Protein AF-A0A969MJN9-F1 (afdb_monomer)

Secondary structure (DSSP, 8-state):
--GGGS-GGGS-HHHHHHHTT-----PPP-PPPPPSEEEEE--HHHHHHHHTTT-GGGEEE-TTSBEEEEEE-SS-TT-EEEEEEB-SSTT-B-BHHHHHHHHHHHHHHHHHHHHHHHHHHHHHHHTT-SEEEEEHHHHHHHTT-TT-TTS-HHHHHHHHHHHHHHHTTEEEEEEEEEEEEETTEEEEEEEEEESEEEEEEEEEEPPTTTSS-SEEEEEEEEEEE-THHHHHT-HHHHHHTS----EEEEEGGGGGS-TTT-HHHHHHHHHHHHHHTGGGGSTTTTEEEHHHHHHHHS-HHHHHHHHH-HHHHHHHHHHHHHHHHHHHHTT-EEEE-TTTS-GGGSTT--PPPPGGGGSS-HHHHHHH-EEEEEPSTTHHHHHHHHHS-----------PPPPPHHHHHHHHHHTT--HHHHHHHHTS-HHHHHHHHTTSS---HHHHHHHHHHHT-

Structure (mmCIF, N/CA/C/O backbone):
data_AF-A0A969MJN9-F1
#
_entry.id   AF-A0A969MJN9-F1
#
loop_
_atom_site.group_PDB
_atom_site.id
_atom_site.type_symbol
_atom_site.label_atom_id
_atom_site.label_alt_id
_atom_site.label_comp_id
_atom_site.label_asym_id
_atom_site.label_entity_id
_atom_site.label_seq_id
_atom_site.pdbx_PDB_ins_code
_atom_site.Cartn_x
_atom_site.Cartn_y
_atom_site.Cartn_z
_atom_site.occupancy
_atom_site.B_iso_or_equiv
_atom_site.auth_seq_id
_atom_site.auth_comp_id
_atom_site.auth_asym_id
_atom_site.auth_atom_id
_atom_site.pdbx_PDB_model_num
ATOM 1 N N . GLU A 1 1 ? -18.222 -26.520 46.703 1.00 45.84 1 GLU A N 1
ATOM 2 C CA . GLU A 1 1 ? -19.238 -26.500 47.780 1.00 45.84 1 GLU A CA 1
ATOM 3 C C . GLU A 1 1 ? -20.598 -25.965 47.314 1.00 45.84 1 GLU A C 1
ATOM 5 O O . GLU A 1 1 ? -21.574 -26.680 47.491 1.00 45.84 1 GLU A O 1
ATOM 10 N N . LEU A 1 2 ? -20.690 -24.814 46.627 1.00 42.19 2 LEU A N 1
ATOM 11 C CA . LEU A 1 2 ? -21.963 -24.310 46.058 1.00 42.19 2 LEU A CA 1
ATOM 12 C C . LEU A 1 2 ? -22.576 -25.200 44.950 1.00 42.19 2 LEU A C 1
ATOM 14 O O . LEU A 1 2 ? -23.785 -25.391 44.922 1.00 42.19 2 LEU A O 1
ATOM 18 N N . ILE A 1 3 ? -21.755 -25.802 44.081 1.00 51.47 3 ILE A N 1
ATOM 19 C CA . ILE A 1 3 ? -22.222 -26.651 42.960 1.00 51.47 3 ILE A CA 1
ATOM 20 C C . ILE A 1 3 ? -22.822 -27.982 43.448 1.00 51.47 3 ILE A C 1
ATOM 22 O O . ILE A 1 3 ? -23.764 -28.497 42.860 1.00 51.47 3 ILE A O 1
ATOM 26 N N . THR A 1 4 ? -22.326 -28.516 44.564 1.00 53.12 4 THR A N 1
ATOM 27 C CA . THR A 1 4 ? -22.807 -29.766 45.182 1.00 53.12 4 THR A CA 1
ATOM 28 C C . THR A 1 4 ? -24.189 -29.644 45.832 1.00 53.12 4 THR A C 1
ATOM 30 O O . THR A 1 4 ? -24.798 -30.666 46.126 1.00 53.12 4 THR A O 1
ATOM 33 N N . MET A 1 5 ? -24.691 -28.422 46.048 1.00 55.25 5 MET A N 1
ATOM 34 C CA . MET A 1 5 ? -26.040 -28.164 46.576 1.00 55.25 5 MET A CA 1
ATOM 35 C C . MET A 1 5 ? -27.073 -27.841 45.486 1.00 55.25 5 MET A C 1
ATOM 37 O O . MET A 1 5 ? -28.236 -27.603 45.807 1.00 55.25 5 MET A O 1
ATOM 41 N N . MET A 1 6 ? -26.675 -27.801 44.212 1.00 58.03 6 MET A N 1
ATOM 42 C CA . MET A 1 6 ? -27.592 -27.521 43.109 1.00 58.03 6 MET A CA 1
ATOM 43 C C . MET A 1 6 ? -28.172 -28.830 42.566 1.00 58.03 6 MET A C 1
ATOM 45 O O . MET A 1 6 ? -27.436 -29.690 42.089 1.00 58.03 6 MET A O 1
ATOM 49 N N . GLU A 1 7 ? -29.498 -28.967 42.615 1.00 66.88 7 GLU A N 1
ATOM 50 C CA . GLU A 1 7 ? -30.253 -30.015 41.914 1.00 66.88 7 GLU A CA 1
ATOM 51 C C . GLU A 1 7 ? -30.176 -29.761 40.396 1.00 66.88 7 GLU A C 1
ATOM 53 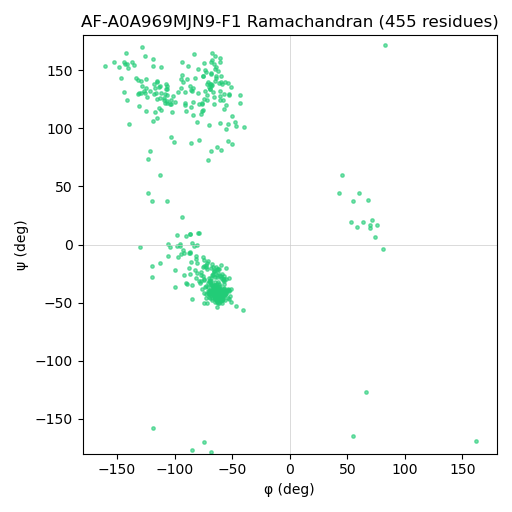O O . GLU A 1 7 ? -31.048 -29.133 39.789 1.00 66.88 7 GLU A O 1
ATOM 58 N N . LEU A 1 8 ? -29.056 -30.175 39.793 1.00 59.81 8 LEU A N 1
ATOM 59 C CA . LEU A 1 8 ? -28.731 -29.973 38.374 1.00 59.81 8 LEU A CA 1
ATOM 60 C C . LEU A 1 8 ? -29.774 -30.585 37.427 1.00 59.81 8 LEU A C 1
ATOM 62 O O . LEU A 1 8 ? -29.940 -30.116 36.306 1.00 59.81 8 LEU A O 1
ATOM 66 N N . ASP A 1 9 ? -30.494 -31.601 37.892 1.00 67.00 9 ASP A N 1
ATOM 67 C CA . ASP A 1 9 ? -31.572 -32.306 37.202 1.00 67.00 9 ASP A CA 1
ATOM 68 C C . ASP A 1 9 ? -32.868 -31.487 37.071 1.00 67.00 9 ASP A C 1
ATOM 70 O O . ASP A 1 9 ? -33.715 -31.811 36.238 1.00 67.00 9 ASP A O 1
ATOM 74 N N . LYS A 1 10 ? -33.019 -30.405 37.847 1.00 69.75 10 LYS A N 1
ATOM 75 C CA . LYS A 1 10 ? -34.194 -29.514 37.807 1.00 69.75 10 LYS A CA 1
ATOM 76 C C . LYS A 1 10 ? -33.945 -28.190 37.088 1.00 69.75 10 LYS A C 1
ATOM 78 O O . LYS A 1 10 ? -34.864 -27.380 36.955 1.00 69.75 10 LYS A O 1
ATOM 83 N N . LEU A 1 11 ? -32.722 -27.946 36.625 1.00 67.19 11 LEU A N 1
ATOM 84 C CA . LEU A 1 11 ? -32.388 -26.733 35.889 1.00 67.19 11 LEU A CA 1
ATOM 85 C C . LEU A 1 11 ? -32.729 -26.909 34.410 1.00 67.19 11 LEU A C 1
ATOM 87 O O . LEU A 1 11 ? -32.373 -27.903 33.782 1.00 67.19 11 LEU A O 1
ATOM 91 N N . SER A 1 12 ? -33.411 -25.918 33.834 1.00 75.88 12 SER A N 1
ATOM 92 C CA . SER A 1 12 ? -33.623 -25.901 32.388 1.00 75.88 12 SER A CA 1
ATOM 93 C C . SER A 1 12 ? -32.280 -25.765 31.666 1.00 75.88 12 SER A C 1
ATOM 95 O O . SER A 1 12 ? -31.343 -25.159 32.192 1.00 75.88 12 SER A O 1
ATOM 97 N N . LEU A 1 13 ? -32.205 -26.280 30.439 1.00 62.66 13 LEU A N 1
ATOM 98 C CA . LEU A 1 13 ? -31.014 -26.183 29.588 1.00 62.66 13 LEU A CA 1
ATOM 99 C C . LEU A 1 13 ? -30.532 -24.726 29.454 1.00 62.66 13 LEU A C 1
ATOM 101 O O . LEU A 1 13 ? -29.352 -24.448 29.624 1.00 62.66 13 LEU A O 1
ATOM 105 N N . VAL A 1 14 ? -31.472 -23.785 29.324 1.00 65.81 14 VAL A N 1
ATOM 106 C CA . VAL A 1 14 ? -31.214 -22.335 29.281 1.00 65.81 14 VAL A CA 1
ATOM 107 C C . VAL A 1 14 ? -30.634 -21.811 30.599 1.00 65.81 14 VAL A C 1
ATOM 109 O O . VAL A 1 14 ? -29.787 -20.921 30.618 1.00 65.81 14 VAL A O 1
ATOM 112 N N . THR A 1 15 ? -31.082 -22.340 31.738 1.00 68.69 15 THR A N 1
ATOM 113 C CA . THR A 1 15 ? -30.558 -21.943 33.051 1.00 68.69 15 THR A CA 1
ATOM 114 C C . THR A 1 15 ? -29.136 -22.454 33.242 1.00 68.69 15 THR A C 1
ATOM 116 O O . THR A 1 15 ? -28.308 -21.704 33.742 1.00 68.69 15 THR A O 1
ATOM 119 N N . LEU A 1 16 ? -28.839 -23.678 32.798 1.00 64.62 16 LEU A N 1
ATOM 120 C CA . LEU A 1 16 ? -27.487 -24.242 32.805 1.00 64.62 16 LEU A CA 1
ATOM 121 C C . LEU A 1 16 ? -26.543 -23.467 31.873 1.00 64.62 16 LEU A C 1
ATOM 123 O O . LEU A 1 16 ? -25.430 -23.147 32.278 1.00 64.62 16 LEU A O 1
ATOM 127 N N . GLU A 1 17 ? -26.999 -23.091 30.677 1.00 59.53 17 GLU A N 1
ATOM 128 C CA . GLU A 1 17 ? -26.242 -22.266 29.720 1.00 59.53 17 GLU A CA 1
ATOM 129 C C . GLU A 1 17 ? -25.876 -20.885 30.286 1.00 59.53 17 GLU A C 1
ATOM 131 O O . GLU A 1 17 ? -24.747 -20.417 30.102 1.00 59.53 17 GLU A O 1
ATOM 136 N N . ASN A 1 18 ? -26.809 -20.263 31.016 1.00 62.00 18 ASN A N 1
ATOM 137 C CA . ASN A 1 18 ? -26.597 -18.985 31.696 1.00 62.00 18 ASN A CA 1
ATOM 138 C C . ASN A 1 18 ? -25.687 -19.113 32.930 1.00 62.00 18 ASN A C 1
ATOM 140 O O . ASN A 1 18 ? -24.910 -18.203 33.207 1.00 62.00 18 ASN A O 1
ATOM 144 N N . LEU A 1 19 ? -25.776 -20.225 33.672 1.00 58.19 19 LEU A N 1
ATOM 145 C CA . LEU A 1 19 ? -24.975 -20.460 34.880 1.00 58.19 19 LEU A CA 1
ATOM 146 C C . LEU A 1 19 ? -23.515 -20.804 34.567 1.00 58.19 19 LEU A C 1
ATOM 148 O O . LEU A 1 19 ? -22.629 -20.512 35.364 1.00 58.19 19 LEU A O 1
ATOM 152 N N . LEU A 1 20 ? -23.276 -21.440 33.419 1.00 57.94 20 LEU A N 1
ATOM 153 C CA . LEU A 1 20 ? -21.956 -21.887 32.971 1.00 57.94 20 LEU A CA 1
ATOM 154 C C . LEU A 1 20 ? -21.165 -20.809 32.219 1.00 57.94 20 LEU A C 1
ATOM 156 O O . LEU A 1 20 ? -20.135 -21.134 31.635 1.00 57.94 20 LEU A O 1
ATOM 160 N N . GLU A 1 21 ? -21.641 -19.557 32.193 1.00 46.88 21 GLU A N 1
ATOM 161 C CA . GLU A 1 21 ? -21.075 -18.494 31.351 1.00 46.88 21 GLU A CA 1
ATOM 162 C C . GLU A 1 21 ? -20.760 -19.009 29.939 1.00 46.88 21 GLU A C 1
ATOM 164 O O . GLU A 1 21 ? -19.708 -18.707 29.363 1.00 46.88 21 GLU A O 1
ATOM 169 N N . SER A 1 22 ? -21.684 -19.775 29.340 1.00 45.34 22 SER A N 1
ATOM 170 C CA . SER A 1 22 ? -21.652 -19.984 27.896 1.00 45.34 22 SER A CA 1
ATOM 171 C C . SER A 1 22 ? -22.057 -18.660 27.253 1.00 45.34 22 SER A C 1
ATOM 173 O O . SER A 1 22 ? -23.156 -18.439 26.756 1.00 45.34 22 SER A O 1
ATOM 175 N N . THR A 1 23 ? -21.139 -17.702 27.319 1.00 43.72 23 THR A N 1
ATOM 176 C CA . THR A 1 23 ? -21.143 -16.534 26.472 1.00 43.72 23 THR A CA 1
ATOM 177 C C . THR A 1 23 ? -20.964 -17.077 25.065 1.00 43.72 23 THR A C 1
ATOM 179 O O . THR A 1 23 ? -19.864 -17.130 24.518 1.00 43.72 23 THR A O 1
ATOM 182 N N . SER A 1 24 ? -22.064 -17.493 24.437 1.00 46.97 24 SER A N 1
ATOM 183 C CA . SER A 1 24 ? -22.157 -17.457 22.993 1.00 46.97 24 SER A CA 1
ATOM 184 C C . SER A 1 24 ? -21.980 -15.982 22.637 1.00 46.97 24 SER A C 1
ATOM 186 O O . SER A 1 24 ? -22.954 -15.239 22.523 1.00 46.97 24 SER A O 1
ATOM 188 N N . LYS A 1 25 ? -20.725 -15.505 22.587 1.00 54.34 25 LYS A N 1
ATOM 189 C CA . LYS A 1 25 ? -20.379 -14.174 22.105 1.00 54.34 25 LYS A CA 1
ATOM 190 C C . LYS A 1 25 ? -21.014 -14.109 20.733 1.00 54.34 25 LYS A C 1
ATOM 192 O O . LYS A 1 25 ? -20.522 -14.760 19.804 1.00 54.34 25 LYS A O 1
ATOM 197 N N . SER A 1 26 ? -22.130 -13.388 20.646 1.00 64.50 26 SER A N 1
ATOM 198 C CA . SER A 1 26 ? -22.936 -13.263 19.439 1.00 64.50 26 SER A CA 1
ATOM 199 C C . SER A 1 26 ? -21.997 -13.066 18.257 1.00 64.50 26 SER A C 1
ATOM 201 O O . SER A 1 26 ? -21.073 -12.245 18.341 1.00 64.50 26 SER A O 1
ATOM 203 N N . VAL A 1 27 ? -22.165 -13.872 17.209 1.00 74.06 27 VAL A N 1
ATOM 204 C CA . VAL A 1 27 ? -21.336 -13.765 16.006 1.00 74.06 27 VAL A CA 1
ATOM 205 C C . VAL A 1 27 ? -21.455 -12.321 15.507 1.00 74.06 27 VAL A C 1
ATOM 207 O O . VAL A 1 27 ? -22.580 -11.871 15.273 1.00 74.06 27 VAL A O 1
ATOM 210 N N . PRO A 1 28 ? -20.349 -11.560 15.411 1.00 81.12 28 PRO A N 1
ATOM 211 C CA . PRO A 1 28 ? -20.410 -10.175 14.979 1.00 81.12 28 PRO A CA 1
ATOM 212 C C . PRO A 1 28 ? -21.013 -10.105 13.577 1.00 81.12 28 PRO A C 1
ATOM 214 O O . PRO A 1 28 ? -20.691 -10.925 12.714 1.00 81.12 28 PRO A O 1
ATOM 217 N N . ILE A 1 29 ? -21.870 -9.115 13.333 1.00 86.00 29 ILE A N 1
ATOM 218 C CA . ILE A 1 29 ? -22.329 -8.819 11.974 1.00 86.00 29 ILE A CA 1
ATOM 219 C C . ILE A 1 29 ? -21.107 -8.339 11.195 1.00 86.00 29 ILE A C 1
ATOM 221 O O . ILE A 1 29 ? -20.461 -7.370 11.592 1.00 86.00 29 ILE A O 1
ATOM 225 N N . THR A 1 30 ? -20.778 -9.035 10.113 1.00 91.69 30 THR A N 1
ATOM 226 C CA . THR A 1 30 ? -19.600 -8.749 9.289 1.00 91.69 30 THR A CA 1
ATOM 227 C C . THR A 1 30 ? -20.011 -8.233 7.921 1.00 91.69 30 THR A C 1
ATOM 229 O O . THR A 1 30 ? -21.112 -8.498 7.441 1.00 91.69 30 THR A O 1
ATOM 232 N N . GLU A 1 31 ? -19.133 -7.439 7.316 1.00 92.19 31 GLU A N 1
ATOM 233 C CA . GLU A 1 31 ? -19.344 -6.901 5.978 1.00 92.19 31 GLU A CA 1
ATOM 234 C C . GLU A 1 31 ? -19.280 -7.999 4.913 1.00 92.19 31 GLU A C 1
ATOM 236 O O . GLU A 1 31 ? -18.489 -8.943 4.997 1.00 92.19 31 GLU A O 1
ATOM 241 N N . GLU A 1 32 ? -20.077 -7.830 3.862 1.00 91.75 32 GLU A N 1
ATOM 242 C CA . GLU A 1 32 ? -19.985 -8.660 2.665 1.00 91.75 32 GLU A CA 1
ATOM 243 C C . GLU A 1 32 ? -18.658 -8.436 1.931 1.00 91.75 32 GLU A C 1
ATOM 245 O O . GLU A 1 32 ? -18.059 -7.362 1.993 1.00 91.75 32 GLU A O 1
ATOM 250 N N . THR A 1 33 ? -18.225 -9.437 1.161 1.00 92.44 33 THR A N 1
ATOM 251 C CA . THR A 1 33 ? -16.998 -9.340 0.359 1.00 92.44 33 THR A CA 1
ATOM 252 C C . THR A 1 33 ? -17.076 -8.175 -0.632 1.00 92.44 33 THR A C 1
ATOM 254 O O . THR A 1 33 ? -18.092 -7.963 -1.296 1.00 92.44 33 THR A O 1
ATOM 257 N N . LEU A 1 34 ? -15.975 -7.426 -0.768 1.00 94.06 34 LEU A N 1
ATOM 258 C CA . LEU A 1 34 ? -15.883 -6.327 -1.733 1.00 94.06 34 LEU A CA 1
ATOM 259 C C . LEU A 1 34 ? -16.190 -6.816 -3.151 1.00 94.06 34 LEU A C 1
ATOM 261 O O . LEU A 1 34 ? -15.722 -7.869 -3.585 1.00 94.06 34 LEU A O 1
ATOM 265 N N . LYS A 1 35 ? -16.917 -5.981 -3.891 1.00 94.50 35 LYS A N 1
ATOM 266 C CA . LYS A 1 35 ? -17.162 -6.167 -5.323 1.00 94.50 35 LYS A CA 1
ATOM 267 C C . LYS A 1 35 ? -15.842 -6.155 -6.101 1.00 94.50 35 LYS A C 1
ATOM 269 O O . LYS A 1 35 ? -14.847 -5.601 -5.637 1.00 94.50 35 LYS A O 1
ATOM 274 N N . GLU A 1 36 ? -15.857 -6.707 -7.313 1.00 93.62 36 GLU A N 1
ATOM 275 C CA . GLU A 1 36 ? -14.696 -6.738 -8.220 1.00 93.62 36 GLU A CA 1
ATOM 276 C C . GLU A 1 36 ? -14.061 -5.350 -8.410 1.00 93.62 36 GLU A C 1
ATOM 278 O O . GLU A 1 36 ? -12.840 -5.199 -8.406 1.00 93.62 36 GLU A O 1
ATOM 283 N N . ILE A 1 37 ? -14.899 -4.313 -8.492 1.00 94.44 37 ILE A N 1
ATOM 284 C CA . ILE A 1 37 ? -14.470 -2.916 -8.482 1.00 94.44 37 ILE A CA 1
ATOM 285 C C . ILE A 1 37 ? -15.179 -2.183 -7.349 1.00 94.44 37 ILE A C 1
ATOM 287 O O . ILE A 1 37 ? -16.408 -2.188 -7.254 1.00 94.44 37 ILE A O 1
ATOM 291 N N . THR A 1 38 ? -14.399 -1.514 -6.504 1.00 94.50 38 THR A N 1
ATOM 292 C CA . THR A 1 38 ? -14.893 -0.762 -5.344 1.00 94.50 38 THR A CA 1
ATOM 293 C C . THR A 1 38 ? -14.219 0.602 -5.246 1.00 94.50 38 THR A C 1
ATOM 295 O O . THR A 1 38 ? -13.120 0.806 -5.758 1.00 94.50 38 THR A O 1
ATOM 298 N N . GLY A 1 39 ? -14.885 1.567 -4.613 1.00 91.81 39 GLY A N 1
ATOM 299 C CA . GLY A 1 39 ? -14.276 2.866 -4.337 1.00 91.81 39 GLY A CA 1
ATOM 300 C C . GLY A 1 39 ? -13.250 2.770 -3.209 1.00 91.81 39 GLY A C 1
ATOM 301 O O . GLY A 1 39 ? -13.384 1.939 -2.314 1.00 91.81 39 GLY A O 1
ATOM 302 N N . LEU A 1 40 ? -12.232 3.628 -3.265 1.00 91.50 40 LEU A N 1
ATOM 303 C CA . LEU A 1 40 ? -11.118 3.668 -2.318 1.00 91.50 40 LEU A CA 1
ATOM 304 C C . LEU A 1 40 ? -10.706 5.135 -2.085 1.00 91.50 40 LEU A C 1
ATOM 306 O O . LEU A 1 40 ? -10.484 5.852 -3.065 1.00 91.50 40 LEU A O 1
ATOM 310 N N . PRO A 1 41 ? -10.551 5.610 -0.837 1.00 90.38 41 PRO A N 1
ATOM 311 C CA . PRO A 1 41 ? -9.982 6.920 -0.560 1.00 90.38 41 PRO A CA 1
ATOM 312 C C . PRO A 1 41 ? -8.523 6.960 -1.013 1.00 90.38 41 PRO A C 1
ATOM 314 O O . PRO A 1 41 ? -7.777 6.013 -0.808 1.00 90.38 41 PRO A O 1
ATOM 317 N N . THR A 1 42 ? -8.089 8.075 -1.595 1.00 88.69 42 THR A N 1
ATOM 318 C CA . THR A 1 42 ? -6.688 8.245 -2.030 1.00 88.69 42 THR A CA 1
ATOM 319 C C . THR A 1 42 ? -6.015 9.475 -1.405 1.00 88.69 42 THR A C 1
ATOM 321 O O . THR A 1 42 ? -5.397 10.256 -2.136 1.00 88.69 42 THR A O 1
ATOM 324 N N . PRO A 1 43 ? -6.167 9.739 -0.092 1.00 87.38 43 PRO A N 1
ATOM 325 C CA . PRO A 1 43 ? -5.532 10.884 0.534 1.00 87.38 43 PRO A CA 1
ATOM 326 C C . PRO A 1 43 ? -4.032 10.631 0.718 1.00 87.38 43 PRO A C 1
ATOM 328 O O . PRO A 1 43 ? -3.580 9.487 0.804 1.00 87.38 43 PRO A O 1
ATOM 331 N N . VAL A 1 44 ? -3.260 11.715 0.811 1.00 87.50 44 VAL A N 1
ATOM 332 C CA . VAL A 1 44 ? -1.798 11.644 0.979 1.00 87.50 44 VAL A CA 1
ATOM 333 C C . VAL A 1 44 ? -1.386 10.798 2.197 1.00 87.50 44 VAL A C 1
ATOM 335 O O . VAL A 1 44 ? -0.490 9.975 2.021 1.00 87.50 44 VAL A O 1
ATOM 338 N N . PRO A 1 45 ? -2.048 10.887 3.375 1.00 89.50 45 PRO A N 1
ATOM 339 C CA . PRO A 1 45 ? -1.692 10.061 4.530 1.00 89.50 45 PRO A CA 1
ATOM 340 C C . PRO A 1 45 ? -1.830 8.557 4.291 1.00 89.50 45 PRO A C 1
ATOM 342 O O . PRO A 1 45 ? -0.895 7.803 4.542 1.00 89.50 45 PRO A O 1
ATOM 345 N N . LEU A 1 46 ? -2.956 8.119 3.717 1.00 92.25 46 LEU A N 1
ATOM 346 C CA . LEU A 1 46 ? -3.153 6.708 3.388 1.00 92.25 46 LEU A CA 1
ATOM 347 C C . LEU A 1 46 ? -2.132 6.233 2.351 1.00 92.25 46 LEU A C 1
ATOM 349 O O . LEU A 1 46 ? -1.594 5.139 2.472 1.00 92.25 46 LEU A O 1
ATOM 353 N N . ARG A 1 47 ? -1.834 7.057 1.340 1.00 92.75 47 ARG A N 1
ATOM 354 C CA . ARG A 1 47 ? -0.824 6.718 0.336 1.00 92.75 47 ARG A CA 1
ATOM 355 C C . ARG A 1 47 ? 0.565 6.554 0.959 1.00 92.75 47 ARG A C 1
ATOM 357 O O . ARG A 1 47 ? 1.237 5.586 0.622 1.00 92.75 47 ARG A O 1
ATOM 364 N N . ALA A 1 48 ? 0.982 7.469 1.835 1.00 94.38 48 ALA A N 1
ATOM 365 C CA . ALA A 1 48 ? 2.275 7.394 2.515 1.00 94.38 48 ALA A CA 1
ATOM 366 C C . ALA A 1 48 ? 2.381 6.125 3.375 1.00 94.38 48 ALA A C 1
ATOM 368 O O . ALA A 1 48 ? 3.353 5.387 3.255 1.00 94.38 48 ALA A O 1
ATOM 369 N N . SER A 1 49 ? 1.338 5.819 4.152 1.00 95.19 49 SER A N 1
ATOM 370 C CA . SER A 1 49 ? 1.258 4.595 4.960 1.00 95.19 49 SER A CA 1
ATOM 371 C C . SER A 1 49 ? 1.242 3.308 4.129 1.00 95.19 49 SER A C 1
ATOM 373 O O . SER A 1 49 ? 1.791 2.292 4.537 1.00 95.19 49 SER A O 1
ATOM 375 N N . VAL A 1 50 ? 0.611 3.308 2.954 1.00 96.00 50 VAL A N 1
ATOM 376 C CA . VAL A 1 50 ? 0.644 2.151 2.046 1.00 96.00 50 VAL A CA 1
ATOM 377 C C . VAL A 1 50 ? 2.034 1.988 1.424 1.00 96.00 50 VAL A C 1
ATOM 379 O O . VAL A 1 50 ? 2.539 0.870 1.340 1.00 96.00 50 VAL A O 1
ATOM 382 N N . GLU A 1 51 ? 2.667 3.092 1.015 1.00 95.56 51 GLU A N 1
ATOM 383 C CA . GLU A 1 51 ? 4.011 3.097 0.424 1.00 95.56 51 GLU A CA 1
ATOM 384 C C . GLU A 1 51 ? 5.086 2.632 1.416 1.00 95.56 51 GLU A C 1
ATOM 386 O O . GLU A 1 51 ? 6.010 1.912 1.028 1.00 95.56 51 GLU A O 1
ATOM 391 N N . SER A 1 52 ? 4.930 2.958 2.701 1.00 95.69 52 SER A N 1
ATOM 392 C CA . SER A 1 52 ? 5.895 2.606 3.745 1.00 95.69 52 SER A CA 1
ATOM 393 C C . SER A 1 52 ? 6.090 1.096 3.930 1.00 95.69 52 SER A C 1
ATOM 395 O O . SER A 1 52 ? 7.131 0.688 4.431 1.00 95.69 52 SER A O 1
ATOM 397 N N . HIS A 1 53 ? 5.143 0.254 3.503 1.00 95.31 53 HIS A N 1
ATOM 398 C CA . HIS A 1 53 ? 5.238 -1.213 3.622 1.00 95.31 53 HIS A CA 1
ATOM 399 C C . HIS A 1 53 ? 6.064 -1.890 2.530 1.00 95.31 53 HIS A C 1
ATOM 401 O O . HIS A 1 53 ? 6.373 -3.075 2.629 1.00 95.31 53 HIS A O 1
ATOM 407 N N . TYR A 1 54 ? 6.398 -1.175 1.456 1.00 94.00 54 TYR A N 1
ATOM 408 C CA . TYR A 1 54 ? 7.183 -1.737 0.354 1.00 94.00 54 TYR A CA 1
ATOM 409 C C . TYR A 1 54 ? 8.381 -0.881 -0.069 1.00 94.00 54 TYR A C 1
ATOM 411 O O . TYR A 1 54 ? 9.143 -1.302 -0.949 1.00 94.00 54 TYR A O 1
ATOM 419 N N . ARG A 1 55 ? 8.551 0.288 0.562 1.00 94.38 55 ARG A N 1
ATOM 420 C CA . ARG A 1 55 ? 9.689 1.208 0.434 1.00 94.38 55 ARG A CA 1
ATOM 421 C C . ARG A 1 55 ? 10.488 1.279 1.735 1.00 94.38 55 ARG A C 1
ATOM 423 O O . ARG A 1 55 ? 10.623 2.338 2.345 1.00 94.38 55 ARG A O 1
ATOM 430 N N . MET A 1 56 ? 11.011 0.127 2.155 1.00 91.50 56 MET A N 1
ATOM 431 C CA . MET A 1 56 ? 11.869 0.003 3.343 1.00 91.50 56 MET A CA 1
ATOM 432 C C . MET A 1 56 ? 13.108 0.902 3.269 1.00 91.50 56 MET A C 1
ATOM 434 O O . MET A 1 56 ? 13.569 1.404 4.284 1.00 91.50 56 MET A O 1
ATOM 438 N N . ASP A 1 57 ? 13.595 1.162 2.056 1.00 92.50 57 ASP A N 1
ATOM 439 C CA . ASP A 1 57 ? 14.714 2.056 1.755 1.00 92.50 57 ASP A CA 1
ATOM 440 C C . ASP A 1 57 ? 14.463 3.525 2.132 1.00 92.50 57 ASP A C 1
ATOM 442 O O . ASP A 1 57 ? 15.412 4.281 2.312 1.00 92.50 57 ASP A O 1
ATOM 446 N N . LYS A 1 58 ? 13.198 3.937 2.272 1.00 92.81 58 LYS A N 1
ATOM 447 C CA . LYS A 1 58 ? 12.822 5.313 2.631 1.00 92.81 58 LYS A CA 1
ATOM 448 C C . LYS A 1 58 ? 12.585 5.529 4.121 1.00 92.81 58 LYS A C 1
ATOM 450 O O . LYS A 1 58 ? 12.376 6.668 4.543 1.00 92.81 58 LYS A O 1
ATOM 455 N N . TRP A 1 59 ? 12.568 4.460 4.908 1.00 94.81 59 TRP A N 1
ATOM 456 C CA . TRP A 1 59 ? 12.540 4.583 6.356 1.00 94.81 59 TRP A CA 1
ATOM 457 C C . TRP A 1 59 ? 13.884 5.131 6.833 1.00 94.81 59 TRP A C 1
ATOM 459 O O . TRP A 1 59 ? 14.941 4.734 6.343 1.00 94.81 59 TRP A O 1
ATOM 469 N N . LYS A 1 60 ? 13.849 6.057 7.789 1.00 94.75 60 LYS A N 1
ATOM 470 C CA . LYS A 1 60 ? 15.047 6.638 8.400 1.00 94.75 60 LYS A CA 1
ATOM 471 C C . LYS A 1 60 ? 14.855 6.870 9.893 1.00 94.75 60 LYS A C 1
ATOM 473 O O . LYS A 1 60 ? 13.737 6.870 10.407 1.00 94.75 60 LYS A O 1
ATOM 478 N N . LYS A 1 61 ? 15.974 7.096 10.572 1.00 95.69 61 LYS A N 1
ATOM 479 C CA . LYS A 1 61 ? 16.016 7.580 11.948 1.00 95.69 61 LYS A CA 1
ATOM 480 C C . LYS A 1 61 ? 15.780 9.092 11.968 1.00 95.69 61 LYS A C 1
ATOM 482 O O . LYS A 1 61 ? 16.435 9.821 11.219 1.00 95.69 61 LYS A O 1
ATOM 487 N N . ASP A 1 62 ? 14.866 9.554 12.813 1.00 93.00 62 ASP A N 1
ATOM 488 C CA . ASP A 1 62 ? 14.652 10.983 13.054 1.00 93.00 62 ASP A CA 1
ATOM 489 C C . ASP A 1 62 ? 15.615 11.547 14.126 1.00 93.00 62 ASP A C 1
ATOM 491 O O . ASP A 1 62 ? 16.491 10.851 14.651 1.00 93.00 62 ASP A O 1
ATOM 495 N N . ALA A 1 63 ? 15.455 12.827 14.473 1.00 91.25 63 ALA A N 1
ATOM 496 C CA . ALA A 1 63 ? 16.267 13.480 15.504 1.00 91.25 63 ALA A CA 1
ATOM 497 C C . ALA A 1 63 ? 16.101 12.863 16.909 1.00 91.25 63 ALA A C 1
ATOM 499 O O . ALA A 1 63 ? 17.015 12.957 17.726 1.00 91.25 63 ALA A O 1
ATOM 500 N N . ASN A 1 64 ? 14.969 12.207 17.176 1.00 91.44 64 ASN A N 1
ATOM 501 C CA . ASN A 1 64 ? 14.609 11.607 18.460 1.00 91.44 64 ASN A CA 1
ATOM 502 C C . ASN A 1 64 ? 14.886 10.096 18.519 1.00 91.44 64 ASN A C 1
ATOM 504 O O . ASN A 1 64 ? 14.522 9.446 19.495 1.00 91.44 64 ASN A O 1
ATOM 508 N N . ASN A 1 65 ? 15.557 9.532 17.508 1.00 93.56 65 ASN A N 1
ATOM 509 C CA . ASN A 1 65 ? 15.800 8.095 17.359 1.00 93.56 65 ASN A CA 1
ATOM 510 C C . ASN A 1 65 ? 14.557 7.245 17.033 1.00 93.56 65 ASN A C 1
ATOM 512 O O . ASN A 1 65 ? 14.626 6.016 17.097 1.00 93.56 65 ASN A O 1
ATOM 516 N N . PHE A 1 66 ? 13.451 7.862 16.633 1.00 95.12 66 PHE A N 1
ATOM 517 C CA . PHE A 1 66 ? 12.267 7.163 16.152 1.00 95.12 66 PHE A CA 1
ATOM 518 C C . PHE A 1 66 ? 12.428 6.718 14.704 1.00 95.12 66 PHE A C 1
ATOM 520 O O . PHE A 1 66 ? 13.139 7.338 13.905 1.00 95.12 66 PHE A O 1
ATOM 527 N N . GLY A 1 67 ? 11.753 5.620 14.367 1.00 95.19 67 GLY A N 1
ATOM 528 C CA . GLY A 1 67 ? 11.608 5.218 12.977 1.00 95.19 67 GLY A CA 1
ATOM 529 C C . GLY A 1 67 ? 10.537 6.040 12.287 1.00 95.19 67 GLY A C 1
ATOM 530 O O . GLY A 1 67 ? 9.382 6.022 12.709 1.00 95.19 67 GLY A O 1
ATOM 531 N N . VAL A 1 68 ? 10.927 6.736 11.219 1.00 96.50 68 VAL A N 1
ATOM 532 C CA . VAL A 1 68 ? 10.031 7.584 10.436 1.00 96.50 68 VAL A CA 1
ATOM 533 C C . VAL A 1 68 ? 10.115 7.259 8.949 1.00 96.50 68 VAL A C 1
ATOM 535 O O . VAL A 1 68 ? 11.199 7.105 8.381 1.00 96.50 68 VAL A O 1
ATOM 538 N N . PHE A 1 69 ? 8.956 7.200 8.301 1.00 96.38 69 PHE A N 1
ATOM 539 C CA . PHE A 1 69 ? 8.836 7.269 6.849 1.00 96.38 69 PHE A CA 1
ATOM 540 C C . PHE A 1 69 ? 8.221 8.611 6.461 1.00 96.38 69 PHE A C 1
ATOM 542 O O . PHE A 1 69 ? 7.138 8.967 6.919 1.00 96.38 69 PHE A O 1
ATOM 549 N N . GLU A 1 70 ? 8.906 9.367 5.606 1.00 93.38 70 GLU A N 1
ATOM 550 C CA . GLU A 1 70 ? 8.505 10.724 5.237 1.00 93.38 70 GLU A CA 1
ATOM 551 C C . GLU A 1 70 ? 8.062 10.796 3.770 1.00 93.38 70 GLU A C 1
ATOM 553 O O . GLU A 1 70 ? 8.768 10.379 2.851 1.00 93.38 70 GLU A O 1
ATOM 558 N N . SER A 1 71 ? 6.893 11.392 3.539 1.00 91.12 71 SER A N 1
ATOM 559 C CA . SER A 1 71 ? 6.366 11.714 2.216 1.00 91.12 71 SER A CA 1
ATOM 560 C C . SER A 1 71 ? 6.174 13.223 2.082 1.00 91.12 71 SER A C 1
ATOM 562 O O . SER A 1 71 ? 5.214 13.795 2.603 1.00 91.12 71 SER A O 1
ATOM 564 N N . ILE A 1 72 ? 7.052 13.862 1.312 1.00 88.69 72 ILE A N 1
ATOM 565 C CA . ILE A 1 72 ? 7.056 15.311 1.087 1.00 88.69 72 ILE A CA 1
ATOM 566 C C . ILE A 1 72 ? 6.246 15.672 -0.167 1.00 88.69 72 ILE A C 1
ATOM 568 O O . ILE A 1 72 ? 6.315 15.002 -1.202 1.00 88.69 72 ILE A O 1
ATOM 572 N N . SER A 1 73 ? 5.482 16.764 -0.101 1.00 84.56 73 SER A N 1
ATOM 573 C CA . SER A 1 73 ? 4.783 17.307 -1.264 1.00 84.56 73 SER A CA 1
ATOM 574 C C . SER A 1 73 ? 5.757 17.903 -2.283 1.00 84.56 73 SER A C 1
ATOM 576 O O . SER A 1 73 ? 6.610 18.725 -1.958 1.00 84.56 73 SER A O 1
ATOM 578 N N . LYS A 1 74 ? 5.557 17.567 -3.564 1.00 79.31 74 LYS A N 1
ATOM 579 C CA . LYS A 1 74 ? 6.350 18.120 -4.675 1.00 79.31 74 LYS A CA 1
ATOM 580 C C . LYS A 1 74 ? 6.131 19.619 -4.896 1.00 79.31 74 LYS A C 1
ATOM 582 O O . LYS A 1 74 ? 6.996 20.274 -5.461 1.00 79.31 74 LYS A O 1
ATOM 587 N N . THR A 1 75 ? 4.970 20.153 -4.513 1.00 79.25 75 THR A N 1
ATOM 588 C CA . THR A 1 75 ? 4.616 21.564 -4.754 1.00 79.25 75 THR A CA 1
ATOM 589 C C . THR A 1 75 ? 5.046 22.483 -3.618 1.00 79.25 75 THR A C 1
ATOM 591 O O . THR A 1 75 ? 5.402 23.630 -3.865 1.00 79.25 75 THR A O 1
ATOM 594 N N . ASN A 1 76 ? 5.020 21.990 -2.380 1.00 81.56 76 ASN A N 1
ATOM 595 C CA . ASN A 1 76 ? 5.465 22.726 -1.206 1.00 81.56 76 ASN A CA 1
ATOM 596 C C . ASN A 1 76 ? 6.227 21.771 -0.280 1.00 81.56 76 ASN A C 1
ATOM 598 O O . ASN A 1 76 ? 5.579 21.014 0.441 1.00 81.56 76 ASN A O 1
ATOM 602 N N . PRO A 1 77 ? 7.569 21.829 -0.245 1.00 85.31 77 PRO A N 1
ATOM 603 C CA . PRO A 1 77 ? 8.380 20.951 0.598 1.00 85.31 77 PRO A CA 1
ATOM 604 C C . PRO A 1 77 ? 8.094 21.062 2.100 1.00 85.31 77 PRO A C 1
ATOM 606 O O . PRO A 1 77 ? 8.441 20.166 2.859 1.00 85.31 77 PRO A O 1
ATOM 609 N N . LYS A 1 78 ? 7.447 22.147 2.552 1.00 85.00 78 LYS A N 1
ATOM 610 C CA . LYS A 1 78 ? 7.021 22.288 3.952 1.00 85.00 78 LYS A CA 1
ATOM 611 C C . LYS A 1 78 ? 5.802 21.427 4.290 1.00 85.00 78 LYS A C 1
ATOM 613 O O . LYS A 1 78 ? 5.552 21.180 5.466 1.00 85.00 78 LYS A O 1
ATOM 618 N N . ASN A 1 79 ? 5.058 20.985 3.277 1.00 87.94 79 ASN A N 1
ATOM 619 C CA . ASN A 1 79 ? 3.920 20.096 3.442 1.00 87.94 79 ASN A CA 1
ATOM 620 C C . ASN A 1 79 ? 4.414 18.658 3.346 1.00 87.94 79 ASN A C 1
ATOM 622 O O . ASN A 1 79 ? 4.867 18.223 2.283 1.00 87.94 79 ASN A O 1
ATOM 626 N N . ARG A 1 80 ? 4.299 17.920 4.443 1.00 92.25 80 ARG A N 1
ATOM 627 C CA . ARG A 1 80 ? 4.784 16.545 4.543 1.00 92.25 80 ARG A CA 1
ATOM 628 C C . ARG A 1 80 ? 3.846 15.694 5.384 1.00 92.25 80 ARG A C 1
ATOM 630 O O . ARG A 1 80 ? 3.096 16.205 6.218 1.00 92.25 80 ARG A O 1
ATOM 637 N N . VAL A 1 81 ? 3.897 14.398 5.124 1.00 92.69 81 VAL A N 1
ATOM 638 C CA . VAL A 1 81 ? 3.306 13.369 5.971 1.00 92.69 81 VAL A CA 1
ATOM 639 C C . VAL A 1 81 ? 4.435 12.508 6.499 1.00 92.69 81 VAL A C 1
ATOM 641 O O . VAL A 1 81 ? 5.249 12.024 5.715 1.00 92.69 81 VAL A O 1
ATOM 644 N N . GLU A 1 82 ? 4.444 12.299 7.802 1.00 94.88 82 GLU A N 1
ATOM 645 C CA . GLU A 1 82 ? 5.372 11.418 8.492 1.00 94.88 82 GLU A CA 1
ATOM 646 C C . GLU A 1 82 ? 4.597 10.235 9.070 1.00 94.88 82 GLU A C 1
ATOM 648 O O . GLU A 1 82 ? 3.493 10.382 9.600 1.00 94.88 82 GLU A O 1
ATOM 653 N N . VAL A 1 83 ? 5.159 9.046 8.893 1.00 96.12 83 VAL A N 1
ATOM 654 C CA . VAL A 1 83 ? 4.599 7.774 9.331 1.00 96.12 83 VAL A CA 1
ATOM 655 C C . VAL A 1 83 ? 5.484 7.205 10.423 1.00 96.12 83 VAL A C 1
ATOM 657 O O . VAL A 1 83 ? 6.678 7.013 10.205 1.00 96.12 83 VAL A O 1
ATOM 660 N N . TYR A 1 84 ? 4.871 6.889 11.559 1.00 96.12 84 TYR A N 1
ATOM 661 C CA . TYR A 1 84 ? 5.518 6.317 12.732 1.00 96.12 84 TYR A CA 1
ATOM 662 C C . TYR A 1 84 ? 4.813 5.029 13.166 1.00 96.12 84 TYR A C 1
ATOM 664 O O . TYR A 1 84 ? 3.651 4.786 12.821 1.00 96.12 84 TYR A O 1
ATOM 672 N N . ILE A 1 85 ? 5.506 4.223 13.969 1.00 95.44 85 ILE A N 1
ATOM 673 C CA . ILE A 1 85 ? 4.933 3.052 14.639 1.00 95.44 85 ILE A CA 1
ATOM 674 C C . ILE A 1 85 ? 4.804 3.360 16.129 1.00 95.44 85 ILE A C 1
ATOM 676 O O . ILE A 1 85 ? 5.794 3.669 16.787 1.00 95.44 85 ILE A O 1
ATOM 680 N N . GLY A 1 86 ? 3.587 3.279 16.656 1.00 93.62 86 GLY A N 1
ATOM 681 C CA . GLY A 1 86 ? 3.288 3.506 18.062 1.00 93.62 86 GLY A CA 1
ATOM 682 C C . GLY A 1 86 ? 3.767 2.368 18.964 1.00 93.62 86 GLY A C 1
ATOM 683 O O . GLY A 1 86 ? 3.795 1.201 18.556 1.00 93.62 86 GLY A O 1
ATOM 684 N N . GLY A 1 87 ? 4.133 2.707 20.197 1.00 90.06 87 GLY A N 1
ATOM 685 C CA . GLY A 1 87 ? 4.505 1.792 21.276 1.00 90.06 87 GLY A CA 1
ATOM 686 C C . GLY A 1 87 ? 3.313 1.053 21.896 1.00 90.06 87 GLY A C 1
ATOM 687 O O . GLY A 1 87 ? 2.221 1.024 21.333 1.00 90.06 87 GLY A O 1
ATOM 688 N N . GLU A 1 88 ? 3.548 0.366 23.016 1.00 82.31 88 GLU A N 1
ATOM 689 C CA . GLU A 1 88 ? 2.476 -0.325 23.760 1.00 82.31 88 GLU A CA 1
ATOM 690 C C . GLU A 1 88 ? 1.626 0.643 24.584 1.00 82.31 88 GLU A C 1
ATOM 692 O O . GLU A 1 88 ? 0.464 0.368 24.868 1.00 82.31 88 GLU A O 1
ATOM 697 N N . LYS A 1 89 ? 2.219 1.773 24.975 1.00 80.31 89 LYS A N 1
ATOM 698 C CA . LYS A 1 89 ? 1.548 2.834 25.718 1.00 80.31 89 LYS A CA 1
ATOM 699 C C . LYS A 1 89 ? 1.020 3.882 24.750 1.00 80.31 89 LYS A C 1
ATOM 701 O O . LYS A 1 89 ? 1.669 4.195 23.751 1.00 80.31 89 LYS A O 1
ATOM 706 N N . ASP A 1 90 ? -0.123 4.467 25.085 1.00 72.88 90 ASP A N 1
ATOM 707 C CA . ASP A 1 90 ? -0.683 5.571 24.312 1.00 72.88 90 ASP A CA 1
ATOM 708 C C . ASP A 1 90 ? 0.311 6.735 24.215 1.00 72.88 90 ASP A C 1
ATOM 710 O O . ASP A 1 90 ? 0.863 7.197 25.215 1.00 72.88 90 ASP A O 1
ATOM 714 N N . GLY A 1 91 ? 0.538 7.203 22.987 1.00 73.56 91 GLY A N 1
ATOM 715 C CA . GLY A 1 91 ? 1.464 8.296 22.684 1.00 73.56 91 GLY A CA 1
ATOM 716 C C . GLY A 1 91 ? 2.941 7.902 22.600 1.00 73.56 91 GLY A C 1
ATOM 717 O O . GLY A 1 91 ? 3.754 8.753 22.247 1.00 73.56 91 GLY A O 1
ATOM 718 N N . ASP A 1 92 ? 3.298 6.645 22.876 1.00 89.44 92 ASP A N 1
ATOM 719 C CA . ASP A 1 92 ? 4.662 6.148 22.683 1.00 89.44 92 ASP A CA 1
ATOM 720 C C . ASP A 1 92 ? 4.957 5.919 21.192 1.00 89.44 92 ASP A C 1
ATOM 722 O O . ASP A 1 92 ? 4.075 5.508 20.433 1.00 89.44 92 ASP A O 1
ATOM 726 N N . ILE A 1 93 ? 6.197 6.163 20.769 1.00 93.50 93 ILE A N 1
ATOM 727 C CA . ILE A 1 93 ? 6.673 5.950 19.397 1.00 93.50 93 ILE A CA 1
ATOM 728 C C . ILE A 1 93 ? 7.906 5.054 19.457 1.00 93.50 93 ILE A C 1
ATOM 730 O O . ILE A 1 93 ? 8.850 5.305 20.203 1.00 93.50 93 ILE A O 1
ATOM 734 N N . LEU A 1 94 ? 7.911 3.997 18.647 1.00 94.81 94 LEU A N 1
ATOM 735 C CA . LEU A 1 94 ? 9.006 3.042 18.629 1.00 94.81 94 LEU A CA 1
ATOM 736 C C . LEU A 1 94 ? 10.291 3.659 18.068 1.00 94.81 94 LEU A C 1
ATOM 738 O O . LEU A 1 94 ? 10.305 4.340 17.037 1.00 94.81 94 LEU A O 1
ATOM 742 N N . ALA A 1 95 ? 11.401 3.327 18.727 1.00 95.25 95 ALA A N 1
ATOM 743 C CA . ALA A 1 95 ? 12.737 3.599 18.222 1.00 95.25 95 ALA A CA 1
ATOM 744 C C . ALA A 1 95 ? 12.981 2.899 16.874 1.00 95.25 95 ALA A C 1
ATOM 746 O O . ALA A 1 95 ? 12.357 1.881 16.570 1.00 95.25 95 ALA A O 1
ATOM 747 N N . TRP A 1 96 ? 13.933 3.421 16.098 1.00 94.19 96 TRP A N 1
ATOM 748 C CA . TRP A 1 96 ? 14.297 2.958 14.753 1.00 94.19 96 TRP A CA 1
ATOM 749 C C . TRP A 1 96 ? 14.323 1.429 14.595 1.00 94.19 96 TRP A C 1
ATOM 751 O O . TRP A 1 96 ? 13.612 0.880 13.757 1.00 94.19 96 TRP A O 1
ATOM 761 N N . GLU A 1 97 ? 15.104 0.734 15.422 1.00 93.62 97 GLU A N 1
ATOM 762 C CA . GLU A 1 97 ? 15.298 -0.715 15.300 1.00 93.62 97 GLU A CA 1
ATOM 763 C C . GLU A 1 97 ? 14.020 -1.508 15.601 1.00 93.62 97 GLU A C 1
ATOM 765 O O . GLU A 1 97 ? 13.691 -2.452 14.885 1.00 93.62 97 GLU A O 1
ATOM 770 N N . ALA A 1 98 ? 13.264 -1.097 16.623 1.00 94.06 98 ALA A N 1
ATOM 771 C CA . ALA A 1 98 ? 12.001 -1.735 16.985 1.00 94.06 98 ALA A CA 1
ATOM 772 C C . ALA A 1 98 ? 10.915 -1.479 15.928 1.00 94.06 98 ALA A C 1
ATOM 774 O O . ALA A 1 98 ? 10.158 -2.385 15.581 1.00 94.06 98 ALA A O 1
ATOM 775 N N . ALA A 1 99 ? 10.866 -0.265 15.371 1.00 94.19 99 ALA A N 1
ATOM 776 C CA . ALA A 1 99 ? 9.964 0.066 14.275 1.00 94.19 99 ALA A CA 1
ATOM 777 C C . ALA A 1 99 ? 10.251 -0.813 13.048 1.00 94.19 99 ALA A C 1
ATOM 779 O O . ALA A 1 99 ? 9.320 -1.401 12.500 1.00 94.19 99 ALA A O 1
ATOM 780 N N . LEU A 1 100 ? 11.524 -0.977 12.663 1.00 92.12 100 LEU A N 1
ATOM 781 C CA . LEU A 1 100 ? 11.916 -1.838 11.542 1.00 92.12 100 LEU A CA 1
ATOM 782 C C . LEU A 1 100 ? 11.456 -3.288 11.711 1.00 92.12 100 LEU A C 1
ATOM 784 O O . LEU A 1 100 ? 10.953 -3.865 10.751 1.00 92.12 100 LEU A O 1
ATOM 788 N N . GLN A 1 101 ? 11.576 -3.860 12.913 1.00 92.81 101 GLN A N 1
ATOM 789 C CA . GLN A 1 101 ? 11.107 -5.225 13.185 1.00 92.81 101 GLN A CA 1
ATOM 790 C C . GLN A 1 101 ? 9.596 -5.363 12.968 1.00 92.81 101 GLN A C 1
ATOM 792 O O . GLN A 1 101 ? 9.136 -6.323 12.351 1.00 92.81 101 GLN A O 1
ATOM 797 N N . VAL A 1 102 ? 8.818 -4.381 13.434 1.00 93.12 102 VAL A N 1
ATOM 798 C CA . VAL A 1 102 ? 7.359 -4.368 13.249 1.00 93.12 102 VAL A CA 1
ATOM 799 C C . VAL A 1 102 ? 6.991 -4.223 11.769 1.00 93.12 102 VAL A C 1
ATOM 801 O O . VAL A 1 102 ? 6.064 -4.883 11.296 1.00 93.12 102 VAL A O 1
ATOM 804 N N . ILE A 1 103 ? 7.719 -3.395 11.019 1.00 92.19 103 ILE A N 1
ATOM 805 C CA . ILE A 1 103 ? 7.466 -3.196 9.588 1.00 92.19 103 ILE A CA 1
ATOM 806 C C . ILE A 1 103 ? 7.828 -4.449 8.779 1.00 92.19 103 ILE A C 1
ATOM 808 O O . ILE A 1 103 ? 7.054 -4.840 7.907 1.00 92.19 103 ILE A O 1
ATOM 812 N N . ASP A 1 104 ? 8.950 -5.106 9.081 1.00 91.44 104 ASP A N 1
ATOM 813 C CA . ASP A 1 104 ? 9.359 -6.350 8.414 1.00 91.44 104 ASP A CA 1
ATOM 814 C C . ASP A 1 104 ? 8.342 -7.479 8.647 1.00 91.44 104 ASP A C 1
ATOM 816 O O . ASP A 1 104 ? 7.939 -8.176 7.713 1.00 91.44 104 ASP A O 1
ATOM 820 N N . LEU A 1 105 ? 7.825 -7.584 9.877 1.00 91.50 105 LEU A N 1
ATOM 821 C CA . LEU A 1 105 ? 6.783 -8.545 10.235 1.00 91.50 105 LEU A CA 1
ATOM 822 C C . LEU A 1 105 ? 5.479 -8.327 9.448 1.00 91.50 105 LEU A C 1
ATOM 824 O O . LEU A 1 105 ? 4.821 -9.291 9.042 1.00 91.50 105 LEU A O 1
ATOM 828 N N . MET A 1 106 ? 5.103 -7.067 9.223 1.00 93.00 106 MET A N 1
ATOM 829 C CA . MET A 1 106 ? 3.926 -6.695 8.438 1.00 93.00 106 MET A CA 1
ATOM 830 C C . MET A 1 106 ? 4.119 -6.952 6.936 1.00 93.00 106 MET A C 1
ATOM 832 O O . MET A 1 106 ? 3.268 -7.572 6.287 1.00 93.00 106 MET A O 1
ATOM 836 N N . GLY A 1 107 ? 5.236 -6.468 6.389 1.00 92.06 107 GLY A N 1
ATOM 837 C CA . GLY A 1 107 ? 5.589 -6.550 4.977 1.00 92.06 107 GLY A CA 1
ATOM 838 C C . GLY A 1 107 ? 4.534 -5.976 4.021 1.00 92.06 107 GLY A C 1
ATOM 839 O O . GLY A 1 107 ? 3.582 -5.290 4.393 1.00 92.06 107 GLY A O 1
ATOM 840 N N . ILE A 1 108 ? 4.664 -6.305 2.736 1.00 94.50 108 ILE A N 1
ATOM 841 C CA . ILE A 1 108 ? 3.774 -5.796 1.678 1.00 94.50 108 ILE A CA 1
ATOM 842 C C . ILE A 1 108 ? 2.319 -6.290 1.793 1.00 94.50 108 ILE A C 1
ATOM 844 O O . ILE A 1 108 ? 1.411 -5.666 1.244 1.00 94.50 108 ILE A O 1
ATOM 848 N N . ASP A 1 109 ? 2.056 -7.378 2.523 1.00 94.94 109 ASP A N 1
ATOM 849 C CA . ASP A 1 109 ? 0.684 -7.838 2.771 1.00 94.94 109 ASP A CA 1
ATOM 850 C C . ASP A 1 109 ? -0.103 -6.807 3.617 1.00 94.94 109 ASP A C 1
ATOM 852 O O . ASP A 1 109 ? -1.308 -6.641 3.420 1.00 94.94 109 ASP A O 1
ATOM 856 N N . ALA A 1 110 ? 0.566 -6.012 4.460 1.00 96.69 110 ALA A N 1
ATOM 857 C CA . ALA A 1 110 ? -0.066 -4.908 5.183 1.00 96.69 110 ALA A CA 1
ATOM 858 C C . ALA A 1 110 ? -0.569 -3.789 4.254 1.00 96.69 110 ALA A C 1
ATOM 860 O O . ALA A 1 110 ? -1.622 -3.201 4.510 1.00 96.69 110 ALA A O 1
ATOM 861 N N . ALA A 1 111 ? 0.105 -3.547 3.122 1.00 97.00 111 ALA A N 1
ATOM 862 C CA . ALA A 1 111 ? -0.398 -2.641 2.088 1.00 97.00 111 ALA A CA 1
ATOM 863 C C . ALA A 1 111 ? -1.726 -3.144 1.494 1.00 97.00 111 ALA A C 1
ATOM 865 O O . ALA A 1 111 ? -2.647 -2.352 1.287 1.00 97.00 111 ALA A O 1
ATOM 866 N N . LYS A 1 112 ? -1.867 -4.461 1.276 1.00 97.25 112 LYS A N 1
ATOM 867 C CA . LYS A 1 112 ? -3.127 -5.059 0.805 1.00 97.25 112 LYS A CA 1
ATOM 868 C C . LYS A 1 112 ? -4.245 -4.903 1.831 1.00 97.25 112 LYS A C 1
ATOM 870 O O . LYS A 1 112 ? -5.337 -4.476 1.460 1.00 97.25 112 LYS A O 1
ATOM 875 N N . LEU A 1 113 ? -3.981 -5.200 3.109 1.00 97.50 113 LEU A N 1
ATOM 876 C CA . LEU A 1 113 ? -4.981 -5.023 4.169 1.00 97.50 113 LEU A CA 1
ATOM 877 C C . LEU A 1 113 ? -5.429 -3.560 4.279 1.00 97.50 113 LEU A C 1
ATOM 879 O O . LEU A 1 113 ? -6.624 -3.298 4.381 1.00 97.50 113 LEU A O 1
ATOM 883 N N . GLN A 1 114 ? -4.511 -2.597 4.168 1.00 97.25 114 GLN A N 1
ATOM 884 C CA . GLN A 1 114 ? -4.884 -1.180 4.161 1.00 97.25 114 GLN A CA 1
ATOM 885 C C . GLN A 1 114 ? -5.779 -0.799 2.976 1.00 97.25 114 GLN A C 1
ATOM 887 O O . GLN A 1 114 ? -6.707 -0.014 3.158 1.00 97.25 114 GLN A O 1
ATOM 892 N N . LEU A 1 115 ? -5.553 -1.352 1.777 1.00 97.50 115 LEU A N 1
ATOM 893 C CA . LEU A 1 115 ? -6.449 -1.142 0.630 1.00 97.50 115 LEU A CA 1
ATOM 894 C C . LEU A 1 115 ? -7.849 -1.717 0.874 1.00 97.50 115 LEU A C 1
ATOM 896 O O . LEU A 1 115 ? -8.848 -1.100 0.490 1.00 97.50 115 LEU A O 1
ATOM 900 N N . VAL A 1 116 ? -7.925 -2.875 1.532 1.00 97.62 116 VAL A N 1
ATOM 901 C CA . VAL A 1 116 ? -9.191 -3.485 1.950 1.00 97.62 116 VAL A CA 1
ATOM 902 C C . VAL A 1 116 ? -9.906 -2.582 2.958 1.00 97.62 116 VAL A C 1
ATOM 904 O O . VAL A 1 116 ? -11.042 -2.178 2.707 1.00 97.62 116 VAL A O 1
ATOM 907 N N . PHE A 1 117 ? -9.234 -2.182 4.043 1.00 97.19 117 PHE A N 1
ATOM 908 C CA . PHE A 1 117 ? -9.800 -1.298 5.070 1.00 97.19 117 PHE A CA 1
ATOM 909 C C . PHE A 1 117 ? -10.263 0.030 4.487 1.00 97.19 117 PHE A C 1
ATOM 911 O O . PHE A 1 117 ? -11.353 0.500 4.789 1.00 97.19 117 PHE A O 1
ATOM 918 N N . ALA A 1 118 ? -9.474 0.617 3.596 1.00 95.44 118 ALA A N 1
ATOM 919 C CA . ALA A 1 118 ? -9.814 1.856 2.923 1.00 95.44 118 ALA A CA 1
ATOM 920 C C . ALA A 1 118 ? -11.043 1.719 2.016 1.00 95.44 118 ALA A C 1
ATOM 922 O O . ALA A 1 118 ? -11.885 2.618 1.997 1.00 95.44 118 ALA A O 1
ATOM 923 N N . SER A 1 119 ? -11.202 0.590 1.326 1.00 95.56 119 SER A N 1
ATOM 924 C CA . SER A 1 119 ? -12.388 0.335 0.502 1.00 95.56 119 SER A CA 1
ATOM 925 C C . SER A 1 119 ? -13.652 0.158 1.346 1.00 95.56 119 SER A C 1
ATOM 927 O O . SER A 1 119 ? -14.696 0.729 1.024 1.00 95.56 119 SER A O 1
ATOM 929 N N . TYR A 1 120 ? -13.562 -0.566 2.465 1.00 95.38 120 TYR A N 1
ATOM 930 C CA . TYR A 1 120 ? -14.674 -0.668 3.409 1.00 95.38 120 TYR A CA 1
ATOM 931 C C . TYR A 1 120 ? -14.974 0.669 4.084 1.00 95.38 120 TYR A C 1
ATOM 933 O O . TYR A 1 120 ? -16.127 1.074 4.088 1.00 95.38 120 TYR A O 1
ATOM 941 N N . ALA A 1 121 ? -13.969 1.428 4.528 1.00 93.00 121 ALA A N 1
ATOM 942 C CA . ALA A 1 121 ? -14.161 2.763 5.098 1.00 93.00 121 ALA A CA 1
ATOM 943 C C . ALA A 1 121 ? -14.886 3.708 4.126 1.00 93.00 121 ALA A C 1
ATOM 945 O O . ALA A 1 121 ? -15.754 4.478 4.536 1.00 93.00 121 ALA A O 1
ATOM 946 N N . PHE A 1 122 ? -14.585 3.627 2.826 1.00 91.38 122 PHE A N 1
ATOM 947 C CA . PHE A 1 122 ? -15.329 4.360 1.804 1.00 91.38 122 PHE A CA 1
ATOM 948 C C . PHE A 1 122 ? -16.795 3.921 1.733 1.00 91.38 122 PHE A C 1
ATOM 950 O O . PHE A 1 122 ? -17.686 4.769 1.800 1.00 91.38 122 PHE A O 1
ATOM 957 N N . ASN A 1 123 ? -17.061 2.617 1.661 1.00 89.94 123 ASN A N 1
ATOM 958 C CA . ASN A 1 123 ? -18.424 2.083 1.601 1.00 89.94 123 ASN A CA 1
ATOM 959 C C . ASN A 1 123 ? -19.229 2.393 2.877 1.00 89.94 123 ASN A C 1
ATOM 961 O O . ASN A 1 123 ? -20.367 2.856 2.791 1.00 89.94 123 ASN A O 1
ATOM 965 N N . SER A 1 124 ? -18.624 2.237 4.053 1.00 85.25 124 SER A N 1
ATOM 966 C CA . SER A 1 124 ? -19.204 2.600 5.347 1.00 85.25 124 SER A CA 1
ATOM 967 C C . SER A 1 124 ? -19.479 4.098 5.432 1.00 85.25 124 SER A C 1
ATOM 969 O O . SER A 1 124 ? -20.555 4.485 5.878 1.00 85.25 124 SER A O 1
ATOM 971 N N . SER A 1 125 ? -18.590 4.956 4.910 1.00 82.00 125 SER A N 1
ATOM 972 C CA . SER A 1 125 ? -18.835 6.406 4.859 1.00 82.00 125 SER A CA 1
ATOM 973 C C . SER A 1 125 ? -20.035 6.774 3.980 1.00 82.00 125 SER A C 1
ATOM 975 O O . SER A 1 125 ? -20.777 7.694 4.311 1.00 82.00 125 SER A O 1
ATOM 977 N N . ILE A 1 126 ? -20.285 6.029 2.895 1.00 77.38 126 ILE A N 1
ATOM 978 C CA . ILE A 1 126 ? -21.489 6.195 2.067 1.00 77.38 126 ILE A CA 1
ATOM 979 C C . ILE A 1 126 ? -22.746 5.791 2.848 1.00 77.38 126 ILE A C 1
ATOM 981 O O . ILE A 1 126 ? -23.790 6.423 2.685 1.00 77.38 126 ILE A O 1
ATOM 985 N N . ARG A 1 127 ? -22.642 4.771 3.707 1.00 80.44 127 ARG A N 1
ATOM 986 C CA . ARG A 1 127 ? -23.719 4.299 4.592 1.00 80.44 127 ARG A CA 1
ATOM 987 C C . ARG A 1 127 ? -23.820 5.065 5.919 1.00 80.44 127 ARG A C 1
ATOM 989 O O . ARG A 1 127 ? -24.677 4.727 6.728 1.00 80.44 127 ARG A O 1
ATOM 996 N N . ASN A 1 128 ? -22.980 6.080 6.149 1.00 79.50 128 ASN A N 1
ATOM 997 C CA . ASN A 1 128 ? -22.851 6.807 7.421 1.00 79.50 128 ASN A CA 1
ATOM 998 C C . ASN A 1 128 ? -22.570 5.900 8.638 1.00 79.50 128 ASN A C 1
ATOM 1000 O O . ASN A 1 128 ? -23.063 6.146 9.737 1.00 79.50 128 ASN A O 1
ATOM 1004 N N . GLN A 1 129 ? -21.771 4.852 8.449 1.00 81.25 129 GLN A N 1
ATOM 1005 C CA . GLN A 1 129 ? -21.320 3.961 9.517 1.00 81.25 129 GLN A CA 1
ATOM 1006 C C . GLN A 1 129 ? -19.876 4.312 9.917 1.00 81.25 129 GLN A C 1
ATOM 1008 O O . GLN A 1 129 ? -19.012 4.373 9.039 1.00 81.25 129 GLN A O 1
ATOM 1013 N N . PRO A 1 130 ? -19.586 4.537 11.214 1.00 80.38 130 PRO A N 1
ATOM 1014 C CA . PRO A 1 130 ? -18.247 4.930 11.668 1.00 80.38 130 PRO A CA 1
ATOM 1015 C C . PRO A 1 130 ? -17.253 3.761 11.714 1.00 80.38 130 PRO A C 1
ATOM 1017 O O . PRO A 1 130 ? -16.045 3.978 11.640 1.00 80.38 130 PRO A O 1
ATOM 1020 N N . ARG A 1 131 ? -17.765 2.530 11.826 1.00 91.56 131 ARG A N 1
ATOM 1021 C CA . ARG A 1 131 ? -16.991 1.295 11.971 1.00 91.56 131 ARG A CA 1
ATOM 1022 C C . ARG A 1 131 ? -17.551 0.187 11.090 1.00 91.56 131 ARG A C 1
ATOM 1024 O O . ARG A 1 131 ? -18.739 0.207 10.764 1.00 91.56 131 ARG A O 1
ATOM 1031 N N . PHE A 1 132 ? -16.709 -0.782 10.764 1.00 94.12 132 PHE A N 1
ATOM 1032 C CA . PHE A 1 132 ? -17.076 -2.006 10.059 1.00 94.12 132 PHE A CA 1
ATOM 1033 C C . PHE A 1 132 ? -16.305 -3.200 10.626 1.00 94.12 132 PHE A C 1
ATOM 1035 O O . PHE A 1 132 ? -15.227 -3.033 11.196 1.00 94.12 132 PHE A O 1
ATOM 1042 N N . SER A 1 133 ? -16.862 -4.398 10.466 1.00 96.06 133 SER A N 1
ATOM 1043 C CA . SER A 1 133 ? -16.297 -5.637 11.005 1.00 96.06 133 SER A CA 1
ATOM 1044 C C . SER A 1 133 ? -16.021 -6.623 9.879 1.00 96.06 133 SER A C 1
ATOM 1046 O O . SER A 1 133 ? -16.875 -6.860 9.025 1.00 96.06 133 SER A O 1
ATOM 1048 N N . LEU A 1 134 ? -14.825 -7.202 9.878 1.00 97.12 134 LEU A N 1
ATOM 1049 C CA . LEU A 1 134 ? -14.353 -8.113 8.841 1.00 97.12 134 LEU A CA 1
ATOM 1050 C C . LEU A 1 134 ? -14.064 -9.485 9.432 1.00 97.12 134 LEU A C 1
ATOM 1052 O O . LEU A 1 134 ? -13.468 -9.588 10.502 1.00 97.12 134 LEU A O 1
ATOM 1056 N N . LYS A 1 135 ? -14.462 -10.530 8.710 1.00 97.31 135 LYS A N 1
ATOM 1057 C CA . LYS A 1 135 ? -14.201 -11.920 9.079 1.00 97.31 135 LYS A CA 1
ATOM 1058 C C . LYS A 1 135 ? -12.891 -12.402 8.456 1.00 97.31 135 LYS A C 1
ATOM 1060 O O . LYS A 1 135 ? -12.662 -12.209 7.259 1.00 97.31 135 LYS A O 1
ATOM 1065 N N . GLY A 1 136 ? -12.028 -13.019 9.254 1.00 96.75 136 GLY A N 1
ATOM 1066 C CA . GLY A 1 136 ? -10.674 -13.412 8.875 1.00 96.75 136 GLY A CA 1
ATOM 1067 C C . GLY A 1 136 ? -10.652 -14.428 7.738 1.00 96.75 136 GLY A C 1
ATOM 1068 O O . GLY A 1 136 ? -9.912 -14.248 6.770 1.00 96.75 136 GLY A O 1
ATOM 1069 N N . THR A 1 137 ? -11.504 -15.451 7.793 1.00 96.25 137 THR A N 1
ATOM 1070 C CA . THR A 1 137 ? -11.604 -16.464 6.725 1.00 96.25 137 THR A CA 1
ATOM 1071 C C . THR A 1 137 ? -12.019 -15.883 5.369 1.00 96.25 137 THR A C 1
ATOM 1073 O O . THR A 1 137 ? -11.493 -16.293 4.330 1.00 96.25 137 THR A O 1
ATOM 1076 N N . GLU A 1 138 ? -12.898 -14.882 5.351 1.00 96.06 138 GLU A N 1
ATOM 1077 C CA . GLU A 1 138 ? -13.256 -14.138 4.139 1.00 96.06 138 GLU A CA 1
ATOM 1078 C C . GLU A 1 138 ? -12.107 -13.236 3.657 1.00 96.06 138 GLU A C 1
ATOM 1080 O O . GLU A 1 138 ? -11.818 -13.193 2.456 1.00 96.06 138 GLU A O 1
ATOM 1085 N N . LEU A 1 139 ? -11.386 -12.583 4.577 1.00 96.44 139 LEU A N 1
ATOM 1086 C CA . LEU A 1 139 ? -10.210 -11.779 4.236 1.00 96.44 139 LEU A CA 1
ATOM 1087 C C . LEU A 1 139 ? -9.105 -12.604 3.578 1.00 96.44 139 LEU A C 1
ATOM 1089 O O . LEU A 1 139 ? -8.538 -12.146 2.587 1.00 96.44 139 LEU A O 1
ATOM 1093 N N . ILE A 1 140 ? -8.843 -13.824 4.062 1.00 96.31 140 ILE A N 1
ATOM 1094 C CA . ILE A 1 140 ? -7.866 -14.757 3.471 1.00 96.31 140 ILE A CA 1
ATOM 1095 C C . ILE A 1 140 ? -8.144 -14.962 1.978 1.00 96.31 140 ILE A C 1
ATOM 1097 O O . ILE A 1 140 ? -7.222 -14.876 1.164 1.00 96.31 140 ILE A O 1
ATOM 1101 N N . LYS A 1 141 ? -9.407 -15.202 1.607 1.00 95.25 141 LYS A N 1
ATOM 1102 C CA . LYS A 1 141 ? -9.817 -15.389 0.205 1.00 95.25 141 LYS A CA 1
ATOM 1103 C C . LYS A 1 141 ? -9.644 -14.097 -0.595 1.00 95.25 141 LYS A C 1
ATOM 1105 O O . LYS A 1 141 ? -9.150 -14.115 -1.720 1.00 95.25 141 LYS A O 1
ATOM 1110 N N . GLN A 1 142 ? -10.024 -12.963 -0.009 1.00 94.50 142 GLN A N 1
ATOM 1111 C CA . GLN A 1 142 ? -9.988 -11.662 -0.676 1.00 94.50 142 GLN A CA 1
ATOM 1112 C C . GLN A 1 142 ? -8.563 -11.209 -1.033 1.00 94.50 142 GLN A C 1
ATOM 1114 O O . GLN A 1 142 ? -8.354 -10.652 -2.109 1.00 94.50 142 GLN A O 1
ATOM 1119 N N . ILE A 1 143 ? -7.577 -11.485 -0.173 1.00 95.12 143 ILE A N 1
ATOM 1120 C CA . ILE A 1 143 ? -6.159 -11.160 -0.418 1.00 95.12 143 ILE A CA 1
ATOM 1121 C C . ILE A 1 143 ? -5.383 -12.284 -1.135 1.00 95.12 143 ILE A C 1
ATOM 1123 O O . ILE A 1 143 ? -4.156 -12.210 -1.263 1.00 95.12 143 ILE A O 1
ATOM 1127 N N . GLY A 1 144 ? -6.077 -13.337 -1.584 1.00 93.19 144 GLY A N 1
ATOM 1128 C CA . GLY A 1 144 ? -5.504 -14.466 -2.329 1.00 93.19 144 GLY A CA 1
ATOM 1129 C C . GLY A 1 144 ? -4.618 -15.404 -1.502 1.00 93.19 144 GLY A C 1
ATOM 1130 O O . GLY A 1 144 ? -3.766 -16.102 -2.049 1.00 93.19 144 GLY A O 1
ATOM 1131 N N . TRP A 1 145 ? -4.759 -15.406 -0.175 1.00 93.75 145 TRP A N 1
ATOM 1132 C CA . TRP A 1 145 ? -3.997 -16.287 0.715 1.00 93.75 145 TRP A CA 1
ATOM 1133 C C . TRP A 1 145 ? -4.581 -17.700 0.812 1.00 93.75 145 TRP A C 1
ATOM 1135 O O . TRP A 1 145 ? -3.926 -18.597 1.345 1.00 93.75 145 TRP A O 1
ATOM 1145 N N . ASP A 1 146 ? -5.775 -17.945 0.280 1.00 87.88 146 ASP A N 1
ATOM 1146 C CA . ASP A 1 146 ? -6.338 -19.286 0.099 1.00 87.88 146 ASP A CA 1
ATOM 1147 C C . ASP A 1 146 ? -5.372 -20.191 -0.687 1.00 87.88 146 ASP A C 1
ATOM 1149 O O . ASP A 1 146 ? -5.124 -21.324 -0.276 1.00 87.88 146 ASP A O 1
ATOM 1153 N N . LYS A 1 147 ? -4.697 -19.629 -1.699 1.00 85.62 147 LYS A N 1
ATOM 1154 C CA . LYS A 1 147 ? -3.685 -20.304 -2.532 1.00 85.62 147 LYS A CA 1
ATOM 1155 C C . LYS A 1 147 ? -2.326 -20.514 -1.848 1.00 85.62 147 LYS A C 1
ATOM 1157 O O . LYS A 1 147 ? -1.476 -21.237 -2.363 1.00 85.62 147 LYS A O 1
ATOM 1162 N N . LYS A 1 148 ? -2.079 -19.907 -0.678 1.00 83.88 148 LYS A N 1
ATOM 1163 C CA . LYS A 1 148 ? -0.834 -20.114 0.084 1.00 83.88 148 LYS A CA 1
ATOM 1164 C C . LYS A 1 148 ? -0.901 -21.448 0.836 1.00 83.88 148 LYS A C 1
ATOM 1166 O O . LYS A 1 148 ? -1.346 -21.492 1.978 1.00 83.88 148 LYS A O 1
ATOM 1171 N N . HIS A 1 149 ? -0.453 -22.537 0.214 1.00 80.56 149 HIS A N 1
ATOM 1172 C CA . HIS A 1 149 ? -0.529 -23.888 0.800 1.00 80.56 149 HIS A CA 1
ATOM 1173 C C . HIS A 1 149 ? 0.486 -24.167 1.922 1.00 80.56 149 HIS A C 1
ATOM 1175 O O . HIS A 1 149 ? 0.342 -25.151 2.636 1.00 80.56 149 HIS A O 1
ATOM 1181 N N . ARG A 1 150 ? 1.502 -23.310 2.099 1.00 86.81 150 ARG A N 1
ATOM 1182 C CA . ARG A 1 150 ? 2.530 -23.480 3.144 1.00 86.81 150 ARG A CA 1
ATOM 1183 C C . ARG A 1 150 ? 2.036 -23.201 4.565 1.00 86.81 150 ARG A C 1
ATOM 1185 O O . ARG A 1 150 ? 2.726 -23.570 5.501 1.00 86.81 150 ARG A O 1
ATOM 1192 N N . LEU A 1 151 ? 0.903 -22.514 4.710 1.00 88.94 151 LEU A N 1
ATOM 1193 C CA . LEU A 1 151 ? 0.332 -22.141 6.002 1.00 88.94 151 LEU A CA 1
ATOM 1194 C C . LEU A 1 151 ? -1.008 -22.847 6.196 1.00 88.94 151 LEU A C 1
ATOM 1196 O O . LEU A 1 151 ? -1.824 -22.917 5.270 1.00 88.94 151 LEU A O 1
ATOM 1200 N N . THR A 1 152 ? -1.256 -23.306 7.414 1.00 93.31 152 THR A N 1
ATOM 1201 C CA . THR A 1 152 ? -2.561 -23.785 7.872 1.00 93.31 152 THR A CA 1
ATOM 1202 C C . THR A 1 152 ? -3.575 -22.636 7.951 1.00 93.31 152 THR A C 1
ATOM 1204 O O . THR A 1 152 ? -3.219 -21.455 7.914 1.00 93.31 152 THR A O 1
ATOM 1207 N N . ALA A 1 153 ? -4.867 -22.960 8.058 1.00 93.69 153 ALA A N 1
ATOM 1208 C CA . ALA A 1 153 ? -5.915 -21.946 8.208 1.00 93.69 153 ALA A CA 1
ATOM 1209 C C . ALA A 1 153 ? -5.697 -21.073 9.460 1.00 93.69 153 ALA A C 1
ATOM 1211 O O . ALA A 1 153 ? -5.750 -19.848 9.368 1.00 93.69 153 ALA A O 1
ATOM 1212 N N . SER A 1 154 ? -5.360 -21.701 10.588 1.00 93.94 154 SER A N 1
ATOM 1213 C CA . SER A 1 154 ? -5.080 -21.023 11.856 1.00 93.94 154 SER A CA 1
ATOM 1214 C C . SER A 1 154 ? -3.862 -20.097 11.773 1.00 93.94 154 SER A C 1
ATOM 1216 O O . SER A 1 154 ? -3.914 -18.961 12.236 1.00 93.94 154 SER A O 1
ATOM 1218 N N . GLU A 1 155 ? -2.772 -20.523 11.128 1.00 94.50 155 GLU A N 1
ATOM 1219 C CA . GLU A 1 155 ? -1.587 -19.669 10.943 1.00 94.50 155 GLU A CA 1
ATOM 1220 C C . GLU A 1 155 ? -1.884 -18.456 10.052 1.00 94.50 155 GLU A C 1
ATOM 1222 O O . GLU A 1 155 ? -1.406 -17.352 10.319 1.00 94.50 155 GLU A O 1
ATOM 1227 N N . LYS A 1 156 ? -2.700 -18.630 9.003 1.00 95.69 156 LYS A N 1
ATOM 1228 C CA . LYS A 1 156 ? -3.151 -17.508 8.163 1.00 95.69 156 LYS A CA 1
ATOM 1229 C C . LYS A 1 156 ? -3.976 -16.510 8.975 1.00 95.69 156 LYS A C 1
ATOM 1231 O O . LYS A 1 156 ? -3.751 -15.308 8.852 1.00 95.69 156 LYS A O 1
ATOM 1236 N N . LEU A 1 157 ? -4.896 -17.000 9.805 1.00 96.69 157 LEU A N 1
ATOM 1237 C CA . LEU A 1 157 ? -5.719 -16.174 10.689 1.00 96.69 157 LEU A CA 1
ATOM 1238 C C . LEU A 1 157 ? -4.866 -15.421 11.716 1.00 96.69 157 LEU A C 1
ATOM 1240 O O . LEU A 1 157 ? -4.988 -14.202 11.823 1.00 96.69 157 LEU A O 1
ATOM 1244 N N . ALA A 1 158 ? -3.946 -16.110 12.393 1.00 94.94 158 ALA A N 1
ATOM 1245 C CA . ALA A 1 158 ? -3.021 -15.503 13.348 1.00 94.94 158 ALA A CA 1
ATOM 1246 C C . ALA A 1 158 ? -2.146 -14.423 12.691 1.00 94.94 158 ALA A C 1
ATOM 1248 O O . ALA A 1 158 ? -1.965 -13.336 13.243 1.00 94.94 158 ALA A O 1
ATOM 1249 N N . LYS A 1 159 ? -1.653 -14.671 11.470 1.00 95.00 159 LYS A N 1
ATOM 1250 C CA . LYS A 1 159 ? -0.858 -13.684 10.733 1.00 95.00 159 LYS A CA 1
ATOM 1251 C C . LYS A 1 159 ? -1.688 -12.467 10.310 1.00 95.00 159 LYS A C 1
ATOM 1253 O O . LYS A 1 159 ? -1.208 -11.345 10.434 1.00 95.00 159 LYS A O 1
ATOM 1258 N N . ILE A 1 160 ? -2.932 -12.653 9.859 1.00 96.06 160 ILE A N 1
ATOM 1259 C CA . ILE A 1 160 ? -3.849 -11.536 9.564 1.00 96.06 160 ILE A CA 1
ATOM 1260 C C . ILE A 1 160 ? -4.150 -10.721 10.825 1.00 96.06 160 ILE A C 1
ATOM 1262 O O . ILE A 1 160 ? -4.084 -9.494 10.774 1.00 96.06 160 ILE A O 1
ATOM 1266 N N . ALA A 1 161 ? -4.437 -11.387 11.947 1.00 96.12 161 ALA A N 1
ATOM 1267 C CA . ALA A 1 161 ? -4.655 -10.750 13.244 1.00 96.12 161 ALA A CA 1
ATOM 1268 C C . ALA A 1 161 ? -3.452 -9.890 13.651 1.00 96.12 161 ALA A C 1
ATOM 1270 O O . ALA A 1 161 ? -3.615 -8.723 14.001 1.00 96.12 161 ALA A O 1
ATOM 1271 N N . SER A 1 162 ? -2.243 -10.445 13.535 1.00 95.38 162 SER A N 1
ATOM 1272 C CA . SER A 1 162 ? -0.999 -9.744 13.848 1.00 95.38 162 SER A CA 1
ATOM 1273 C C . SER A 1 162 ? -0.779 -8.525 12.944 1.00 95.38 162 SER A C 1
ATOM 1275 O O . SER A 1 162 ? -0.559 -7.425 13.451 1.00 95.38 162 SER A O 1
ATOM 1277 N N . ILE A 1 163 ? -0.923 -8.668 11.619 1.00 96.88 163 ILE A N 1
ATOM 1278 C CA . ILE A 1 163 ? -0.795 -7.534 10.689 1.00 96.88 163 ILE A CA 1
ATOM 1279 C C . ILE A 1 163 ? -1.826 -6.446 11.019 1.00 96.88 163 ILE A C 1
ATOM 1281 O O . ILE A 1 163 ? -1.471 -5.273 11.101 1.00 96.88 163 ILE A O 1
ATOM 1285 N N . ALA A 1 164 ? -3.093 -6.811 11.232 1.00 97.31 164 ALA A N 1
ATOM 1286 C CA . ALA A 1 164 ? -4.150 -5.854 11.551 1.00 97.31 164 ALA A CA 1
ATOM 1287 C C . ALA A 1 164 ? -3.898 -5.128 12.880 1.00 97.31 164 ALA A C 1
ATOM 1289 O O . ALA A 1 164 ? -4.073 -3.913 12.953 1.00 97.31 164 ALA A O 1
ATOM 1290 N N . PHE A 1 165 ? -3.422 -5.842 13.901 1.00 95.25 165 PHE A N 1
ATOM 1291 C CA . PHE A 1 165 ? -3.017 -5.249 15.171 1.00 95.25 165 PHE A CA 1
ATOM 1292 C C . PHE A 1 165 ? -1.911 -4.199 14.980 1.00 95.25 165 PHE A C 1
ATOM 1294 O O . PHE A 1 165 ? -2.037 -3.070 15.456 1.00 95.25 165 PHE A O 1
ATOM 1301 N N . HIS A 1 166 ? -0.858 -4.521 14.224 1.00 95.31 166 HIS A N 1
ATOM 1302 C CA . HIS A 1 166 ? 0.235 -3.578 13.969 1.00 95.31 166 HIS A CA 1
ATOM 1303 C C . HIS A 1 166 ? -0.176 -2.404 13.067 1.00 95.31 166 HIS A C 1
ATOM 1305 O O . HIS A 1 166 ? 0.288 -1.284 13.282 1.00 95.31 166 HIS A O 1
ATOM 1311 N N . LEU A 1 167 ? -1.110 -2.603 12.132 1.00 96.75 167 LEU A N 1
ATOM 1312 C CA . LEU A 1 167 ? -1.719 -1.505 11.371 1.00 96.75 167 LEU A CA 1
ATOM 1313 C C . LEU A 1 167 ? -2.474 -0.517 12.273 1.00 96.75 167 LEU A C 1
ATOM 1315 O O . LEU A 1 167 ? -2.455 0.684 12.000 1.00 96.75 167 LEU A O 1
ATOM 1319 N N . GLY A 1 168 ? -3.091 -0.995 13.359 1.00 94.50 168 GLY A N 1
ATOM 1320 C CA . GLY A 1 168 ? -3.732 -0.151 14.374 1.00 94.50 168 GLY A CA 1
ATOM 1321 C C . GLY A 1 168 ? -2.743 0.701 15.175 1.00 94.50 168 GLY A C 1
ATOM 1322 O O . GLY A 1 168 ? -3.134 1.691 15.783 1.00 94.50 168 GLY A O 1
ATOM 1323 N N . ARG A 1 169 ? -1.449 0.358 15.134 1.00 93.75 169 ARG A N 1
ATOM 1324 C CA . ARG A 1 169 ? -0.361 1.103 15.784 1.00 93.75 169 ARG A CA 1
ATOM 1325 C C . ARG A 1 169 ? 0.328 2.094 14.847 1.00 93.7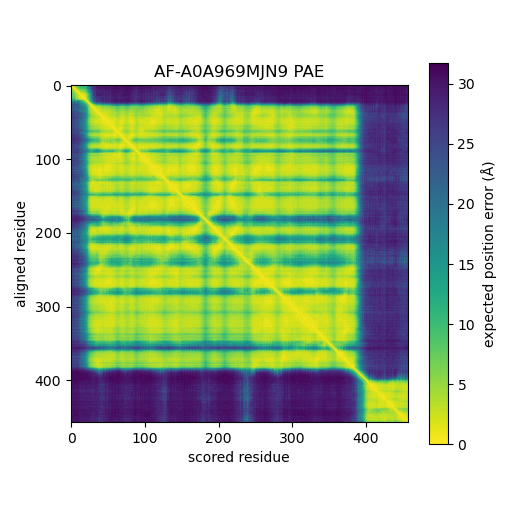5 169 ARG A C 1
ATOM 1327 O O . ARG A 1 169 ? 1.255 2.773 15.270 1.00 93.75 169 ARG A O 1
ATOM 1334 N N . MET A 1 170 ? -0.087 2.209 13.585 1.00 94.62 170 MET A N 1
ATOM 1335 C CA . MET A 1 170 ? 0.491 3.204 12.679 1.00 94.62 170 MET A CA 1
ATOM 1336 C C . MET A 1 170 ? -0.041 4.608 12.987 1.00 94.62 170 MET A C 1
ATOM 1338 O O . MET A 1 170 ? -1.246 4.872 12.900 1.00 94.62 170 MET A O 1
ATOM 1342 N N . LEU A 1 171 ? 0.878 5.525 13.285 1.00 94.25 171 LEU A N 1
ATOM 1343 C CA . LEU A 1 171 ? 0.598 6.927 13.583 1.00 94.25 171 LEU A CA 1
ATOM 1344 C C . LEU A 1 171 ? 1.029 7.805 12.411 1.00 94.25 171 LEU A C 1
ATOM 1346 O O . LEU A 1 171 ? 2.133 7.658 11.894 1.00 94.25 171 LEU A O 1
ATOM 1350 N N . MET A 1 172 ? 0.163 8.730 12.008 1.00 92.00 172 MET A N 1
ATOM 1351 C CA . MET A 1 172 ? 0.433 9.733 10.982 1.00 92.00 172 MET A CA 1
ATOM 1352 C C . MET A 1 172 ? 0.612 11.098 11.626 1.00 92.00 172 MET A C 1
ATOM 1354 O O . MET A 1 172 ? -0.303 11.566 12.305 1.00 92.00 172 MET A O 1
ATOM 1358 N N . GLU A 1 173 ? 1.704 11.782 11.309 1.00 91.94 173 GLU A N 1
ATOM 1359 C CA . GLU A 1 173 ? 1.820 13.223 11.497 1.00 91.94 173 GLU A CA 1
ATOM 1360 C C . GLU A 1 173 ? 1.655 13.931 10.151 1.00 91.94 173 GLU A C 1
ATOM 1362 O O . GLU A 1 173 ? 2.340 13.639 9.173 1.00 91.94 173 GLU A O 1
ATOM 1367 N N . CYS A 1 174 ? 0.709 14.861 10.076 1.00 89.19 174 CYS A N 1
ATOM 1368 C CA . CYS A 1 174 ? 0.493 15.684 8.892 1.00 89.19 174 CYS A CA 1
ATOM 1369 C C . CYS A 1 174 ? 0.882 17.122 9.209 1.00 89.19 174 CYS A C 1
ATOM 1371 O O . CYS A 1 174 ? 0.205 17.765 10.010 1.00 89.19 174 CYS A O 1
ATOM 1373 N N . THR A 1 175 ? 1.914 17.630 8.534 1.00 88.56 175 THR A N 1
ATOM 1374 C CA . THR A 1 175 ? 2.280 19.048 8.568 1.00 88.56 175 THR A CA 1
ATOM 1375 C C . THR A 1 175 ? 1.809 19.718 7.284 1.00 88.56 175 THR A C 1
ATOM 1377 O O . THR A 1 175 ? 2.202 19.330 6.180 1.00 88.56 175 THR A O 1
ATOM 1380 N N . TRP A 1 176 ? 0.965 20.738 7.416 1.00 84.50 176 TRP A N 1
ATOM 1381 C CA . TRP A 1 176 ? 0.400 21.479 6.297 1.00 84.50 176 TRP A CA 1
ATOM 1382 C C . TRP A 1 176 ? 0.540 22.983 6.513 1.00 84.50 176 TRP A C 1
ATOM 1384 O O . TRP A 1 176 ? 0.021 23.539 7.477 1.00 84.50 176 TRP A O 1
ATOM 1394 N N . VAL A 1 177 ? 1.258 23.635 5.605 1.00 82.94 177 VAL A N 1
ATOM 1395 C CA . VAL A 1 177 ? 1.524 25.071 5.607 1.00 82.94 177 VAL A CA 1
ATOM 1396 C C . VAL A 1 177 ? 0.647 25.738 4.553 1.00 82.94 177 VAL A C 1
ATOM 1398 O O . VAL A 1 177 ? 0.751 25.417 3.363 1.00 82.94 177 VAL A O 1
ATOM 1401 N N . GLU A 1 178 ? -0.195 26.677 4.982 1.00 74.94 178 GLU A N 1
ATOM 1402 C CA . GLU A 1 178 ? -1.094 27.440 4.110 1.00 74.94 178 GLU A CA 1
ATOM 1403 C C . GLU A 1 178 ? -0.803 28.942 4.151 1.00 74.94 178 GLU A C 1
ATOM 1405 O O . GLU A 1 178 ? -0.297 29.494 5.127 1.00 74.94 178 GLU A O 1
ATOM 1410 N N . GLY A 1 179 ? -1.156 29.618 3.057 1.00 68.25 179 GLY A N 1
ATOM 1411 C CA . GLY A 1 179 ? -1.090 31.072 2.954 1.00 68.25 179 GLY A CA 1
ATOM 1412 C C . GLY A 1 179 ? 0.285 31.639 2.592 1.00 68.25 179 GLY A C 1
ATOM 1413 O O . GLY A 1 179 ? 1.300 30.948 2.504 1.00 68.25 179 GLY A O 1
ATOM 1414 N N . LYS A 1 180 ? 0.297 32.950 2.326 1.00 65.75 180 LYS A N 1
ATOM 1415 C CA . LYS A 1 180 ? 1.535 33.721 2.167 1.00 65.75 180 LYS A CA 1
ATOM 1416 C C . LYS A 1 180 ? 2.053 34.107 3.556 1.00 65.75 180 LYS A C 1
ATOM 1418 O O . LYS A 1 180 ? 1.228 34.454 4.403 1.00 65.75 180 LYS A O 1
ATOM 1423 N N . PRO A 1 181 ? 3.378 34.117 3.780 1.00 68.06 181 PRO A N 1
ATOM 1424 C CA . PRO A 1 181 ? 3.944 34.619 5.024 1.00 68.06 181 PRO A CA 1
ATOM 1425 C C . PRO A 1 181 ? 3.422 36.026 5.321 1.00 68.06 181 PRO A C 1
ATOM 1427 O O . PRO A 1 181 ? 3.473 36.907 4.460 1.00 68.06 181 PRO A O 1
ATOM 1430 N N . LYS A 1 182 ? 2.909 36.242 6.531 1.00 69.56 182 LYS A N 1
ATOM 1431 C CA . LYS A 1 182 ? 2.570 37.574 7.042 1.00 69.56 182 LYS A CA 1
ATOM 1432 C C . LYS A 1 182 ? 3.704 38.010 7.967 1.00 69.56 182 LYS A C 1
ATOM 1434 O O . LYS A 1 182 ? 3.693 37.719 9.162 1.00 69.56 182 LYS A O 1
ATOM 1439 N N . GLY A 1 183 ? 4.719 38.653 7.387 1.00 77.25 183 GLY A N 1
ATOM 1440 C CA . GLY A 1 183 ? 5.984 38.934 8.075 1.00 77.25 183 GLY A CA 1
ATOM 1441 C C . GLY A 1 183 ? 6.734 37.635 8.393 1.00 77.25 183 GLY A C 1
ATOM 1442 O O . GLY A 1 183 ? 6.902 36.797 7.512 1.00 77.25 183 GLY A O 1
ATOM 1443 N N . ASN A 1 184 ? 7.115 37.438 9.660 1.00 71.12 184 ASN A N 1
ATOM 1444 C CA . ASN A 1 184 ? 7.813 36.230 10.136 1.00 71.12 184 ASN A CA 1
ATOM 1445 C C . ASN A 1 184 ? 6.871 35.078 10.546 1.00 71.12 184 ASN A C 1
ATOM 1447 O O . ASN A 1 184 ? 7.321 34.107 11.151 1.00 71.12 184 ASN A O 1
ATOM 1451 N N . LYS A 1 185 ? 5.564 35.176 10.268 1.00 71.56 185 LYS A N 1
ATOM 1452 C CA . LYS A 1 185 ? 4.564 34.163 10.643 1.00 71.56 185 LYS A CA 1
ATOM 1453 C C . LYS A 1 185 ? 3.952 33.513 9.403 1.00 71.56 185 LYS A C 1
ATOM 1455 O O . LYS A 1 185 ? 3.669 34.193 8.416 1.00 71.56 185 LYS A O 1
ATOM 1460 N N . VAL A 1 186 ? 3.732 32.204 9.471 1.00 76.62 186 VAL A N 1
ATOM 1461 C CA . VAL A 1 186 ? 3.028 31.409 8.455 1.00 76.62 186 VAL A CA 1
ATOM 1462 C C . VAL A 1 186 ? 2.022 30.519 9.175 1.00 76.62 186 VAL A C 1
ATOM 1464 O O . VAL A 1 186 ? 2.318 30.046 10.272 1.00 76.62 186 VAL A O 1
ATOM 1467 N N . ASP A 1 187 ? 0.854 30.299 8.577 1.00 73.44 187 ASP A N 1
ATOM 1468 C CA . ASP A 1 187 ? -0.156 29.411 9.144 1.00 73.44 187 ASP A CA 1
ATOM 1469 C C . ASP A 1 187 ? 0.260 27.953 8.900 1.00 73.44 187 ASP A C 1
ATOM 1471 O O . ASP A 1 187 ? 0.479 27.528 7.761 1.00 73.44 187 ASP A O 1
ATOM 1475 N N . VAL A 1 188 ? 0.413 27.193 9.986 1.00 77.94 188 VAL A N 1
ATOM 1476 C CA . VAL A 1 188 ? 0.830 25.787 9.961 1.00 77.94 188 VAL A CA 1
ATOM 1477 C C . VAL A 1 188 ? -0.147 24.960 10.787 1.00 77.94 188 VAL A C 1
ATOM 1479 O O . VAL A 1 188 ? -0.438 25.293 11.933 1.00 77.94 188 VAL A O 1
ATOM 1482 N N . SER A 1 189 ? -0.630 23.862 10.214 1.00 78.50 189 SER A N 1
ATOM 1483 C CA . SER A 1 189 ? -1.366 22.815 10.917 1.00 78.50 189 SER A CA 1
ATOM 1484 C C . SER A 1 189 ? -0.466 21.593 11.051 1.00 78.50 189 SER A C 1
ATOM 1486 O O . SER A 1 189 ? -0.003 21.066 10.041 1.00 78.50 189 SER A O 1
ATOM 1488 N N . VAL A 1 190 ? -0.224 21.156 12.286 1.00 80.38 190 VAL A N 1
ATOM 1489 C CA . VAL A 1 190 ? 0.439 19.885 12.596 1.00 80.38 190 VAL A CA 1
ATOM 1490 C C . VAL A 1 190 ? -0.552 19.030 13.373 1.00 80.38 190 VAL A C 1
ATOM 1492 O O . VAL A 1 190 ? -1.161 19.508 14.330 1.00 80.38 190 VAL A O 1
ATOM 1495 N N . SER A 1 191 ? -0.759 17.787 12.949 1.00 83.25 191 SER A N 1
ATOM 1496 C CA . SER A 1 191 ? -1.624 16.845 13.662 1.00 83.25 191 SER A CA 1
ATOM 1497 C C . SER A 1 191 ? -1.029 15.448 13.640 1.00 83.25 191 SER A C 1
ATOM 1499 O O . SER A 1 191 ? -0.828 14.917 12.547 1.00 83.25 191 SER A O 1
ATOM 1501 N N . ILE A 1 192 ? -0.831 14.858 14.820 1.00 88.81 192 ILE A N 1
ATOM 1502 C CA . ILE A 1 192 ? -0.510 13.441 14.993 1.00 88.81 192 ILE A CA 1
ATOM 1503 C C . ILE A 1 192 ? -1.785 12.660 15.321 1.00 88.81 192 ILE A C 1
ATOM 1505 O O . ILE A 1 192 ? -2.586 13.082 16.154 1.00 88.81 192 ILE A O 1
ATOM 1509 N N . SER A 1 193 ? -2.026 11.555 14.621 1.00 90.25 193 SER A N 1
ATOM 1510 C CA . SER A 1 193 ? -3.232 10.743 14.815 1.00 90.25 193 SER A CA 1
ATOM 1511 C C . SER A 1 193 ? -3.057 9.327 14.266 1.00 90.25 193 SER A C 1
ATOM 1513 O O . SER A 1 193 ? -2.282 9.145 13.324 1.00 90.25 193 SER A O 1
ATOM 1515 N N . PRO A 1 194 ? -3.783 8.324 14.789 1.00 92.56 194 PRO A N 1
ATOM 1516 C CA . PRO A 1 194 ? -3.782 6.993 14.198 1.00 92.56 194 PRO A CA 1
ATOM 1517 C C . PRO A 1 194 ? -4.384 7.024 12.792 1.00 92.56 194 PRO A C 1
ATOM 1519 O O . PRO A 1 194 ? -5.335 7.764 12.512 1.00 92.56 194 PRO A O 1
ATOM 1522 N N . LEU A 1 195 ? -3.857 6.185 11.901 1.00 92.50 195 LEU A N 1
ATOM 1523 C CA . LEU A 1 195 ? -4.487 5.973 10.598 1.00 92.50 195 LEU A CA 1
ATOM 1524 C C . LEU A 1 195 ? -5.751 5.113 10.735 1.00 92.50 195 LEU A C 1
ATOM 1526 O O . LEU A 1 195 ? -6.783 5.408 10.128 1.00 92.50 195 LEU A O 1
ATOM 1530 N N . TRP A 1 196 ? -5.680 4.071 11.556 1.00 95.50 196 TRP A N 1
ATOM 1531 C CA . TRP A 1 196 ? -6.770 3.139 11.809 1.00 95.50 196 TRP A CA 1
ATOM 1532 C C . TRP A 1 196 ? -6.936 2.943 13.308 1.00 95.50 196 TRP A C 1
ATOM 1534 O O . TRP A 1 196 ? -5.950 2.846 14.029 1.00 95.50 196 TRP A O 1
ATOM 1544 N N . VAL A 1 197 ? -8.182 2.843 13.759 1.00 95.00 197 VAL A N 1
ATOM 1545 C CA . VAL A 1 197 ? -8.507 2.321 15.088 1.00 95.00 197 VAL A CA 1
ATOM 1546 C C . VAL A 1 197 ? -9.003 0.900 14.875 1.00 95.00 197 VAL A C 1
ATOM 1548 O O . VAL A 1 197 ? -10.016 0.702 14.199 1.00 95.00 197 VAL A O 1
ATOM 1551 N N . ILE A 1 198 ? -8.249 -0.079 15.375 1.00 95.88 198 ILE A N 1
ATOM 1552 C CA . ILE A 1 198 ? -8.465 -1.499 15.089 1.00 95.88 198 ILE A CA 1
ATOM 1553 C C . ILE A 1 198 ? -8.581 -2.276 16.393 1.00 95.88 198 ILE A C 1
ATOM 1555 O O . ILE A 1 198 ? -7.734 -2.158 17.272 1.00 95.88 198 ILE A O 1
ATOM 1559 N N . GLU A 1 199 ? -9.604 -3.114 16.470 1.00 95.62 199 GLU A N 1
ATOM 1560 C CA . GLU A 1 199 ? -9.760 -4.144 17.490 1.00 95.62 199 GLU A CA 1
ATOM 1561 C C . GLU A 1 199 ? -9.756 -5.513 16.801 1.00 95.62 199 GLU A C 1
ATOM 1563 O O . GLU A 1 199 ? -10.408 -5.709 15.771 1.00 95.62 199 GLU A O 1
ATOM 1568 N N . VAL A 1 200 ? -9.000 -6.455 17.364 1.00 95.19 200 VAL A N 1
ATOM 1569 C CA . VAL A 1 200 ? -8.849 -7.816 16.843 1.00 95.19 200 VAL A CA 1
ATOM 1570 C C . VAL A 1 200 ? -9.404 -8.804 17.869 1.00 95.19 200 VAL A C 1
ATOM 1572 O O . VAL A 1 200 ? -8.846 -8.950 18.952 1.00 95.19 200 VAL A O 1
ATOM 1575 N N . ASP A 1 201 ? -10.487 -9.494 17.516 1.00 94.12 201 ASP A N 1
ATOM 1576 C CA . ASP A 1 201 ? -11.127 -10.553 18.309 1.00 94.12 201 ASP A CA 1
ATOM 1577 C C . ASP A 1 201 ? -10.757 -11.920 17.713 1.00 94.12 201 ASP A C 1
ATOM 1579 O O . ASP A 1 201 ? -11.388 -12.398 16.766 1.00 94.12 201 ASP A O 1
ATOM 1583 N N . ALA A 1 202 ? -9.688 -12.527 18.233 1.00 92.50 202 ALA A N 1
ATOM 1584 C CA . ALA A 1 202 ? -9.268 -13.880 17.874 1.00 92.50 202 ALA A CA 1
ATOM 1585 C C . ALA A 1 202 ? -10.039 -14.912 18.709 1.00 92.50 202 ALA A C 1
ATOM 1587 O O . ALA A 1 202 ? -9.987 -14.891 19.940 1.00 92.50 202 ALA A O 1
ATOM 1588 N N . ARG A 1 203 ? -10.742 -15.832 18.040 1.00 92.00 203 ARG A N 1
ATOM 1589 C CA . ARG A 1 203 ? -11.562 -16.874 18.669 1.00 92.00 203 ARG A CA 1
ATOM 1590 C C . ARG A 1 203 ? -10.967 -18.249 18.418 1.00 92.00 203 ARG A C 1
ATOM 1592 O O . ARG A 1 203 ? -10.562 -18.562 17.304 1.00 92.00 203 ARG A O 1
ATOM 1599 N N . GLY A 1 204 ? -10.938 -19.069 19.456 1.00 88.38 204 GLY A N 1
ATOM 1600 C CA . GLY A 1 204 ? -10.407 -20.425 19.425 1.00 88.38 204 GLY A CA 1
ATOM 1601 C C . GLY A 1 204 ? -10.115 -20.906 20.839 1.00 88.38 204 GLY A C 1
ATOM 1602 O O . GLY A 1 204 ? -10.488 -20.256 21.822 1.00 88.38 204 GLY A O 1
ATOM 1603 N N . GLN A 1 205 ? -9.426 -22.036 20.943 1.00 84.44 205 GLN A N 1
ATOM 1604 C CA . GLN A 1 205 ? -9.034 -22.586 22.235 1.00 84.44 205 GLN A CA 1
ATOM 1605 C C . GLN A 1 205 ? -7.919 -21.742 22.867 1.00 84.44 205 GLN A C 1
ATOM 1607 O O . GLN A 1 205 ? -6.897 -21.453 22.241 1.00 84.44 205 GLN A O 1
ATOM 1612 N N . LYS A 1 206 ? -8.122 -21.340 24.126 1.00 84.62 206 LYS A N 1
ATOM 1613 C CA . LYS A 1 206 ? -7.108 -20.646 24.925 1.00 84.62 206 LYS A CA 1
ATOM 1614 C C . LYS A 1 206 ? -6.049 -21.658 25.354 1.00 84.62 206 LYS A C 1
ATOM 1616 O O . LYS A 1 206 ? -6.369 -22.660 25.991 1.00 84.62 206 LYS A O 1
ATOM 1621 N N . ASN A 1 207 ? -4.789 -21.379 25.050 1.00 82.00 207 ASN A N 1
ATOM 1622 C CA . ASN A 1 207 ? -3.679 -22.137 25.598 1.00 82.00 207 ASN A CA 1
ATOM 1623 C C . ASN A 1 207 ? -3.520 -21.783 27.085 1.00 82.00 207 ASN A C 1
ATOM 1625 O O . ASN A 1 207 ? -3.394 -20.617 27.461 1.00 82.00 207 ASN A O 1
ATOM 1629 N N . ILE A 1 208 ? -3.552 -22.809 27.934 1.00 81.44 208 ILE A N 1
ATOM 1630 C CA . ILE A 1 208 ? -3.543 -22.677 29.395 1.00 81.44 208 ILE A CA 1
ATOM 1631 C C . ILE A 1 208 ? -2.193 -22.136 29.899 1.00 81.44 208 ILE A C 1
ATOM 1633 O O . ILE A 1 208 ? -2.148 -21.487 30.936 1.00 81.44 208 ILE A O 1
ATOM 1637 N N . PHE A 1 209 ? -1.101 -22.347 29.155 1.00 79.31 209 PHE A N 1
ATOM 1638 C CA . PHE A 1 209 ? 0.243 -21.913 29.551 1.00 79.31 209 PHE A CA 1
ATOM 1639 C C . PHE A 1 209 ? 0.596 -20.496 29.088 1.00 79.31 209 PHE A C 1
ATOM 1641 O O . PHE A 1 209 ? 1.327 -19.794 29.779 1.00 79.31 209 PHE A O 1
ATOM 1648 N N . THR A 1 210 ? 0.112 -20.073 27.918 1.00 77.12 210 THR A N 1
ATOM 1649 C CA . THR A 1 210 ? 0.402 -18.736 27.357 1.00 77.12 210 THR A CA 1
ATOM 1650 C C . THR A 1 210 ? -0.697 -17.720 27.651 1.00 77.12 210 THR A C 1
ATOM 1652 O O . THR A 1 210 ? -0.525 -16.533 27.382 1.00 77.12 210 THR A O 1
ATOM 1655 N N . GLU A 1 211 ? -1.837 -18.191 28.161 1.00 77.88 211 GLU A N 1
ATOM 1656 C CA . GLU A 1 211 ? -3.087 -17.451 28.318 1.00 77.88 211 GLU A CA 1
ATOM 1657 C C . GLU A 1 211 ? -3.604 -16.779 27.032 1.00 77.88 211 GLU A C 1
ATOM 1659 O O . GLU A 1 211 ? -4.456 -15.888 27.083 1.00 77.88 211 GLU A O 1
ATOM 1664 N N . LYS A 1 212 ? -3.133 -17.224 25.864 1.00 79.69 212 LYS A N 1
ATOM 1665 C CA . LYS A 1 212 ? -3.470 -16.658 24.555 1.00 79.69 212 LYS A CA 1
ATOM 1666 C C . LYS A 1 212 ? -4.161 -17.685 23.666 1.00 79.69 212 LYS A C 1
ATOM 1668 O O . LYS A 1 212 ? -4.078 -18.891 23.883 1.00 79.69 212 LYS A O 1
ATOM 1673 N N . VAL A 1 213 ? -4.867 -17.191 22.654 1.00 84.50 213 VAL A N 1
ATOM 1674 C CA . VAL A 1 213 ? -5.401 -18.023 21.569 1.00 84.50 213 VAL A CA 1
ATOM 1675 C C . VAL A 1 213 ? -4.302 -18.161 20.518 1.00 84.50 213 VAL A C 1
ATOM 1677 O O . VAL A 1 213 ? -4.202 -17.343 19.606 1.00 84.50 213 VAL A O 1
ATOM 1680 N N . ASP A 1 214 ? -3.440 -19.164 20.681 1.00 78.88 214 ASP A N 1
ATOM 1681 C CA . ASP A 1 214 ? -2.290 -19.369 19.788 1.00 78.88 214 ASP A CA 1
ATOM 1682 C C . ASP A 1 214 ? -2.713 -19.935 18.420 1.00 78.88 214 ASP A C 1
ATOM 1684 O O . ASP A 1 214 ? -2.085 -19.649 17.400 1.00 78.88 214 ASP A O 1
ATOM 1688 N N . ALA A 1 215 ? -3.809 -20.701 18.391 1.00 88.19 215 ALA A N 1
ATOM 1689 C CA . ALA A 1 215 ? -4.370 -21.301 17.187 1.00 88.19 215 ALA A CA 1
ATOM 1690 C C . ALA A 1 215 ? -5.827 -20.844 16.965 1.00 88.19 215 ALA A C 1
ATOM 1692 O O . ALA A 1 215 ? -6.759 -21.551 17.358 1.00 88.19 215 ALA A O 1
ATOM 1693 N N . PRO A 1 216 ? -6.053 -19.639 16.408 1.00 92.44 216 PRO A N 1
ATOM 1694 C CA . PRO A 1 216 ? -7.402 -19.132 16.198 1.00 92.44 216 PRO A CA 1
ATOM 1695 C C . PRO A 1 216 ? -8.162 -19.957 15.151 1.00 92.44 216 PRO A C 1
ATOM 1697 O O . PRO A 1 216 ? -7.686 -20.186 14.040 1.00 92.44 216 PRO A O 1
ATOM 1700 N N . GLU A 1 217 ? -9.388 -20.338 15.498 1.00 94.06 217 GLU A N 1
ATOM 1701 C CA . GLU A 1 217 ? -10.368 -20.935 14.587 1.00 94.06 217 GLU A CA 1
ATOM 1702 C C . GLU A 1 217 ? -11.015 -19.863 13.697 1.00 94.06 217 GLU A C 1
ATOM 1704 O O . GLU A 1 217 ? -11.357 -20.128 12.546 1.00 94.06 217 GLU A O 1
ATOM 1709 N N . GLU A 1 218 ? -11.148 -18.636 14.212 1.00 95.56 218 GLU A N 1
ATOM 1710 C CA . GLU A 1 218 ? -11.607 -17.466 13.462 1.00 95.56 218 GLU A CA 1
ATOM 1711 C C . GLU A 1 218 ? -11.039 -16.168 14.057 1.00 95.56 218 GLU A C 1
ATOM 1713 O O . GLU A 1 218 ? -10.679 -16.105 15.233 1.00 95.56 218 GLU A O 1
ATOM 1718 N N . VAL A 1 219 ? -10.977 -15.108 13.250 1.00 96.25 219 VAL A N 1
ATOM 1719 C CA . VAL A 1 219 ? -10.585 -13.760 13.679 1.00 96.25 219 VAL A CA 1
ATOM 1720 C C . VAL A 1 219 ? -11.610 -12.751 13.172 1.00 96.25 219 VAL A C 1
ATOM 1722 O O . VAL A 1 219 ? -11.918 -12.720 11.984 1.00 96.25 219 VAL A O 1
ATOM 1725 N N . TYR A 1 220 ? -12.097 -11.877 14.049 1.00 97.19 220 TYR A N 1
ATOM 1726 C CA . TYR A 1 220 ? -12.919 -10.727 13.673 1.00 97.19 220 TYR A CA 1
ATOM 1727 C C . TYR A 1 220 ? -12.114 -9.443 13.846 1.00 97.19 220 TYR A C 1
ATOM 1729 O O . TYR A 1 220 ? -11.506 -9.215 14.889 1.00 97.19 220 TYR A O 1
ATOM 1737 N N . ILE A 1 221 ? -12.100 -8.601 12.816 1.00 97.56 221 ILE A N 1
ATOM 1738 C CA . ILE A 1 221 ? -11.345 -7.347 12.804 1.00 97.56 221 ILE A CA 1
ATOM 1739 C C . ILE A 1 221 ? -12.341 -6.199 12.727 1.00 97.56 221 ILE A C 1
ATOM 1741 O O . ILE A 1 221 ? -12.968 -5.986 11.687 1.00 97.56 221 ILE A O 1
ATOM 1745 N N . ASN A 1 222 ? -12.488 -5.463 13.822 1.00 96.69 222 ASN A N 1
ATOM 1746 C CA . ASN A 1 222 ? -13.310 -4.263 13.874 1.00 96.69 222 ASN A CA 1
ATOM 1747 C C . ASN A 1 222 ? -12.425 -3.067 13.540 1.00 96.69 222 ASN A C 1
ATOM 1749 O O . ASN A 1 222 ? -11.428 -2.818 14.214 1.00 96.69 222 ASN A O 1
ATOM 1753 N N . VAL A 1 223 ? -12.784 -2.325 12.500 1.00 96.56 223 VAL A N 1
ATOM 1754 C CA . VAL A 1 223 ? -11.972 -1.223 11.987 1.00 96.56 223 VAL A CA 1
ATOM 1755 C C . VAL A 1 223 ? -12.803 0.048 11.945 1.00 96.56 223 VAL A C 1
ATOM 1757 O O . VAL A 1 223 ? -13.939 0.061 11.468 1.00 96.56 223 VAL A O 1
ATOM 1760 N N . SER A 1 224 ? -12.202 1.137 12.411 1.00 94.44 224 SER A N 1
ATOM 1761 C CA . SER A 1 224 ? -12.682 2.500 12.202 1.00 94.44 224 SER A CA 1
ATOM 1762 C C . SER A 1 224 ? -11.568 3.325 11.568 1.00 94.44 224 SER A C 1
ATOM 1764 O O . SER A 1 224 ? -10.387 3.163 11.891 1.00 94.44 224 SER A O 1
ATOM 1766 N N . ALA A 1 225 ? -11.927 4.214 10.646 1.00 92.75 225 ALA A N 1
ATOM 1767 C CA . ALA A 1 225 ? -10.955 5.144 10.093 1.00 92.75 225 ALA A CA 1
ATOM 1768 C C . ALA A 1 225 ? -10.574 6.190 11.151 1.00 92.75 225 ALA A C 1
ATOM 1770 O O . ALA A 1 225 ? -11.434 6.671 11.887 1.00 92.75 225 ALA A O 1
ATOM 1771 N N . GLY A 1 226 ? -9.291 6.544 11.219 1.00 90.38 226 GLY A N 1
ATOM 1772 C CA . GLY A 1 226 ? -8.824 7.605 12.104 1.00 90.38 226 GLY A CA 1
ATOM 1773 C C . GLY A 1 226 ? -9.309 9.005 11.686 1.00 90.38 226 GLY A C 1
ATOM 1774 O O . GLY A 1 226 ? -9.987 9.164 10.663 1.00 90.38 226 GLY A O 1
ATOM 1775 N N . PRO A 1 227 ? -8.899 10.056 12.422 1.00 87.38 227 PRO A N 1
ATOM 1776 C CA . PRO A 1 227 ? -9.339 11.440 12.199 1.00 87.38 227 PRO A CA 1
ATOM 1777 C C . PRO A 1 227 ? -9.117 11.980 10.775 1.00 87.38 227 PRO A C 1
ATOM 1779 O O . PRO A 1 227 ? -9.784 12.919 10.339 1.00 87.38 227 PRO A O 1
ATOM 1782 N N . TRP A 1 228 ? -8.211 11.378 9.997 1.00 86.44 228 TRP A N 1
ATOM 1783 C CA . TRP A 1 228 ? -8.015 11.731 8.589 1.00 86.44 228 TRP A CA 1
ATOM 1784 C C . TRP A 1 228 ? -9.303 11.586 7.756 1.00 86.44 228 TRP A C 1
ATOM 1786 O O . TRP A 1 228 ? -9.513 12.352 6.812 1.00 86.44 228 TRP A O 1
ATOM 1796 N N . ALA A 1 229 ? -10.192 10.647 8.091 1.00 86.06 229 ALA A N 1
ATOM 1797 C CA . ALA A 1 229 ? -11.414 10.411 7.326 1.00 86.06 229 ALA A CA 1
ATOM 1798 C C . ALA A 1 229 ? -12.345 11.633 7.312 1.00 86.06 229 ALA A C 1
ATOM 1800 O O . ALA A 1 229 ? -12.983 11.910 6.295 1.00 86.06 229 ALA A O 1
ATOM 1801 N N . GLU A 1 230 ? -12.366 12.437 8.374 1.00 80.94 230 GLU A N 1
ATOM 1802 C CA . GLU A 1 230 ? -13.181 13.655 8.425 1.00 80.94 230 GLU A CA 1
ATOM 1803 C C . GLU A 1 230 ? -12.770 14.669 7.353 1.00 80.94 230 GLU A C 1
ATOM 1805 O O . GLU A 1 230 ? -13.619 15.300 6.724 1.00 80.94 230 GLU A O 1
ATOM 1810 N N . LYS A 1 231 ? -11.466 14.782 7.084 1.00 76.38 231 LYS A N 1
ATOM 1811 C CA . LYS A 1 231 ? -10.923 15.716 6.088 1.00 76.38 231 LYS A CA 1
ATOM 1812 C C . LYS A 1 231 ? -11.026 15.174 4.660 1.00 76.38 231 LYS A C 1
ATOM 1814 O O . LYS A 1 231 ? -11.136 15.953 3.710 1.00 76.38 231 LYS A O 1
ATOM 1819 N N . TRP A 1 232 ? -11.001 13.852 4.480 1.00 75.88 232 TRP A N 1
ATOM 1820 C CA . TRP A 1 232 ? -10.799 13.238 3.159 1.00 75.88 232 TRP A CA 1
ATOM 1821 C C . TRP A 1 232 ? -11.933 12.340 2.658 1.00 75.88 232 TRP A C 1
ATOM 1823 O O . TRP A 1 232 ? -12.013 12.132 1.449 1.00 75.88 232 TRP A O 1
ATOM 1833 N N . LEU A 1 233 ? -12.825 11.858 3.525 1.00 79.38 233 LEU A N 1
ATOM 1834 C CA . LEU A 1 233 ? -13.989 11.025 3.185 1.00 79.38 233 LEU A CA 1
ATOM 1835 C C . LEU A 1 233 ? -15.331 11.736 3.423 1.00 79.38 233 LEU A C 1
ATOM 1837 O O . LEU A 1 233 ? -16.342 11.335 2.848 1.00 79.38 233 LEU A O 1
ATOM 1841 N N . ASN A 1 234 ? -15.368 12.836 4.178 1.00 79.06 234 ASN A N 1
ATOM 1842 C CA . ASN A 1 234 ? -16.617 13.518 4.522 1.00 79.06 234 ASN A CA 1
ATOM 1843 C C . ASN A 1 234 ? -17.283 14.225 3.320 1.00 79.06 234 ASN A C 1
ATOM 1845 O O . ASN A 1 234 ? -16.900 15.324 2.905 1.00 79.06 234 ASN A O 1
ATOM 1849 N N . ARG A 1 235 ? -18.343 13.611 2.777 1.00 74.50 235 ARG A N 1
ATOM 1850 C CA . ARG A 1 235 ? -19.119 14.162 1.653 1.00 74.50 235 ARG A CA 1
ATOM 1851 C C . ARG A 1 235 ? -19.883 15.435 2.027 1.00 74.50 235 ARG A C 1
ATOM 1853 O O . ARG A 1 235 ? -20.002 16.341 1.202 1.00 74.50 235 ARG A O 1
ATOM 1860 N N . MET A 1 236 ? -20.408 15.511 3.251 1.00 70.75 236 MET A N 1
ATOM 1861 C CA . MET A 1 236 ? -21.103 16.706 3.745 1.00 70.75 236 MET A CA 1
ATOM 1862 C C . MET A 1 236 ? -20.116 17.855 3.956 1.00 70.75 236 MET A C 1
ATOM 1864 O O . MET A 1 236 ? -20.385 18.979 3.536 1.00 70.75 236 MET A O 1
ATOM 1868 N N . GLY A 1 237 ? -18.935 17.542 4.494 1.00 70.56 237 GLY A N 1
ATOM 1869 C CA . GLY A 1 237 ? -17.808 18.461 4.620 1.00 70.56 237 GLY A CA 1
ATOM 1870 C C . GLY A 1 237 ? -17.397 19.056 3.275 1.00 70.56 237 GLY A C 1
ATOM 1871 O O . GLY A 1 237 ? -17.209 20.263 3.192 1.00 70.56 237 GL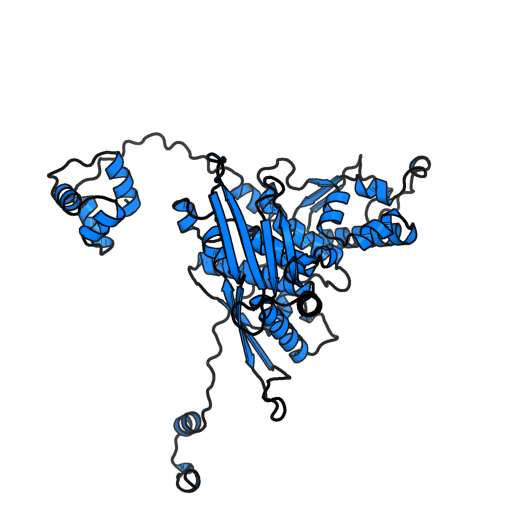Y A O 1
ATOM 1872 N N . MET A 1 238 ? -17.368 18.269 2.192 1.00 75.56 238 MET A N 1
ATOM 1873 C CA . MET A 1 238 ? -17.083 18.796 0.848 1.00 75.56 238 MET A CA 1
ATOM 1874 C C . MET A 1 238 ? -18.127 19.820 0.384 1.00 75.56 238 MET A C 1
ATOM 1876 O O . MET A 1 238 ? -17.765 20.896 -0.085 1.00 75.56 238 MET A O 1
ATOM 1880 N N . LYS A 1 239 ? -19.425 19.548 0.582 1.00 73.12 239 LYS A N 1
ATOM 1881 C CA . LYS A 1 239 ? -20.497 20.517 0.267 1.00 73.12 239 LYS A CA 1
ATOM 1882 C C . LYS A 1 239 ? -20.407 21.801 1.105 1.00 73.12 239 LYS A C 1
ATOM 1884 O O . LYS A 1 239 ? -20.906 22.845 0.682 1.00 73.12 239 LYS A O 1
ATOM 1889 N N . ALA A 1 240 ? -19.808 21.717 2.289 1.00 70.06 240 ALA A N 1
ATOM 1890 C CA . ALA A 1 240 ? -19.574 22.837 3.191 1.00 70.06 240 ALA A CA 1
ATOM 1891 C C . ALA A 1 240 ? -18.200 23.514 3.001 1.00 70.06 240 ALA A C 1
ATOM 1893 O O . ALA A 1 240 ? -17.944 24.523 3.648 1.00 70.06 240 ALA A O 1
ATOM 1894 N N . GLY A 1 241 ? -17.329 22.992 2.127 1.00 69.50 241 GLY A N 1
ATOM 1895 C CA . GLY A 1 241 ? -15.968 23.504 1.924 1.00 69.50 241 GLY A CA 1
ATOM 1896 C C . GLY A 1 241 ? -14.966 23.143 3.031 1.00 69.50 241 GLY A C 1
ATOM 1897 O O . GLY A 1 241 ? -13.920 23.771 3.119 1.00 69.50 241 GLY A O 1
ATOM 1898 N N . MET A 1 242 ? -15.275 22.151 3.872 1.00 66.38 242 MET A N 1
ATOM 1899 C CA . MET A 1 242 ? -14.472 21.729 5.032 1.00 66.38 242 MET A CA 1
ATOM 1900 C C . MET A 1 242 ? -13.709 20.409 4.813 1.00 66.38 242 MET A C 1
ATOM 1902 O O . MET A 1 242 ? -12.879 20.035 5.635 1.00 66.38 242 MET A O 1
ATOM 1906 N N . ALA A 1 243 ? -13.995 19.681 3.728 1.00 75.81 243 ALA A N 1
ATOM 1907 C CA . ALA A 1 243 ? -13.361 18.402 3.406 1.00 75.81 243 ALA A CA 1
ATOM 1908 C C . ALA A 1 243 ? -13.164 18.244 1.893 1.00 75.81 243 ALA A C 1
ATOM 1910 O O . ALA A 1 243 ? -13.872 18.854 1.092 1.00 75.81 243 ALA A O 1
ATOM 1911 N N . LEU A 1 244 ? -12.220 17.396 1.486 1.00 72.25 244 LEU A N 1
ATOM 1912 C CA . LEU A 1 244 ? -11.861 17.224 0.075 1.00 72.25 244 LEU A CA 1
ATOM 1913 C C . LEU A 1 244 ? 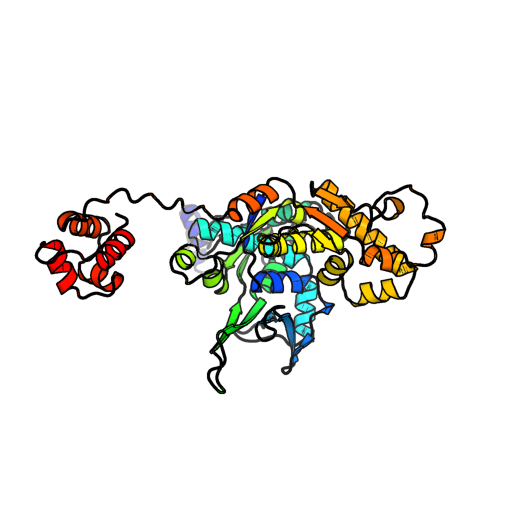-12.644 16.098 -0.619 1.00 72.25 244 LEU A C 1
ATOM 1915 O O . LEU A 1 244 ? -12.819 16.146 -1.835 1.00 72.25 244 LEU A O 1
ATOM 1919 N N . HIS A 1 245 ? -13.106 15.092 0.138 1.00 76.19 245 HIS A N 1
ATOM 1920 C CA . HIS A 1 245 ? -13.813 13.900 -0.364 1.00 76.19 245 HIS A CA 1
ATOM 1921 C C . HIS A 1 245 ? -13.119 13.279 -1.602 1.00 76.19 245 HIS A C 1
ATOM 1923 O O . HIS A 1 245 ? -13.665 13.210 -2.712 1.00 76.19 245 HIS A O 1
ATOM 1929 N N . GLN A 1 246 ? -11.860 12.865 -1.415 1.00 77.81 246 GLN A N 1
ATOM 1930 C CA . GLN A 1 246 ? -11.004 12.339 -2.480 1.00 77.81 246 GLN A CA 1
ATOM 1931 C C . GLN A 1 246 ? -10.968 10.816 -2.474 1.00 77.81 246 GLN A C 1
ATOM 1933 O O . GLN A 1 246 ? -10.557 10.185 -1.505 1.00 77.81 246 GLN A O 1
ATOM 1938 N N . PHE A 1 247 ? -11.350 10.239 -3.609 1.00 85.31 247 PHE A N 1
ATOM 1939 C CA . PHE A 1 247 ? -11.371 8.800 -3.820 1.00 85.31 247 PHE A CA 1
ATOM 1940 C C . PHE A 1 247 ? -11.091 8.457 -5.286 1.00 85.31 247 PHE A C 1
ATOM 1942 O O . PHE A 1 247 ? -11.403 9.257 -6.187 1.00 85.31 247 PHE A O 1
ATOM 1949 N N . GLY A 1 248 ? -10.535 7.266 -5.483 1.00 88.69 248 GLY A N 1
ATOM 1950 C CA . GLY A 1 248 ? -10.376 6.548 -6.740 1.00 88.69 248 GLY A CA 1
ATOM 1951 C C . GLY A 1 248 ? -11.121 5.212 -6.698 1.00 88.69 248 GLY A C 1
ATOM 1952 O O . GLY A 1 248 ? -12.056 5.039 -5.915 1.00 88.69 248 GLY A O 1
ATOM 1953 N N . TRP A 1 249 ? -10.706 4.280 -7.551 1.00 92.56 249 TRP A N 1
ATOM 1954 C CA . TRP A 1 249 ? -11.314 2.957 -7.665 1.00 92.56 249 TRP A CA 1
ATOM 1955 C C . TRP A 1 249 ? -10.245 1.876 -7.602 1.00 92.56 249 TRP A C 1
ATOM 1957 O O . TRP A 1 249 ? -9.168 2.036 -8.172 1.00 92.56 249 TRP A O 1
ATOM 1967 N N . LEU A 1 250 ? -10.574 0.791 -6.915 1.00 95.06 250 LEU A N 1
ATOM 1968 C CA . LEU A 1 250 ? -9.749 -0.386 -6.714 1.00 95.06 250 LEU A CA 1
ATOM 1969 C C . LEU A 1 250 ? -10.341 -1.550 -7.514 1.00 95.06 250 LEU A C 1
ATOM 1971 O O . LEU A 1 250 ? -11.512 -1.874 -7.325 1.00 95.06 250 LEU A O 1
ATOM 1975 N N . ALA A 1 251 ? -9.527 -2.190 -8.355 1.00 96.06 251 ALA A N 1
ATOM 1976 C CA . ALA A 1 251 ? -9.817 -3.523 -8.882 1.00 96.06 251 ALA A CA 1
ATOM 1977 C C . ALA A 1 251 ? -9.351 -4.558 -7.850 1.00 96.06 251 ALA A C 1
ATOM 1979 O O . ALA A 1 251 ? -8.151 -4.676 -7.597 1.00 96.06 251 ALA A O 1
ATOM 1980 N N . THR A 1 252 ? -10.277 -5.276 -7.217 1.00 95.25 252 THR A N 1
ATOM 1981 C CA . THR A 1 252 ? -9.960 -6.152 -6.077 1.00 95.25 252 THR A CA 1
ATOM 1982 C C . THR A 1 252 ? -9.127 -7.369 -6.466 1.00 95.25 252 THR A C 1
ATOM 1984 O O . THR A 1 252 ? -8.399 -7.881 -5.620 1.00 95.25 252 THR A O 1
ATOM 1987 N N . GLU A 1 253 ? -9.108 -7.757 -7.745 1.00 94.81 253 GLU A N 1
ATOM 1988 C CA . GLU A 1 253 ? -8.199 -8.788 -8.268 1.00 94.81 253 GLU A CA 1
ATOM 1989 C C . GLU A 1 253 ? -6.719 -8.488 -7.980 1.00 94.81 253 GLU A C 1
ATOM 1991 O O . GLU A 1 253 ? -5.945 -9.416 -7.747 1.00 94.81 253 GLU A O 1
ATOM 1996 N N . LEU A 1 254 ? -6.317 -7.211 -7.880 1.00 95.56 254 LEU A N 1
ATOM 1997 C CA . LEU A 1 254 ? -4.929 -6.868 -7.543 1.00 95.56 254 LEU A CA 1
ATOM 1998 C C . LEU A 1 254 ? -4.524 -7.359 -6.146 1.00 95.56 25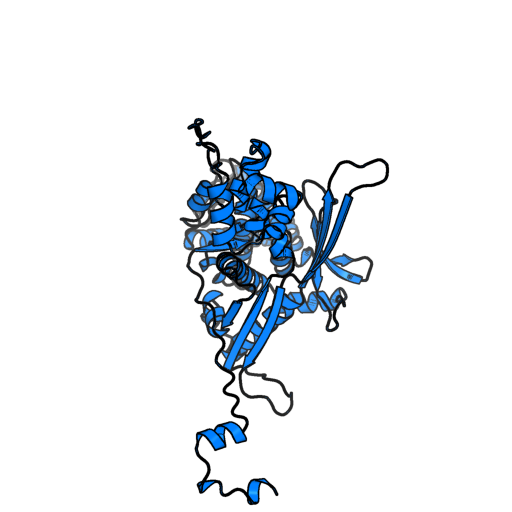4 LEU A C 1
ATOM 2000 O O . LEU A 1 254 ? -3.351 -7.638 -5.902 1.00 95.56 254 LEU A O 1
ATOM 2004 N N . LEU A 1 255 ? -5.483 -7.488 -5.222 1.00 96.62 255 LEU A N 1
ATOM 2005 C CA . LEU A 1 255 ? -5.224 -7.967 -3.862 1.00 96.62 255 LEU A CA 1
ATOM 2006 C C . LEU A 1 255 ? -4.767 -9.429 -3.862 1.00 96.62 255 LEU A C 1
ATOM 2008 O O . LEU A 1 255 ? -4.077 -9.845 -2.933 1.00 96.62 255 LEU A O 1
ATOM 2012 N N . LYS A 1 256 ? -5.089 -10.186 -4.916 1.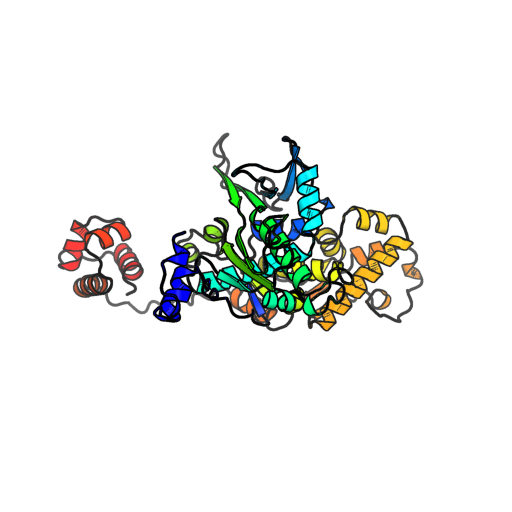00 95.62 256 LYS A N 1
ATOM 2013 C CA . LYS A 1 256 ? -4.750 -11.604 -5.065 1.00 95.62 256 LYS A CA 1
ATOM 2014 C C . LYS A 1 256 ? -3.365 -11.852 -5.675 1.00 95.62 256 LYS A C 1
ATOM 2016 O O . LYS A 1 256 ? -2.947 -13.006 -5.713 1.00 95.62 256 LYS A O 1
ATOM 2021 N N . ILE A 1 257 ? -2.647 -10.817 -6.132 1.00 95.94 257 ILE A N 1
ATOM 2022 C CA . ILE A 1 257 ? -1.271 -10.953 -6.651 1.00 95.94 257 ILE A CA 1
ATOM 2023 C C . ILE A 1 257 ? -0.368 -11.507 -5.545 1.00 95.94 257 ILE A C 1
ATOM 2025 O O . ILE A 1 257 ? -0.342 -10.940 -4.454 1.00 95.94 257 ILE A O 1
ATOM 2029 N N . ASP A 1 258 ? 0.390 -12.575 -5.796 1.00 93.12 258 ASP A N 1
ATOM 2030 C CA . ASP A 1 258 ? 1.306 -13.123 -4.793 1.00 93.12 258 ASP A CA 1
ATOM 2031 C C . ASP A 1 258 ? 2.573 -12.256 -4.682 1.00 93.12 258 ASP A C 1
ATOM 2033 O O . ASP A 1 258 ? 3.384 -12.240 -5.610 1.00 93.12 258 ASP A O 1
ATOM 2037 N N . PRO A 1 259 ? 2.799 -11.546 -3.560 1.00 92.44 259 PRO A N 1
ATOM 2038 C CA . PRO A 1 259 ? 3.983 -10.708 -3.410 1.00 92.44 259 PRO A CA 1
ATOM 2039 C C . PRO A 1 259 ? 5.306 -11.477 -3.447 1.00 92.44 259 PRO A C 1
ATOM 2041 O O . PRO A 1 259 ? 6.336 -10.856 -3.690 1.00 92.44 259 PRO A O 1
ATOM 2044 N N . TYR A 1 260 ? 5.310 -12.789 -3.179 1.00 89.62 260 TYR A N 1
ATOM 2045 C CA . TYR A 1 260 ? 6.547 -13.572 -3.155 1.00 89.62 260 TYR A CA 1
ATOM 2046 C C . TYR A 1 260 ? 7.134 -13.773 -4.559 1.00 89.62 260 TYR A C 1
ATOM 2048 O O . TYR A 1 260 ? 8.351 -13.727 -4.736 1.00 89.62 260 TYR A O 1
ATOM 2056 N N . HIS A 1 261 ? 6.273 -13.953 -5.560 1.00 90.12 261 HIS A N 1
ATOM 2057 C CA . HIS A 1 261 ? 6.679 -14.146 -6.951 1.00 90.12 261 HIS A CA 1
ATOM 2058 C C . HIS A 1 261 ? 6.554 -12.862 -7.780 1.00 90.12 261 HIS A C 1
ATOM 2060 O O . HIS A 1 261 ? 7.427 -12.567 -8.594 1.00 90.12 261 HIS A O 1
ATOM 2066 N N . ASP A 1 262 ? 5.528 -12.054 -7.509 1.00 95.25 262 ASP A N 1
ATOM 2067 C CA . ASP A 1 262 ? 5.114 -10.927 -8.347 1.00 95.25 262 ASP A CA 1
ATOM 2068 C C . ASP A 1 262 ? 5.177 -9.586 -7.597 1.00 95.25 262 ASP A C 1
ATOM 2070 O O . ASP A 1 262 ? 4.350 -8.688 -7.783 1.00 95.25 262 ASP A O 1
ATOM 2074 N N . GLU A 1 263 ? 6.196 -9.437 -6.743 1.00 95.94 263 GLU A N 1
ATOM 2075 C CA . GLU A 1 263 ? 6.433 -8.271 -5.881 1.00 95.94 263 GLU A CA 1
ATOM 2076 C C . GLU A 1 263 ? 6.290 -6.942 -6.648 1.00 95.94 263 GLU A C 1
ATOM 2078 O O . GLU A 1 263 ? 5.519 -6.062 -6.260 1.00 95.94 263 GLU A O 1
ATOM 2083 N N . LEU A 1 264 ? 7.007 -6.799 -7.770 1.00 97.44 264 LEU A N 1
ATOM 2084 C CA . LEU A 1 264 ? 7.018 -5.569 -8.566 1.00 97.44 264 LEU A CA 1
ATOM 2085 C C . LEU A 1 264 ? 5.657 -5.287 -9.217 1.00 97.44 264 LEU A C 1
ATOM 2087 O O . LEU A 1 264 ? 5.248 -4.128 -9.291 1.00 97.44 264 LEU A O 1
ATOM 2091 N N . ALA A 1 265 ? 4.940 -6.327 -9.650 1.00 98.00 265 ALA A N 1
ATOM 2092 C CA . ALA A 1 265 ? 3.612 -6.192 -10.242 1.00 98.00 265 ALA A CA 1
ATOM 2093 C C . ALA A 1 265 ? 2.612 -5.645 -9.221 1.00 98.00 265 ALA A C 1
ATOM 2095 O O . ALA A 1 265 ? 1.881 -4.699 -9.518 1.00 98.00 265 ALA A O 1
ATOM 2096 N N . LEU A 1 266 ? 2.639 -6.186 -7.998 1.00 97.81 266 LEU A N 1
ATOM 2097 C CA . LEU A 1 266 ? 1.802 -5.715 -6.900 1.00 97.81 266 LEU A CA 1
ATOM 2098 C C . LEU A 1 266 ? 2.119 -4.259 -6.547 1.00 97.81 266 LEU A C 1
ATOM 2100 O O . LEU A 1 266 ? 1.206 -3.433 -6.515 1.00 97.81 266 LEU A O 1
ATOM 2104 N N . LYS A 1 267 ? 3.396 -3.905 -6.337 1.00 97.62 267 LYS A N 1
ATOM 2105 C CA . LYS A 1 267 ? 3.768 -2.515 -6.014 1.00 97.62 267 LYS A CA 1
ATOM 2106 C C . LYS A 1 267 ? 3.354 -1.544 -7.122 1.00 97.62 267 LYS A C 1
ATOM 2108 O O . LYS A 1 267 ? 2.850 -0.458 -6.833 1.00 97.62 267 LYS A O 1
ATOM 2113 N N . LEU A 1 268 ? 3.522 -1.940 -8.386 1.00 97.75 268 LEU A N 1
ATOM 2114 C CA . LEU A 1 268 ? 3.114 -1.141 -9.537 1.00 97.75 268 LEU A CA 1
ATOM 2115 C C . LEU A 1 268 ? 1.590 -0.958 -9.586 1.00 97.75 268 LEU A C 1
ATOM 2117 O O . LEU A 1 268 ? 1.126 0.174 -9.727 1.00 97.75 268 LEU A O 1
ATOM 2121 N N . ALA A 1 269 ? 0.813 -2.028 -9.394 1.00 97.25 269 ALA A N 1
ATOM 2122 C CA . ALA A 1 269 ? -0.648 -1.968 -9.340 1.00 97.25 269 ALA A CA 1
ATOM 2123 C C . ALA A 1 269 ? -1.143 -1.036 -8.222 1.00 97.25 269 ALA A C 1
ATOM 2125 O O . ALA A 1 269 ? -2.011 -0.190 -8.458 1.00 97.25 269 ALA A O 1
ATOM 2126 N N . ILE A 1 270 ? -0.560 -1.142 -7.022 1.00 96.62 270 ILE A N 1
ATOM 2127 C CA . ILE A 1 270 ? -0.876 -0.281 -5.872 1.00 96.62 270 ILE A CA 1
ATOM 2128 C C . ILE A 1 270 ? -0.553 1.181 -6.198 1.00 96.62 270 ILE A C 1
ATOM 2130 O O . ILE A 1 270 ? -1.406 2.059 -6.034 1.00 96.62 270 ILE A O 1
ATOM 2134 N N . HIS A 1 271 ? 0.655 1.450 -6.705 1.00 95.38 271 HIS A N 1
ATOM 2135 C CA . HIS A 1 271 ? 1.092 2.800 -7.048 1.00 95.38 271 HIS A CA 1
ATOM 2136 C C . HIS A 1 271 ? 0.181 3.445 -8.095 1.00 95.38 271 HIS A C 1
ATOM 2138 O O . HIS A 1 271 ? -0.269 4.577 -7.909 1.00 95.38 271 HIS A O 1
ATOM 2144 N N . LEU A 1 272 ? -0.123 2.728 -9.179 1.00 94.25 272 LEU A N 1
ATOM 2145 C CA . LEU A 1 272 ? -0.993 3.216 -10.248 1.00 94.25 272 LEU A CA 1
ATOM 2146 C C . LEU A 1 272 ? -2.421 3.453 -9.745 1.00 94.25 272 LEU A C 1
ATOM 2148 O O . LEU A 1 272 ? -3.011 4.487 -10.062 1.00 94.25 272 LEU A O 1
ATOM 2152 N N . THR A 1 273 ? -2.946 2.562 -8.899 1.00 93.06 273 THR A N 1
ATOM 2153 C CA . THR A 1 273 ? -4.265 2.720 -8.265 1.00 93.06 273 THR A CA 1
ATOM 2154 C C . THR A 1 273 ? -4.324 4.013 -7.447 1.00 93.06 273 THR A C 1
ATOM 2156 O O . THR A 1 273 ? -5.209 4.843 -7.670 1.00 93.06 273 THR A O 1
ATOM 2159 N N . MET A 1 274 ? -3.334 4.250 -6.580 1.00 90.38 274 MET A N 1
ATOM 2160 C CA . MET A 1 274 ? -3.251 5.457 -5.747 1.00 90.38 274 MET A CA 1
ATOM 2161 C C . MET A 1 274 ? -2.981 6.737 -6.556 1.00 90.38 274 MET A C 1
ATOM 2163 O O . MET A 1 274 ? -3.479 7.811 -6.213 1.00 90.38 274 MET A O 1
ATOM 2167 N N . ALA A 1 275 ? -2.204 6.650 -7.640 1.00 85.94 275 ALA A N 1
ATOM 2168 C CA . ALA A 1 275 ? -1.846 7.796 -8.478 1.00 85.94 275 ALA A CA 1
ATOM 2169 C C . ALA A 1 275 ? -2.944 8.191 -9.480 1.00 85.94 275 ALA A C 1
ATOM 2171 O O . ALA A 1 275 ? -3.004 9.357 -9.883 1.00 85.94 275 ALA A O 1
ATOM 2172 N N . SER A 1 276 ? -3.820 7.252 -9.857 1.00 78.81 276 SER A N 1
ATOM 2173 C CA . SER A 1 276 ? -4.851 7.432 -10.889 1.00 78.81 276 SER A CA 1
ATOM 2174 C C . SER A 1 276 ? -5.734 8.662 -10.653 1.00 78.81 276 SER A C 1
ATOM 2176 O O . SER A 1 276 ? -6.034 9.406 -11.585 1.00 78.81 276 SER A O 1
ATOM 2178 N N . ARG A 1 277 ? -6.092 8.947 -9.392 1.00 75.12 277 ARG A N 1
ATOM 2179 C CA . ARG A 1 277 ? -6.903 10.120 -9.041 1.00 75.12 277 ARG A CA 1
ATOM 2180 C C . ARG A 1 277 ? -6.148 11.433 -9.214 1.00 75.12 277 ARG A C 1
ATOM 2182 O O . ARG A 1 277 ? -6.735 12.404 -9.693 1.00 75.12 277 ARG A O 1
ATOM 2189 N N . ILE A 1 278 ? -4.883 11.487 -8.805 1.00 71.75 278 ILE A N 1
ATOM 2190 C CA . ILE A 1 278 ? -4.074 12.718 -8.819 1.00 71.75 278 ILE A CA 1
ATOM 2191 C C . ILE A 1 278 ? -3.892 13.202 -10.256 1.00 71.75 278 ILE A C 1
ATOM 2193 O O . ILE A 1 278 ? -3.977 14.395 -10.531 1.00 71.75 278 ILE A O 1
ATOM 2197 N N . LYS A 1 279 ? -3.714 12.257 -11.179 1.00 72.00 279 LYS A N 1
ATOM 2198 C CA . LYS A 1 279 ? -3.504 12.542 -12.591 1.00 72.00 279 LYS A CA 1
ATOM 2199 C C . LYS A 1 279 ? -4.785 12.789 -13.394 1.00 72.00 279 LYS A C 1
ATOM 2201 O O . LYS A 1 279 ? -4.671 13.118 -14.561 1.00 72.00 279 LYS A O 1
ATOM 2206 N N . MET A 1 280 ? -5.988 12.709 -12.812 1.00 69.56 280 MET A N 1
ATOM 2207 C CA . MET A 1 280 ? -7.244 12.866 -13.578 1.00 69.56 280 MET A CA 1
ATOM 2208 C C . MET A 1 280 ? -7.376 14.188 -14.348 1.00 69.56 280 MET A C 1
ATOM 2210 O O . MET A 1 280 ? -8.126 14.255 -15.313 1.00 69.56 280 MET A O 1
ATOM 2214 N N . GLN A 1 281 ? -6.725 15.258 -13.887 1.00 65.00 281 GLN A N 1
ATOM 2215 C CA . GLN A 1 281 ? -6.761 16.561 -14.565 1.00 65.00 281 GLN A CA 1
ATOM 2216 C C . GLN A 1 281 ? -5.692 16.691 -15.660 1.00 65.00 281 GLN A C 1
ATOM 2218 O O . GLN A 1 281 ? -5.687 17.672 -16.400 1.00 65.00 281 GLN A O 1
ATOM 2223 N N . ASP A 1 282 ? -4.792 15.715 -15.759 1.00 75.75 282 ASP A N 1
ATOM 2224 C CA . ASP A 1 282 ? -3.753 15.652 -16.773 1.00 75.75 282 ASP A CA 1
ATOM 2225 C C . ASP A 1 282 ? -4.306 14.984 -18.039 1.00 75.75 282 ASP A C 1
ATOM 2227 O O . ASP A 1 282 ? -4.921 13.916 -17.986 1.00 75.75 282 ASP A O 1
ATOM 2231 N N . LYS A 1 283 ? -4.054 15.591 -19.203 1.00 71.19 283 LYS A N 1
ATOM 2232 C CA . LYS A 1 283 ? -4.398 14.993 -20.502 1.00 71.19 283 LYS A CA 1
ATOM 2233 C C . LYS A 1 283 ? -3.669 13.663 -20.714 1.00 71.19 283 LYS A C 1
ATOM 2235 O O . LYS A 1 283 ? -4.200 12.782 -21.384 1.00 71.19 283 LYS A O 1
ATOM 2240 N N . ASN A 1 284 ? -2.509 13.495 -20.081 1.00 79.25 284 ASN A N 1
ATOM 2241 C CA . ASN A 1 284 ? -1.659 12.317 -20.203 1.00 79.25 284 ASN A CA 1
ATOM 2242 C C . ASN A 1 284 ? -1.717 11.455 -18.931 1.00 79.25 284 ASN A C 1
ATOM 2244 O O . ASN A 1 284 ? -0.715 10.881 -18.506 1.00 79.25 284 ASN A O 1
ATOM 2248 N N . GLN A 1 285 ? -2.899 11.345 -18.309 1.00 81.38 285 GLN A N 1
ATOM 2249 C CA . GLN A 1 285 ? -3.075 10.719 -16.991 1.00 81.38 285 GLN A CA 1
ATOM 2250 C C . GLN A 1 285 ? -2.501 9.297 -16.857 1.00 81.38 285 GLN A C 1
ATOM 2252 O O . GLN A 1 285 ? -2.091 8.898 -15.768 1.00 81.38 285 GLN A O 1
ATOM 2257 N N . TYR A 1 286 ? -2.452 8.549 -17.960 1.00 89.12 286 TYR A N 1
ATOM 2258 C CA . TYR A 1 286 ? -1.950 7.177 -18.014 1.00 89.12 286 TYR A CA 1
ATOM 2259 C C . TYR A 1 286 ? -0.571 7.063 -18.667 1.00 89.12 286 TYR A C 1
ATOM 2261 O O . TYR A 1 286 ? -0.081 5.950 -18.793 1.00 89.12 286 TYR A O 1
ATOM 2269 N N . GLU A 1 287 ? 0.049 8.160 -19.114 1.00 92.38 287 GLU A N 1
ATOM 2270 C CA . GLU A 1 287 ? 1.403 8.149 -19.679 1.00 92.38 287 GLU A CA 1
ATOM 2271 C C . GLU A 1 287 ? 2.442 8.215 -18.552 1.00 92.38 287 GLU A C 1
ATOM 2273 O O . GLU A 1 287 ? 2.344 9.000 -17.596 1.00 92.38 287 GLU A O 1
ATOM 2278 N N . HIS A 1 288 ? 3.460 7.368 -18.663 1.00 94.38 288 HIS A N 1
ATOM 2279 C CA . HIS A 1 288 ? 4.552 7.271 -17.710 1.00 94.38 288 HIS A CA 1
ATOM 2280 C C . HIS A 1 288 ? 5.882 7.055 -18.430 1.00 94.38 288 HIS A C 1
ATOM 2282 O O . HIS A 1 288 ? 5.946 6.432 -19.488 1.00 94.38 288 HIS A O 1
ATOM 2288 N N . LYS A 1 289 ? 6.965 7.520 -17.805 1.00 95.88 289 LYS A N 1
ATOM 2289 C CA . LYS A 1 289 ? 8.309 7.006 -18.082 1.00 95.88 289 LYS A CA 1
ATOM 2290 C C . LYS A 1 289 ? 8.546 5.784 -17.205 1.00 95.88 289 LYS A C 1
ATOM 2292 O O . LYS A 1 289 ? 8.234 5.835 -16.013 1.00 95.88 289 LYS A O 1
ATOM 2297 N N . VAL A 1 290 ? 9.124 4.725 -17.766 1.00 97.00 290 VAL A N 1
ATOM 2298 C CA . VAL A 1 290 ? 9.429 3.494 -17.017 1.00 97.00 290 VAL A CA 1
ATOM 2299 C C . VAL A 1 290 ? 10.337 3.789 -15.823 1.00 97.00 290 VAL A C 1
ATOM 2301 O O . VAL A 1 290 ? 10.040 3.347 -14.718 1.00 97.00 290 VAL A O 1
ATOM 2304 N N . GLY A 1 291 ? 11.375 4.613 -16.005 1.00 96.56 291 GLY A N 1
ATOM 2305 C CA . GLY A 1 291 ? 12.267 5.013 -14.915 1.00 96.56 291 GLY A CA 1
ATOM 2306 C C . GLY A 1 291 ? 11.534 5.660 -13.739 1.00 96.56 291 GLY A C 1
ATOM 2307 O O . GLY A 1 291 ? 11.754 5.283 -12.597 1.00 96.56 291 GLY A O 1
ATOM 2308 N N . SER A 1 292 ? 10.572 6.547 -14.010 1.00 95.31 292 SER A N 1
ATOM 2309 C CA . SER A 1 292 ? 9.778 7.194 -12.956 1.00 95.31 292 SER A CA 1
ATOM 2310 C C . SER A 1 292 ? 8.844 6.231 -12.219 1.00 95.31 292 SER A C 1
ATOM 2312 O O . SER A 1 292 ? 8.516 6.473 -11.060 1.00 95.31 292 SER A O 1
ATOM 2314 N N . LEU A 1 293 ? 8.385 5.161 -12.878 1.00 96.88 293 LEU A N 1
ATOM 2315 C CA . LEU A 1 293 ? 7.618 4.105 -12.215 1.00 96.88 293 LEU A CA 1
ATOM 2316 C C . LEU A 1 293 ? 8.528 3.255 -11.333 1.00 96.88 293 LEU A C 1
ATOM 2318 O O . LEU A 1 293 ? 8.191 3.039 -10.174 1.00 96.88 293 LEU A O 1
ATOM 2322 N N . LEU A 1 294 ? 9.690 2.840 -11.847 1.00 97.25 294 LEU A N 1
ATOM 2323 C CA . LEU A 1 294 ? 10.683 2.082 -11.084 1.00 97.25 294 LEU A CA 1
ATOM 2324 C C . LEU A 1 294 ? 11.158 2.856 -9.847 1.00 97.25 294 LEU A C 1
ATOM 2326 O O . LEU A 1 294 ? 11.113 2.307 -8.755 1.00 97.25 294 LEU A O 1
ATOM 2330 N N . GLU A 1 295 ? 11.494 4.143 -9.979 1.00 95.75 295 GLU A N 1
ATOM 2331 C CA . GLU A 1 295 ? 11.847 5.027 -8.850 1.00 95.75 295 GLU A CA 1
ATOM 2332 C C . GLU A 1 295 ? 10.738 5.124 -7.794 1.00 95.75 295 GLU A C 1
ATOM 2334 O O . GLU A 1 295 ? 11.009 5.342 -6.612 1.00 95.75 295 GLU A O 1
ATOM 2339 N N . ALA A 1 296 ? 9.472 4.989 -8.199 1.00 93.81 296 ALA A N 1
ATOM 2340 C CA . ALA A 1 296 ? 8.348 5.070 -7.280 1.00 93.81 296 ALA A CA 1
ATOM 2341 C C . ALA A 1 296 ? 8.140 3.779 -6.475 1.00 93.81 296 ALA A C 1
ATOM 2343 O O . ALA A 1 296 ? 7.687 3.855 -5.331 1.00 93.81 296 ALA A O 1
ATOM 2344 N N . VAL A 1 297 ? 8.466 2.610 -7.034 1.00 95.81 297 VAL A N 1
ATOM 2345 C CA . VAL A 1 297 ? 8.066 1.314 -6.455 1.00 95.81 297 VAL A CA 1
ATOM 2346 C C . VAL A 1 297 ? 9.217 0.389 -6.071 1.00 95.81 297 VAL A C 1
ATOM 2348 O O . VAL A 1 297 ? 9.050 -0.426 -5.168 1.00 95.81 297 VAL A O 1
ATOM 2351 N N . GLU A 1 298 ? 10.366 0.480 -6.732 1.00 95.88 298 GLU A N 1
ATOM 2352 C CA . GLU A 1 298 ? 11.512 -0.395 -6.484 1.00 95.88 298 GLU A CA 1
ATOM 2353 C C . GLU A 1 298 ? 12.479 0.245 -5.477 1.00 95.88 298 GLU A C 1
ATOM 2355 O O . GLU A 1 298 ? 12.473 1.460 -5.272 1.00 95.88 298 GLU A O 1
ATOM 2360 N N . LEU A 1 299 ? 13.278 -0.596 -4.818 1.00 95.19 299 LEU A N 1
ATOM 2361 C CA . LEU A 1 299 ? 14.266 -0.158 -3.831 1.00 95.19 299 LEU A CA 1
ATOM 2362 C C . LEU A 1 299 ? 15.449 0.535 -4.518 1.00 95.19 299 LEU A C 1
ATOM 2364 O O . LEU A 1 299 ? 15.963 0.017 -5.515 1.00 95.19 299 LEU A O 1
ATOM 2368 N N . GLU A 1 300 ? 15.938 1.637 -3.944 1.00 94.31 300 GLU A N 1
ATOM 2369 C CA . GLU A 1 300 ? 17.088 2.388 -4.480 1.00 94.31 300 GLU A CA 1
ATOM 2370 C C . GLU A 1 300 ? 18.320 1.497 -4.692 1.00 94.31 300 GLU A C 1
ATOM 2372 O O . GLU A 1 300 ? 18.869 1.458 -5.791 1.00 94.31 300 GLU A O 1
ATOM 2377 N N . ALA A 1 301 ? 18.659 0.650 -3.714 1.00 95.25 301 ALA A N 1
ATOM 2378 C CA . ALA A 1 301 ? 19.786 -0.280 -3.820 1.00 95.25 301 ALA A CA 1
ATOM 2379 C C . ALA A 1 301 ? 19.690 -1.232 -5.033 1.00 95.25 301 ALA A C 1
ATOM 2381 O O . ALA A 1 301 ? 20.697 -1.525 -5.676 1.00 95.25 301 ALA A O 1
ATOM 2382 N N . ARG A 1 302 ? 18.482 -1.700 -5.387 1.00 95.19 302 ARG A N 1
ATOM 2383 C CA . ARG A 1 302 ? 18.272 -2.571 -6.561 1.00 95.19 302 ARG A CA 1
ATOM 2384 C C . ARG A 1 302 ? 18.393 -1.790 -7.868 1.00 95.19 302 ARG A C 1
ATOM 2386 O O . ARG A 1 302 ? 18.904 -2.322 -8.852 1.00 95.19 302 ARG A O 1
ATOM 2393 N N . ILE A 1 303 ? 17.927 -0.542 -7.885 1.00 94.94 303 ILE A N 1
ATOM 2394 C CA . ILE A 1 303 ? 18.072 0.358 -9.035 1.00 94.94 303 ILE A CA 1
ATOM 2395 C C . ILE A 1 303 ? 19.556 0.654 -9.281 1.00 94.94 303 ILE A C 1
ATOM 2397 O O . ILE A 1 303 ? 20.019 0.550 -10.419 1.00 94.94 303 ILE A O 1
ATOM 2401 N N . ASP A 1 304 ? 20.305 0.979 -8.230 1.00 94.88 304 ASP A N 1
ATOM 2402 C CA . ASP A 1 304 ? 21.726 1.306 -8.329 1.00 94.88 304 ASP A CA 1
ATOM 2403 C C . ASP A 1 304 ? 22.554 0.098 -8.770 1.00 94.88 304 ASP A C 1
ATOM 2405 O O . ASP A 1 304 ? 23.345 0.210 -9.712 1.00 94.88 304 ASP A O 1
ATOM 2409 N N . ALA A 1 305 ? 22.293 -1.079 -8.193 1.00 95.44 305 ALA A N 1
ATOM 2410 C CA . ALA A 1 305 ? 22.907 -2.330 -8.632 1.00 95.44 305 ALA A CA 1
ATOM 2411 C C . ALA A 1 305 ? 22.624 -2.606 -10.119 1.00 95.44 305 ALA A C 1
ATOM 2413 O O . ALA A 1 305 ? 23.538 -2.908 -10.885 1.00 95.44 305 ALA A O 1
ATOM 2414 N N . ALA A 1 306 ? 21.383 -2.406 -10.578 1.00 94.50 306 ALA A N 1
ATOM 2415 C CA . ALA A 1 306 ? 21.011 -2.594 -11.980 1.00 94.50 306 ALA A CA 1
ATOM 2416 C C . ALA A 1 306 ? 21.670 -1.589 -12.947 1.00 94.50 306 ALA A C 1
ATOM 2418 O O . ALA A 1 306 ? 21.836 -1.890 -14.130 1.00 94.50 306 ALA A O 1
ATOM 2419 N N . ARG A 1 307 ? 22.058 -0.395 -12.487 1.00 92.25 307 ARG A N 1
ATOM 2420 C CA . ARG A 1 307 ? 22.798 0.585 -13.308 1.00 92.25 307 ARG A CA 1
ATOM 2421 C C . ARG A 1 307 ? 24.280 0.225 -13.443 1.00 92.25 307 ARG A C 1
ATOM 2423 O O . ARG A 1 307 ? 24.897 0.482 -14.489 1.00 92.25 307 ARG A O 1
ATOM 2430 N N . GLN A 1 308 ? 24.843 -0.379 -12.401 1.00 92.25 308 GLN A N 1
ATOM 2431 C CA . GLN A 1 308 ? 26.256 -0.738 -12.320 1.00 92.25 308 GLN A CA 1
ATOM 2432 C C . GLN A 1 308 ? 26.535 -2.098 -12.975 1.00 92.25 308 GLN A C 1
ATOM 2434 O O . GLN A 1 308 ? 27.426 -2.205 -13.820 1.00 92.25 308 GLN A O 1
ATOM 2439 N N . GLU A 1 309 ? 25.726 -3.113 -12.670 1.00 93.62 309 GLU A N 1
ATOM 2440 C CA . GLU A 1 309 ? 25.978 -4.505 -13.032 1.00 93.62 309 GLU A CA 1
ATOM 2441 C C . GLU A 1 309 ? 25.060 -5.022 -14.143 1.00 93.62 309 GLU A C 1
ATOM 2443 O O . GLU A 1 309 ? 23.836 -4.901 -14.107 1.00 93.62 309 GLU A O 1
ATOM 2448 N N . LYS A 1 310 ? 25.649 -5.700 -15.137 1.00 90.06 310 LYS A N 1
ATOM 2449 C CA . LYS A 1 310 ? 24.899 -6.252 -16.279 1.00 90.06 310 LYS A CA 1
ATOM 2450 C C . LYS A 1 310 ? 23.906 -7.345 -15.864 1.00 90.06 310 LYS A C 1
ATOM 2452 O O . LYS A 1 310 ? 22.845 -7.456 -16.479 1.00 90.06 310 LYS A O 1
ATOM 2457 N N . ARG A 1 311 ? 24.257 -8.164 -14.867 1.00 93.25 311 ARG A N 1
ATOM 2458 C CA . ARG A 1 311 ? 23.389 -9.235 -14.358 1.00 93.25 311 ARG A CA 1
ATOM 2459 C C . ARG A 1 311 ? 22.162 -8.647 -13.668 1.00 93.25 311 ARG A C 1
ATOM 2461 O O . ARG A 1 311 ? 21.047 -9.017 -14.018 1.00 93.25 311 ARG A O 1
ATOM 2468 N N . GLU A 1 312 ? 22.361 -7.672 -12.788 1.00 95.12 312 GLU A N 1
ATOM 2469 C CA . GLU A 1 312 ? 21.258 -7.004 -12.097 1.00 95.12 312 GLU A CA 1
ATOM 2470 C C . GLU A 1 312 ? 20.389 -6.170 -13.043 1.00 95.12 312 GLU A C 1
ATOM 2472 O O . GLU A 1 312 ? 19.164 -6.191 -12.933 1.00 95.12 312 GLU A O 1
ATOM 2477 N N . ALA A 1 313 ? 20.982 -5.546 -14.068 1.00 94.00 313 ALA A N 1
ATOM 2478 C CA . ALA A 1 313 ? 20.229 -4.906 -15.148 1.00 94.00 313 ALA A CA 1
ATOM 2479 C C . ALA A 1 313 ? 19.266 -5.884 -15.840 1.00 94.00 313 ALA A C 1
ATOM 2481 O O . ALA A 1 313 ? 18.116 -5.544 -16.132 1.00 94.00 313 ALA A O 1
ATOM 2482 N N . TYR A 1 314 ? 19.739 -7.103 -16.116 1.00 92.69 314 TYR A N 1
ATOM 2483 C CA . TYR A 1 314 ? 18.922 -8.155 -16.711 1.00 92.69 314 TYR A CA 1
ATOM 2484 C C . TYR A 1 314 ? 17.826 -8.621 -15.747 1.00 92.69 314 TYR A C 1
ATOM 2486 O O . TYR A 1 314 ? 16.669 -8.690 -16.157 1.00 92.69 314 TYR A O 1
ATOM 2494 N N . ASN A 1 315 ? 18.154 -8.865 -14.475 1.00 94.69 315 ASN A N 1
ATOM 2495 C CA . ASN A 1 315 ? 17.185 -9.275 -13.454 1.00 94.69 315 ASN A CA 1
ATOM 2496 C C . ASN A 1 315 ? 16.055 -8.246 -13.296 1.00 94.69 315 ASN A C 1
ATOM 2498 O O . ASN A 1 315 ? 14.879 -8.611 -13.312 1.00 94.69 315 ASN A O 1
ATOM 2502 N N . LEU A 1 316 ? 16.393 -6.955 -13.201 1.00 95.69 316 LEU A N 1
ATOM 2503 C CA . LEU A 1 316 ? 15.405 -5.882 -13.084 1.00 95.69 316 LEU A CA 1
ATOM 2504 C C . LEU A 1 316 ? 14.523 -5.788 -14.335 1.00 95.69 316 LEU A C 1
ATOM 2506 O O . LEU A 1 316 ? 13.307 -5.638 -14.218 1.00 95.69 316 LEU A O 1
ATOM 2510 N N . LYS A 1 317 ? 15.105 -5.946 -15.531 1.00 95.19 317 LYS A N 1
ATOM 2511 C CA . LYS A 1 317 ? 14.337 -5.998 -16.783 1.00 95.19 317 LYS A CA 1
ATOM 2512 C C . LYS A 1 317 ? 13.370 -7.189 -16.808 1.00 95.19 317 LYS A C 1
ATOM 2514 O O . LYS A 1 317 ? 12.217 -7.011 -17.178 1.00 95.19 317 LYS A O 1
ATOM 2519 N N . GLN A 1 318 ? 13.806 -8.380 -16.393 1.00 95.06 318 GLN A N 1
ATOM 2520 C CA . GLN A 1 318 ? 12.943 -9.568 -16.335 1.00 95.06 318 GLN A CA 1
ATOM 2521 C C . GLN A 1 318 ? 11.795 -9.395 -15.335 1.00 95.06 318 GLN A C 1
ATOM 2523 O O . GLN A 1 318 ? 10.651 -9.725 -15.648 1.00 95.06 318 GLN A O 1
ATOM 2528 N N . ARG A 1 319 ? 12.071 -8.814 -14.159 1.00 96.00 319 ARG A N 1
ATOM 2529 C CA . ARG A 1 319 ? 11.036 -8.453 -13.176 1.00 96.00 319 ARG A CA 1
ATOM 2530 C C . ARG A 1 319 ? 10.031 -7.466 -13.769 1.00 96.00 319 ARG A C 1
ATOM 2532 O O . ARG A 1 319 ? 8.830 -7.660 -13.611 1.00 96.00 319 ARG A O 1
ATOM 2539 N N . TRP A 1 320 ? 10.510 -6.436 -14.468 1.00 97.44 320 TRP A N 1
ATOM 2540 C CA . TRP A 1 320 ? 9.659 -5.456 -15.146 1.00 97.44 320 TRP A CA 1
ATOM 2541 C C . TRP A 1 320 ? 8.764 -6.106 -16.211 1.00 97.44 320 TRP A C 1
ATOM 2543 O O . TRP A 1 320 ? 7.555 -5.879 -16.222 1.00 97.44 320 TRP A O 1
ATOM 2553 N N . ASP A 1 321 ? 9.331 -6.953 -17.074 1.00 96.94 321 ASP A N 1
ATOM 2554 C CA . ASP A 1 321 ? 8.580 -7.646 -18.125 1.00 96.94 321 ASP A CA 1
ATOM 2555 C C . ASP A 1 321 ? 7.523 -8.598 -17.546 1.00 96.94 321 ASP A C 1
ATOM 2557 O O . ASP A 1 321 ? 6.385 -8.637 -18.026 1.00 96.94 321 ASP A O 1
ATOM 2561 N N . SER A 1 322 ? 7.887 -9.337 -16.494 1.00 96.81 322 SER A N 1
ATOM 2562 C CA . SER A 1 322 ? 6.982 -10.248 -15.783 1.00 96.81 322 SER A CA 1
ATOM 2563 C C . SER A 1 322 ? 5.836 -9.472 -15.136 1.00 96.81 322 SER A C 1
ATOM 2565 O O . SER A 1 322 ? 4.675 -9.842 -15.296 1.00 96.81 322 SER A O 1
ATOM 2567 N N . ALA A 1 323 ? 6.143 -8.332 -14.508 1.00 98.00 323 ALA A N 1
ATOM 2568 C CA . ALA A 1 323 ? 5.141 -7.461 -13.910 1.00 98.00 323 ALA A CA 1
ATOM 2569 C C . ALA A 1 323 ? 4.134 -6.934 -14.939 1.00 98.00 323 ALA A C 1
ATOM 2571 O O . ALA A 1 323 ? 2.929 -7.011 -14.710 1.00 98.00 323 ALA A O 1
ATOM 2572 N N . LEU A 1 324 ? 4.599 -6.450 -16.096 1.00 97.81 324 LEU A N 1
ATOM 2573 C CA . LEU A 1 324 ? 3.698 -6.011 -17.165 1.00 97.81 324 LEU A CA 1
ATOM 2574 C C . LEU A 1 324 ? 2.851 -7.163 -17.713 1.00 97.81 324 LEU A C 1
ATOM 2576 O O . LEU A 1 324 ? 1.663 -6.974 -17.963 1.00 97.81 324 LEU A O 1
ATOM 2580 N N . THR A 1 325 ? 3.442 -8.348 -17.878 1.00 97.31 325 THR A N 1
ATOM 2581 C CA . THR A 1 325 ? 2.727 -9.540 -18.357 1.00 97.31 325 THR A CA 1
ATOM 2582 C C . THR A 1 325 ? 1.600 -9.929 -17.404 1.00 97.31 325 THR A C 1
ATOM 2584 O O . THR A 1 325 ? 0.476 -10.164 -17.852 1.00 97.31 325 THR A O 1
ATOM 2587 N N . LEU A 1 326 ? 1.859 -9.911 -16.093 1.00 97.25 326 LEU A N 1
ATOM 2588 C CA . LEU A 1 326 ? 0.835 -10.186 -15.091 1.00 97.25 326 LEU A CA 1
ATOM 2589 C C . LEU A 1 326 ? -0.275 -9.131 -15.110 1.00 97.25 326 LEU A C 1
ATOM 2591 O O . LEU A 1 326 ? -1.450 -9.492 -15.147 1.00 97.25 326 LEU A O 1
ATOM 2595 N N . LEU A 1 327 ? 0.068 -7.839 -15.150 1.00 97.06 327 LEU A N 1
ATOM 2596 C CA . LEU A 1 327 ? -0.936 -6.772 -15.230 1.00 97.06 327 LEU A CA 1
ATOM 2597 C C . LEU A 1 327 ? -1.827 -6.926 -16.472 1.00 97.06 327 LEU A C 1
ATOM 2599 O O . LEU A 1 327 ? -3.048 -6.826 -16.360 1.00 97.06 327 LEU A O 1
ATOM 2603 N N . MET A 1 328 ? -1.244 -7.238 -17.635 1.00 96.19 328 MET A N 1
ATOM 2604 C CA . MET A 1 328 ? -2.007 -7.511 -18.860 1.00 96.19 328 MET A CA 1
ATOM 2605 C C . MET A 1 328 ? -2.948 -8.713 -18.700 1.00 96.19 328 MET A C 1
ATOM 2607 O O . MET A 1 328 ? -4.095 -8.637 -19.133 1.00 96.19 328 MET A O 1
ATOM 2611 N N . SER A 1 329 ? -2.512 -9.787 -18.028 1.00 95.75 329 SER A N 1
ATOM 2612 C CA . SER A 1 329 ? -3.378 -10.942 -17.724 1.00 95.75 329 SER A CA 1
ATOM 2613 C C . SER A 1 329 ? -4.541 -10.602 -16.780 1.00 95.75 329 SER A C 1
ATOM 2615 O O . SER A 1 329 ? -5.569 -11.269 -16.800 1.00 95.75 329 SER A O 1
ATOM 2617 N N . MET A 1 330 ? -4.404 -9.526 -15.998 1.00 94.56 330 MET A N 1
ATOM 2618 C CA . MET A 1 330 ? -5.439 -8.963 -15.124 1.00 94.56 330 MET A CA 1
ATOM 2619 C C . MET A 1 330 ? -6.250 -7.848 -15.808 1.00 94.56 330 MET A C 1
ATOM 2621 O O . MET A 1 330 ? -6.806 -6.979 -15.136 1.00 94.56 330 MET A O 1
ATOM 2625 N N . ASN A 1 331 ? -6.297 -7.841 -17.144 1.00 95.25 331 ASN A N 1
ATOM 2626 C CA . ASN A 1 331 ? -7.035 -6.882 -17.973 1.00 95.25 331 ASN A CA 1
ATOM 2627 C C . ASN A 1 331 ? -6.568 -5.418 -17.866 1.00 95.25 331 ASN A C 1
ATOM 2629 O O . ASN A 1 331 ? -7.297 -4.503 -18.261 1.00 95.25 331 ASN A O 1
ATOM 2633 N N . TRP A 1 332 ? -5.352 -5.158 -17.378 1.00 95.38 332 TRP A N 1
ATOM 2634 C CA . TRP A 1 332 ? -4.756 -3.828 -17.507 1.00 95.38 332 TRP A CA 1
ATOM 2635 C C . TRP A 1 332 ? -4.321 -3.604 -18.953 1.00 95.38 332 TRP A C 1
ATOM 2637 O O . TRP A 1 332 ? -3.627 -4.433 -19.545 1.00 95.38 332 TRP A O 1
ATOM 2647 N N . ARG A 1 333 ? -4.678 -2.455 -19.531 1.00 95.56 333 ARG A N 1
ATOM 2648 C CA . ARG A 1 333 ? -4.239 -2.114 -20.891 1.00 95.56 333 ARG A CA 1
ATOM 2649 C C . ARG A 1 333 ? -2.868 -1.460 -20.839 1.00 95.56 333 ARG A C 1
ATOM 2651 O O . ARG A 1 333 ? -2.721 -0.380 -20.268 1.00 95.56 333 ARG A O 1
ATOM 2658 N N . VAL A 1 334 ? -1.887 -2.100 -21.468 1.00 96.19 334 VAL A N 1
ATOM 2659 C CA . VAL A 1 334 ? -0.513 -1.606 -21.581 1.00 96.19 334 VAL A CA 1
ATOM 2660 C C . VAL A 1 334 ? -0.225 -1.282 -23.044 1.00 96.19 334 VAL A C 1
ATOM 2662 O O . VAL A 1 334 ? -0.262 -2.165 -23.896 1.00 96.19 334 VAL A O 1
ATOM 2665 N N . ILE A 1 335 ? 0.051 -0.013 -23.339 1.00 95.81 335 ILE A N 1
ATOM 2666 C CA . ILE A 1 335 ? 0.380 0.470 -24.684 1.00 95.81 335 ILE A CA 1
ATOM 2667 C C . ILE A 1 335 ? 1.823 0.970 -24.667 1.00 95.81 335 ILE A C 1
ATOM 2669 O O . ILE A 1 335 ? 2.198 1.811 -23.846 1.00 95.81 335 ILE A O 1
ATOM 2673 N N . PHE A 1 336 ? 2.637 0.428 -25.567 1.00 95.56 336 PHE A N 1
ATOM 2674 C CA . PHE A 1 336 ? 4.053 0.759 -25.693 1.00 95.56 336 PHE A CA 1
ATOM 2675 C C . PHE A 1 336 ? 4.242 1.851 -26.743 1.00 95.56 336 PHE A C 1
ATOM 2677 O O . PHE A 1 336 ? 3.688 1.761 -27.834 1.00 95.56 336 PHE A O 1
ATOM 2684 N N . ASP A 1 337 ? 5.051 2.859 -26.433 1.00 94.94 337 ASP A N 1
ATOM 2685 C CA . ASP A 1 337 ? 5.438 3.876 -27.410 1.00 94.94 337 ASP A CA 1
ATOM 2686 C C . ASP A 1 337 ? 6.479 3.294 -28.382 1.00 94.94 337 ASP A C 1
ATOM 2688 O O . ASP A 1 337 ? 7.579 2.945 -27.962 1.00 94.94 337 ASP A O 1
ATOM 2692 N N . ASP A 1 338 ? 6.166 3.174 -29.676 1.00 91.56 338 ASP A N 1
ATOM 2693 C CA . ASP A 1 338 ? 7.068 2.548 -30.665 1.00 91.56 338 ASP A CA 1
ATOM 2694 C C . ASP A 1 338 ? 8.427 3.261 -30.791 1.00 91.56 338 ASP A C 1
ATOM 2696 O O . ASP A 1 338 ? 9.445 2.622 -31.067 1.00 91.56 338 ASP A O 1
ATOM 2700 N N . THR A 1 339 ? 8.459 4.572 -30.535 1.00 90.44 339 THR A N 1
ATOM 2701 C CA . THR A 1 339 ? 9.661 5.405 -30.682 1.00 90.44 339 THR A CA 1
ATOM 2702 C C . THR A 1 339 ? 10.659 5.159 -29.550 1.00 90.44 339 THR A C 1
ATOM 2704 O O . THR A 1 339 ? 11.850 4.932 -29.779 1.00 90.44 339 THR A O 1
ATOM 2707 N N . THR A 1 340 ? 10.185 5.202 -28.306 1.00 92.62 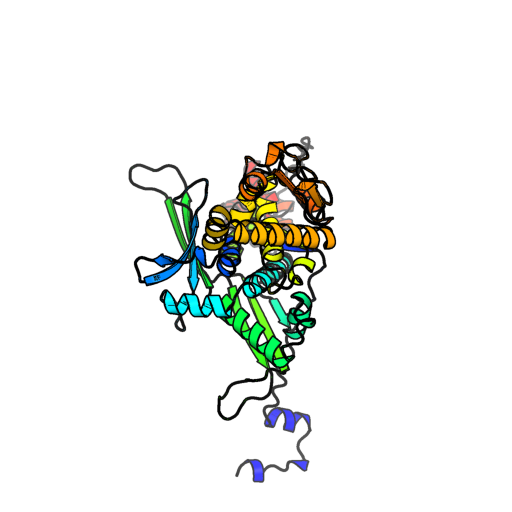340 THR A N 1
ATOM 2708 C CA . THR A 1 340 ? 11.022 5.123 -27.100 1.00 92.62 340 THR A CA 1
ATOM 2709 C C . THR A 1 340 ? 11.047 3.725 -26.480 1.00 92.62 340 THR A C 1
ATOM 2711 O O . THR A 1 340 ? 12.020 3.379 -25.809 1.00 92.62 340 THR A O 1
ATOM 2714 N N . TYR A 1 341 ? 10.038 2.895 -26.755 1.00 94.56 341 TYR A N 1
ATOM 2715 C CA . TYR A 1 341 ? 9.889 1.509 -26.306 1.00 94.56 341 TYR A CA 1
ATOM 2716 C C . TYR A 1 341 ? 9.735 0.547 -27.513 1.00 94.56 341 TYR A C 1
ATOM 2718 O O . TYR A 1 341 ? 8.654 -0.003 -27.767 1.00 94.56 341 TYR A O 1
ATOM 2726 N N . PRO A 1 342 ? 10.829 0.284 -28.254 1.00 91.44 342 PRO A N 1
ATOM 2727 C CA . PRO A 1 342 ? 10.799 -0.520 -29.477 1.00 91.44 342 PRO A CA 1
ATOM 2728 C C . PRO A 1 342 ? 10.471 -1.994 -29.212 1.00 91.44 342 PRO A C 1
ATOM 2730 O O . PRO A 1 342 ? 10.721 -2.511 -28.123 1.00 91.44 342 PRO A O 1
ATOM 2733 N N . GLU A 1 343 ? 9.993 -2.694 -30.244 1.00 91.19 343 GLU A N 1
ATOM 2734 C CA . GLU A 1 343 ? 9.500 -4.075 -30.155 1.00 91.19 343 GLU A CA 1
ATOM 2735 C C . GLU A 1 343 ? 10.476 -5.050 -29.483 1.00 91.19 343 GLU A C 1
ATOM 2737 O O . GLU A 1 343 ? 10.063 -5.808 -28.615 1.00 91.19 343 GLU A O 1
ATOM 2742 N N . TRP A 1 344 ? 11.773 -5.010 -29.804 1.00 89.94 344 TRP A N 1
ATOM 2743 C CA . TRP A 1 344 ? 12.784 -5.909 -29.216 1.00 89.94 344 TRP A CA 1
ATOM 2744 C C . TRP A 1 344 ? 12.992 -5.725 -27.705 1.00 89.94 344 TRP A C 1
ATOM 2746 O O . TRP A 1 344 ? 13.557 -6.599 -27.051 1.00 89.94 344 TRP A O 1
ATOM 2756 N N . LEU A 1 345 ? 12.582 -4.582 -27.145 1.00 90.69 345 LEU A N 1
ATOM 2757 C CA . LEU A 1 345 ? 12.697 -4.304 -25.715 1.00 90.69 345 LEU A CA 1
ATOM 2758 C C . LEU A 1 345 ? 11.474 -4.811 -24.934 1.00 90.69 345 LEU A C 1
ATOM 2760 O O . LEU A 1 345 ? 11.574 -4.976 -23.717 1.00 90.69 345 LEU A O 1
ATOM 2764 N N . ARG A 1 346 ? 10.339 -5.031 -25.612 1.00 93.19 346 ARG A N 1
ATOM 2765 C CA . ARG A 1 346 ? 9.036 -5.354 -25.005 1.00 93.19 346 ARG A CA 1
ATOM 2766 C C . ARG A 1 346 ? 9.024 -6.741 -24.355 1.00 93.19 346 ARG A C 1
ATOM 2768 O O . ARG A 1 346 ? 9.807 -7.606 -24.762 1.00 93.19 346 ARG A O 1
ATOM 2775 N N . PRO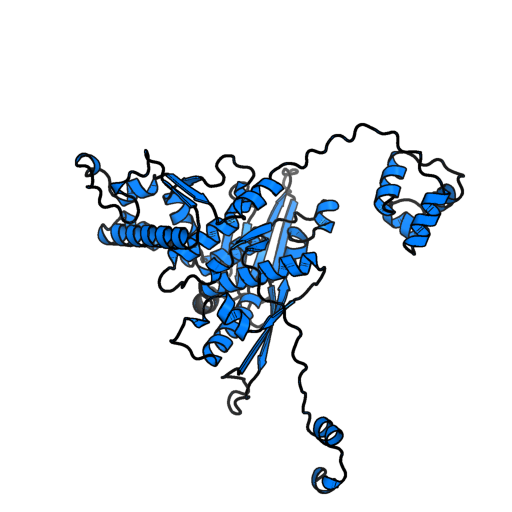 A 1 347 ? 8.113 -6.978 -23.391 1.00 91.69 347 PRO A N 1
ATOM 2776 C CA . PRO A 1 347 ? 7.914 -8.304 -22.813 1.00 91.69 347 PRO A CA 1
ATOM 2777 C C . PRO A 1 347 ? 7.658 -9.358 -23.900 1.00 91.69 347 PRO A C 1
ATOM 2779 O O . PRO A 1 347 ? 6.930 -9.096 -24.856 1.00 91.69 347 PRO A O 1
ATOM 2782 N N . ASN A 1 348 ? 8.250 -10.547 -23.751 1.00 85.25 348 ASN A N 1
ATOM 2783 C CA . ASN A 1 348 ? 8.080 -11.709 -24.643 1.00 85.25 348 ASN A CA 1
ATOM 2784 C C . ASN A 1 348 ? 8.447 -11.490 -26.126 1.00 85.25 348 ASN A C 1
ATOM 2786 O O . ASN A 1 348 ? 8.099 -12.309 -26.981 1.00 85.25 348 ASN A O 1
ATOM 2790 N N . SER A 1 349 ? 9.166 -10.414 -26.452 1.00 85.62 349 SER A N 1
ATOM 2791 C CA . SER A 1 349 ? 9.575 -10.136 -27.826 1.00 85.62 349 SER A CA 1
ATOM 2792 C C . SER A 1 349 ? 10.615 -11.134 -28.335 1.00 85.62 349 SER A C 1
ATOM 2794 O O . SER A 1 349 ? 11.614 -11.414 -27.672 1.00 85.62 349 SER A O 1
ATOM 2796 N N . LYS A 1 350 ? 10.405 -11.632 -29.558 1.00 83.44 350 LYS A N 1
ATOM 2797 C CA . LYS A 1 350 ? 11.383 -12.448 -30.301 1.00 83.44 350 LYS A CA 1
ATOM 2798 C C . LYS A 1 350 ? 12.234 -11.611 -31.263 1.00 83.44 350 LYS A C 1
ATOM 2800 O O . LYS A 1 350 ? 13.092 -12.158 -31.958 1.00 83.44 350 LYS A O 1
ATOM 2805 N N . ALA A 1 351 ? 11.993 -10.300 -31.340 1.00 83.62 351 ALA A N 1
ATOM 2806 C CA . ALA A 1 351 ? 12.683 -9.425 -32.276 1.00 83.62 351 ALA A CA 1
ATOM 2807 C C . ALA A 1 351 ? 14.171 -9.291 -31.915 1.00 83.62 351 ALA A C 1
ATOM 2809 O O . ALA A 1 351 ? 14.551 -9.135 -30.751 1.00 83.62 351 ALA A O 1
ATOM 2810 N N . LYS A 1 352 ? 15.042 -9.343 -32.929 1.00 78.06 352 LYS A N 1
ATOM 2811 C CA . LYS A 1 352 ? 16.491 -9.235 -32.723 1.00 78.06 352 LYS A CA 1
ATOM 2812 C C . LYS A 1 352 ? 16.869 -7.813 -32.311 1.00 78.06 352 LYS A C 1
ATOM 2814 O O . LYS A 1 352 ? 16.447 -6.841 -32.935 1.00 78.06 352 LYS A O 1
ATOM 2819 N N . LYS A 1 353 ? 17.734 -7.698 -31.298 1.00 79.12 353 LYS A N 1
ATOM 2820 C CA . LYS A 1 353 ? 18.305 -6.413 -30.875 1.00 79.12 353 LYS A CA 1
ATOM 2821 C C . LYS A 1 353 ? 19.106 -5.776 -32.036 1.00 79.12 353 LYS A C 1
ATOM 2823 O O . LYS A 1 353 ? 20.041 -6.419 -32.523 1.00 79.12 353 LYS A O 1
ATOM 2828 N N . PRO A 1 354 ? 18.806 -4.528 -32.454 1.00 80.50 354 PRO A N 1
ATOM 2829 C CA . PRO A 1 354 ? 19.512 -3.850 -33.546 1.00 80.50 354 PRO A CA 1
ATOM 2830 C C . PRO A 1 354 ? 21.016 -3.682 -33.280 1.00 80.50 354 PRO A C 1
ATOM 2832 O O . PRO A 1 354 ? 21.423 -3.409 -32.148 1.00 80.50 354 PRO A O 1
ATOM 2835 N N . SER A 1 355 ? 21.854 -3.770 -34.316 1.00 69.62 355 SER A N 1
ATOM 2836 C CA . SER A 1 355 ? 23.320 -3.634 -34.210 1.00 69.62 355 SER A CA 1
ATOM 2837 C C . SER A 1 355 ? 23.771 -2.279 -33.645 1.00 69.62 355 SER A C 1
ATOM 2839 O O . SER A 1 355 ? 24.667 -2.247 -32.803 1.00 69.62 355 SER A O 1
ATOM 2841 N N . ASP A 1 356 ? 23.108 -1.182 -34.023 1.00 69.12 356 ASP A N 1
ATOM 2842 C CA . ASP A 1 356 ? 23.446 0.181 -33.572 1.00 69.12 356 ASP A CA 1
ATOM 2843 C C . ASP A 1 356 ? 23.079 0.430 -32.091 1.00 69.12 356 ASP A C 1
ATOM 2845 O O . ASP A 1 356 ? 23.687 1.232 -31.387 1.00 69.12 356 ASP A O 1
ATOM 2849 N N . SER A 1 357 ? 22.156 -0.370 -31.544 1.00 61.50 357 SER A N 1
ATOM 2850 C CA . SER A 1 357 ? 21.728 -0.291 -30.139 1.00 61.50 357 SER A CA 1
ATOM 2851 C C . SER A 1 357 ? 22.688 -0.962 -29.139 1.00 61.50 357 SER A C 1
ATOM 2853 O O . SER A 1 357 ? 22.350 -1.139 -27.966 1.00 61.50 357 SER A O 1
ATOM 2855 N N . ARG A 1 358 ? 23.892 -1.365 -29.575 1.00 61.19 358 ARG A N 1
ATOM 2856 C CA . ARG A 1 358 ? 24.952 -1.893 -28.691 1.00 61.19 358 ARG A CA 1
ATOM 2857 C C . ARG A 1 358 ? 25.661 -0.806 -27.875 1.00 61.19 358 ARG A C 1
ATOM 2859 O O . ARG A 1 358 ? 26.265 -1.148 -26.867 1.00 61.19 358 ARG A O 1
ATOM 2866 N N . LYS A 1 359 ? 25.574 0.465 -28.290 1.00 68.69 359 LYS A N 1
ATOM 2867 C CA . LYS A 1 359 ? 26.238 1.603 -27.625 1.00 68.69 359 LYS A CA 1
ATOM 2868 C C . LYS A 1 359 ? 25.553 2.034 -26.321 1.00 68.69 359 LYS A C 1
ATOM 2870 O O . LYS A 1 359 ? 26.218 2.554 -25.436 1.00 68.69 359 LYS A O 1
ATOM 2875 N N . GLU A 1 360 ? 24.246 1.799 -26.186 1.00 76.19 360 GLU A N 1
ATOM 2876 C CA . GLU A 1 360 ? 23.464 2.148 -24.991 1.00 76.19 360 GLU A CA 1
ATOM 2877 C C . GLU A 1 360 ? 23.116 0.885 -24.185 1.00 76.19 360 GLU A C 1
ATOM 2879 O O . GLU A 1 360 ? 22.716 -0.148 -24.749 1.00 76.19 360 GLU A O 1
ATOM 2884 N N . LYS A 1 361 ? 23.262 0.948 -22.853 1.00 84.12 361 LYS A N 1
ATOM 2885 C CA . LYS A 1 361 ? 22.856 -0.156 -21.976 1.00 84.12 361 LYS A CA 1
ATOM 2886 C C . LYS A 1 361 ? 21.339 -0.338 -22.071 1.00 84.12 361 LYS A C 1
ATOM 2888 O O . LYS A 1 361 ? 20.577 0.621 -22.164 1.00 84.12 361 LYS A O 1
ATOM 2893 N N . ILE A 1 362 ? 20.888 -1.593 -22.012 1.00 86.25 362 ILE A N 1
ATOM 2894 C CA . ILE A 1 362 ? 19.455 -1.934 -22.098 1.00 86.25 362 ILE A CA 1
ATOM 2895 C C . ILE A 1 362 ? 18.657 -1.204 -21.014 1.00 86.25 362 ILE A C 1
ATOM 2897 O O . ILE A 1 362 ? 17.570 -0.707 -21.296 1.00 86.25 362 ILE A O 1
ATOM 2901 N N . ILE A 1 363 ? 19.216 -1.112 -19.804 1.00 90.12 363 ILE A N 1
ATOM 2902 C CA . ILE A 1 363 ? 18.556 -0.469 -18.671 1.00 90.12 363 ILE A CA 1
ATOM 2903 C C . ILE A 1 363 ? 18.367 1.036 -18.881 1.00 90.12 363 ILE A C 1
ATOM 2905 O O . ILE A 1 363 ? 17.290 1.540 -18.595 1.00 90.12 363 ILE A O 1
ATOM 2909 N N . ASP A 1 364 ? 19.342 1.733 -19.470 1.00 90.81 364 ASP A N 1
ATOM 2910 C CA . ASP A 1 364 ? 19.260 3.178 -19.722 1.00 90.81 364 ASP A CA 1
ATOM 2911 C C . ASP A 1 364 ? 18.188 3.499 -20.767 1.00 90.81 364 ASP A C 1
ATOM 2913 O O . ASP A 1 364 ? 17.423 4.458 -20.627 1.00 90.81 364 ASP A O 1
ATOM 2917 N N . ARG A 1 365 ? 18.086 2.650 -21.798 1.00 90.81 365 ARG A N 1
ATOM 2918 C CA . ARG A 1 365 ? 17.038 2.774 -22.812 1.00 90.81 365 ARG A CA 1
ATOM 2919 C C . ARG A 1 365 ? 15.662 2.452 -22.241 1.00 90.81 365 ARG A C 1
ATOM 2921 O O . ARG A 1 365 ? 14.721 3.202 -22.487 1.00 90.81 365 ARG A O 1
ATOM 2928 N N . LEU A 1 366 ? 15.555 1.385 -21.444 1.00 93.88 366 LEU A N 1
ATOM 2929 C CA . LEU A 1 366 ? 14.326 1.050 -20.724 1.00 93.88 366 LEU A CA 1
ATOM 2930 C C . LEU A 1 366 ? 13.901 2.206 -19.817 1.00 93.88 366 LEU A C 1
ATOM 2932 O O . LEU A 1 366 ? 12.738 2.576 -19.830 1.00 93.88 366 LEU A O 1
ATOM 2936 N N . TRP A 1 367 ? 14.834 2.836 -19.104 1.00 94.88 367 TRP A N 1
ATOM 2937 C CA . TRP A 1 367 ? 14.555 3.942 -18.187 1.00 94.88 367 TRP A CA 1
ATOM 2938 C C . TRP A 1 367 ? 13.857 5.130 -18.857 1.00 94.88 367 TRP A C 1
ATOM 2940 O O . TRP A 1 367 ? 12.941 5.731 -18.289 1.00 94.88 367 TRP A O 1
ATOM 2950 N N . LYS A 1 368 ? 14.290 5.465 -20.077 1.00 95.06 368 LYS A N 1
ATOM 2951 C CA . LYS A 1 368 ? 13.756 6.577 -20.878 1.00 95.06 368 LYS A CA 1
ATOM 2952 C C . LYS A 1 368 ? 12.458 6.224 -21.606 1.00 95.06 368 LYS A C 1
ATOM 2954 O O . LYS A 1 368 ? 11.778 7.139 -22.072 1.00 95.06 368 LYS A O 1
ATOM 2959 N N . ALA A 1 369 ? 12.130 4.937 -21.715 1.00 96.19 369 ALA A N 1
ATOM 2960 C CA . ALA A 1 369 ? 10.982 4.458 -22.464 1.00 96.19 369 ALA A CA 1
ATOM 2961 C C . ALA A 1 369 ? 9.669 5.009 -21.896 1.00 96.19 369 ALA A C 1
ATOM 2963 O O . ALA A 1 369 ? 9.471 5.079 -20.676 1.00 96.19 369 ALA A O 1
ATOM 2964 N N . LYS A 1 370 ? 8.766 5.395 -22.797 1.00 96.81 370 LYS A N 1
ATOM 2965 C CA . LYS A 1 370 ? 7.406 5.808 -22.468 1.00 96.81 370 LYS A CA 1
ATOM 2966 C C . LYS A 1 370 ? 6.452 4.630 -22.588 1.00 96.81 370 LYS A C 1
ATOM 2968 O O . LYS A 1 370 ? 6.580 3.783 -23.471 1.00 96.81 370 LYS A O 1
ATOM 2973 N N . ILE A 1 371 ? 5.491 4.588 -21.680 1.00 96.38 371 ILE A N 1
ATOM 2974 C CA . ILE A 1 371 ? 4.472 3.549 -21.628 1.00 96.38 371 ILE A CA 1
ATOM 2975 C C . ILE A 1 371 ? 3.165 4.143 -21.121 1.00 96.38 371 ILE A C 1
ATOM 2977 O O . ILE A 1 371 ? 3.162 5.006 -20.237 1.00 96.38 371 ILE A O 1
ATOM 2981 N N . THR A 1 372 ? 2.056 3.668 -21.670 1.00 95.56 372 THR A N 1
ATOM 2982 C CA . THR A 1 372 ? 0.723 3.987 -21.178 1.00 95.56 372 THR A CA 1
ATOM 2983 C C . THR A 1 372 ? 0.150 2.773 -20.470 1.00 95.56 372 THR A C 1
ATOM 2985 O O . THR A 1 372 ? 0.069 1.701 -21.064 1.00 95.56 372 THR A O 1
ATOM 2988 N N . ILE A 1 373 ? -0.242 2.930 -19.205 1.00 95.19 373 ILE A N 1
ATOM 2989 C CA . ILE A 1 373 ? -0.818 1.845 -18.402 1.00 95.19 373 ILE A CA 1
ATOM 2990 C C . ILE A 1 373 ? -2.177 2.297 -17.875 1.00 95.19 373 ILE A C 1
ATOM 2992 O O . ILE A 1 373 ? -2.264 3.229 -17.076 1.00 95.19 373 ILE A O 1
ATOM 2996 N N . MET A 1 374 ? -3.240 1.632 -18.323 1.00 93.38 374 MET A N 1
ATOM 2997 C CA . MET A 1 374 ? -4.606 1.908 -17.889 1.00 93.38 374 MET A CA 1
ATOM 2998 C C . MET A 1 374 ? -5.112 0.785 -16.977 1.00 93.38 374 MET A C 1
ATOM 3000 O O . MET A 1 374 ? -4.900 -0.389 -17.296 1.00 93.38 374 MET A O 1
ATOM 3004 N N . PRO A 1 375 ? -5.822 1.125 -15.886 1.00 93.94 375 PRO A N 1
ATOM 3005 C CA . PRO A 1 375 ? -6.494 0.127 -15.064 1.00 93.94 375 PRO A CA 1
ATOM 3006 C C . PRO A 1 375 ? -7.611 -0.581 -15.856 1.00 93.94 375 PRO A C 1
ATOM 3008 O O . PRO A 1 375 ? -8.063 -0.045 -16.878 1.00 93.94 375 PRO A O 1
ATOM 3011 N N . PRO A 1 376 ? -8.069 -1.755 -15.390 1.00 94.44 376 PRO A N 1
ATOM 3012 C CA . PRO A 1 376 ? -9.117 -2.523 -16.056 1.00 94.44 376 PRO A CA 1
ATOM 3013 C C . PRO A 1 376 ? -10.441 -1.753 -16.124 1.00 94.44 376 PRO A C 1
ATOM 3015 O O . PRO A 1 376 ? -10.762 -0.935 -15.255 1.00 94.44 376 PRO A O 1
ATOM 3018 N N . ASP A 1 377 ? -11.226 -2.007 -17.170 1.00 90.69 377 ASP A N 1
ATOM 3019 C CA . ASP A 1 377 ? -12.569 -1.442 -17.301 1.00 90.69 377 ASP A CA 1
ATOM 3020 C C . ASP A 1 377 ? -13.502 -1.978 -16.198 1.00 90.69 377 ASP A C 1
ATOM 3022 O O . ASP A 1 377 ? -13.324 -3.106 -15.742 1.00 90.69 377 ASP A O 1
ATOM 3026 N N . PRO A 1 378 ? -14.524 -1.210 -15.772 1.00 92.12 378 PRO A N 1
ATOM 3027 C CA . PRO A 1 378 ? -14.857 0.172 -16.136 1.00 92.12 378 PRO A CA 1
ATOM 3028 C C . PRO A 1 378 ? -14.035 1.289 -15.461 1.00 92.12 378 PRO A C 1
ATOM 3030 O O . PRO A 1 378 ? -14.419 2.451 -15.611 1.00 92.12 378 PRO A O 1
ATOM 3033 N N . ILE A 1 379 ? -12.937 1.027 -14.735 1.00 90.69 379 ILE A N 1
ATOM 3034 C CA . ILE A 1 379 ? -12.252 2.071 -13.937 1.00 90.69 379 ILE A CA 1
ATOM 3035 C C . ILE A 1 379 ? -11.944 3.342 -14.748 1.00 90.69 379 ILE A C 1
ATOM 3037 O O . ILE A 1 379 ? -12.343 4.414 -14.285 1.00 90.69 379 ILE A O 1
ATOM 3041 N N . PRO A 1 380 ? -11.336 3.286 -15.953 1.00 89.31 380 PRO A N 1
ATOM 3042 C CA . PRO A 1 380 ? -11.068 4.489 -16.741 1.00 89.31 380 PRO A CA 1
ATOM 3043 C C . PRO A 1 380 ? -12.318 5.335 -17.009 1.00 89.31 380 PRO A C 1
ATOM 3045 O O . PRO A 1 380 ? -12.281 6.554 -16.855 1.00 89.31 380 PRO A O 1
ATOM 3048 N N . THR A 1 381 ? -13.448 4.692 -17.321 1.00 87.25 381 THR A N 1
ATOM 3049 C CA . THR A 1 381 ? -14.732 5.377 -17.557 1.00 87.25 381 THR A CA 1
ATOM 3050 C C . THR A 1 381 ? -15.314 5.996 -16.280 1.00 87.25 381 THR A C 1
ATOM 3052 O O . THR A 1 381 ? -15.896 7.081 -16.308 1.00 87.25 381 THR A O 1
ATOM 3055 N N . LEU A 1 382 ? -15.114 5.352 -15.125 1.00 86.44 382 LEU A N 1
ATOM 3056 C CA . LEU A 1 382 ? -15.523 5.891 -13.827 1.00 86.44 382 LEU A CA 1
ATOM 3057 C C . LEU A 1 382 ? -14.677 7.105 -13.422 1.00 86.44 382 LEU A C 1
ATOM 3059 O O . LEU A 1 382 ? -15.187 8.017 -12.764 1.00 86.44 382 LEU A O 1
ATOM 3063 N N . LEU A 1 383 ? -13.398 7.136 -13.819 1.00 83.12 383 LEU A N 1
ATOM 3064 C CA . LEU A 1 383 ? -12.514 8.278 -13.578 1.00 83.12 383 LEU A CA 1
ATOM 3065 C C . LEU A 1 383 ? -12.925 9.473 -14.447 1.00 83.12 383 LEU A C 1
ATOM 3067 O O . LEU A 1 383 ? -13.036 10.586 -13.934 1.00 83.12 383 LEU A O 1
ATOM 3071 N N . THR A 1 384 ? -13.210 9.250 -15.736 1.00 77.75 384 THR A N 1
ATOM 3072 C CA . THR A 1 384 ? -13.597 10.324 -16.667 1.00 77.75 384 THR A CA 1
ATOM 3073 C C . THR A 1 384 ? -14.962 10.919 -16.339 1.00 77.75 384 THR A C 1
ATOM 3075 O O . THR A 1 384 ? -15.091 12.140 -16.340 1.00 77.75 384 THR A O 1
ATOM 3078 N N . ARG A 1 385 ? -15.952 10.109 -15.930 1.00 67.38 385 ARG A N 1
ATOM 3079 C CA . ARG A 1 385 ? -17.267 10.608 -15.472 1.00 67.38 385 ARG A CA 1
ATOM 3080 C C . ARG A 1 385 ? -17.162 11.583 -14.291 1.00 67.38 385 ARG A C 1
ATOM 3082 O O . ARG A 1 385 ? -18.013 12.451 -14.130 1.00 67.38 385 ARG A O 1
ATOM 3089 N N . LYS A 1 386 ? -16.137 11.432 -13.447 1.00 59.16 386 LYS A N 1
ATOM 3090 C CA . LYS A 1 386 ? -15.851 12.338 -12.321 1.00 59.16 386 LYS A CA 1
ATOM 3091 C C . LYS A 1 386 ? -14.985 13.538 -12.735 1.00 59.16 386 LYS A C 1
ATOM 3093 O O . LYS A 1 386 ? -15.026 14.562 -12.057 1.00 59.16 386 LYS A O 1
ATOM 3098 N N . ALA A 1 387 ? -14.187 13.392 -13.796 1.00 50.53 387 ALA A N 1
ATOM 3099 C CA . ALA A 1 387 ? -13.316 14.429 -14.349 1.00 50.53 387 ALA A CA 1
ATOM 3100 C C . ALA A 1 387 ? -14.052 15.399 -15.282 1.00 50.53 387 ALA A C 1
ATOM 3102 O O . ALA A 1 387 ? -13.597 16.532 -15.443 1.00 50.53 387 ALA A O 1
ATOM 3103 N N . GLU A 1 388 ? -15.193 15.000 -15.856 1.00 31.50 388 GLU A N 1
ATOM 3104 C CA . GLU A 1 388 ? -16.118 15.970 -16.422 1.00 31.50 388 GLU A CA 1
ATOM 3105 C C . GLU A 1 388 ? -16.484 16.948 -15.302 1.00 31.50 388 GLU A C 1
ATOM 3107 O O . GLU A 1 388 ? -17.076 16.527 -14.298 1.00 31.50 388 GLU A O 1
ATOM 3112 N N . PRO A 1 389 ? -16.146 18.251 -15.418 1.00 32.62 389 PRO A N 1
ATOM 3113 C CA . PRO A 1 389 ? -16.807 19.215 -14.567 1.00 32.62 389 PRO A CA 1
ATOM 3114 C C . PRO A 1 389 ? -18.284 18.941 -14.788 1.00 32.62 389 PRO A C 1
ATOM 3116 O O . PRO A 1 389 ? -18.716 18.856 -15.944 1.00 32.62 389 PRO A O 1
ATOM 3119 N N . SER A 1 390 ? -19.067 18.785 -13.713 1.00 30.55 390 SER A N 1
ATOM 3120 C CA . SER A 1 390 ? -20.493 18.994 -13.878 1.00 30.55 390 SER A CA 1
ATOM 3121 C C . SER A 1 390 ? -20.544 20.333 -14.585 1.00 30.55 390 SER A C 1
ATOM 3123 O O . SER A 1 390 ? -20.126 21.348 -14.013 1.00 30.55 390 SER A O 1
ATOM 3125 N N . LYS A 1 391 ? -20.941 20.335 -15.859 1.00 29.39 391 LYS A N 1
ATOM 3126 C CA . LYS A 1 391 ? -21.458 21.535 -16.461 1.00 29.39 391 LYS A CA 1
ATOM 3127 C C . LYS A 1 391 ? -22.571 21.847 -15.485 1.00 29.39 391 LYS A C 1
ATOM 3129 O O . LYS A 1 391 ? -23.626 21.213 -15.511 1.00 29.39 391 LYS A O 1
ATOM 3134 N N . LEU A 1 392 ? -22.293 22.766 -14.563 1.00 32.69 392 LEU A N 1
ATOM 3135 C CA . LEU A 1 392 ? -23.264 23.723 -14.121 1.00 32.69 392 LEU A CA 1
ATOM 3136 C C . LEU A 1 392 ? -23.760 24.255 -15.456 1.00 32.69 392 LEU A C 1
ATOM 3138 O O . LEU A 1 392 ? -23.198 25.185 -16.026 1.00 32.69 392 LEU A O 1
ATOM 3142 N N . LYS A 1 393 ? -24.751 23.553 -16.026 1.00 26.73 393 LYS A N 1
ATOM 3143 C CA . LYS A 1 393 ? -25.749 24.175 -16.854 1.00 26.73 393 LYS A CA 1
ATOM 3144 C C . LYS A 1 393 ? -26.110 25.335 -15.964 1.00 26.73 393 LYS A C 1
ATOM 3146 O O . LYS A 1 393 ? -26.647 25.121 -14.876 1.00 26.73 393 LYS A O 1
ATOM 3151 N N . SER A 1 394 ? -25.636 26.516 -16.347 1.00 30.77 394 SER A N 1
ATOM 3152 C CA . SER A 1 394 ? -26.198 27.754 -15.875 1.00 30.77 394 SER A CA 1
ATOM 3153 C C . SER A 1 394 ? -27.684 27.514 -16.041 1.00 30.77 394 SER A C 1
ATOM 3155 O O . SER A 1 394 ? -28.186 27.389 -17.161 1.00 30.77 394 SER A O 1
ATOM 3157 N N . ALA A 1 395 ? -28.347 27.215 -14.924 1.00 31.50 395 ALA A N 1
ATOM 3158 C CA . ALA A 1 395 ? -29.773 27.061 -14.928 1.00 31.50 395 ALA A CA 1
ATOM 3159 C C . ALA A 1 395 ? -30.219 28.436 -15.386 1.00 31.50 395 ALA A C 1
ATOM 3161 O O . ALA A 1 395 ? -30.048 29.423 -14.666 1.00 31.50 395 ALA A O 1
ATOM 3162 N N . LYS A 1 396 ? -30.638 28.514 -16.655 1.00 27.31 396 LYS A N 1
ATOM 3163 C CA . LYS A 1 396 ? -31.355 29.663 -17.175 1.00 27.31 396 LYS A CA 1
ATOM 3164 C C . LYS A 1 396 ? -32.348 30.005 -16.087 1.00 27.31 396 LYS A C 1
ATOM 3166 O O . LYS A 1 396 ? -33.088 29.131 -15.648 1.00 27.31 396 LYS A O 1
ATOM 3171 N N . CYS A 1 397 ? -32.238 31.236 -15.611 1.00 27.89 397 CYS A N 1
ATOM 3172 C CA . CYS A 1 397 ? -33.016 31.796 -14.531 1.00 27.89 397 CYS A CA 1
ATOM 3173 C C . CYS A 1 397 ? -34.506 31.597 -14.852 1.00 27.89 397 CYS A C 1
ATOM 3175 O O . CYS A 1 397 ? -35.129 32.419 -15.518 1.00 27.89 397 CYS A O 1
ATOM 3177 N N . THR A 1 398 ? -35.077 30.470 -14.436 1.00 31.42 398 THR A N 1
ATOM 3178 C CA . THR A 1 398 ? -36.516 30.315 -14.311 1.00 31.42 398 THR A CA 1
ATOM 3179 C C . THR A 1 398 ? -36.840 30.974 -12.994 1.00 31.42 398 THR A C 1
ATOM 3181 O O . THR A 1 398 ? -36.457 30.470 -11.940 1.00 31.42 398 THR A O 1
ATOM 3184 N N . LYS A 1 399 ? -37.435 32.165 -13.088 1.00 35.69 399 LYS A N 1
ATOM 3185 C CA . LYS A 1 399 ? -37.920 32.981 -11.975 1.00 35.69 399 LYS A CA 1
ATOM 3186 C C . LYS A 1 399 ? -38.562 32.072 -10.921 1.00 35.69 399 LYS A C 1
ATOM 3188 O O . LYS A 1 399 ? -39.677 31.599 -11.112 1.00 35.69 399 LYS A O 1
ATOM 3193 N N . SER A 1 400 ? -37.827 31.796 -9.845 1.00 45.47 400 SER A N 1
ATOM 3194 C CA . SER A 1 400 ? -38.365 31.130 -8.665 1.00 45.47 400 SER A CA 1
ATOM 3195 C C . SER A 1 400 ? -39.385 32.074 -8.052 1.00 45.47 400 SER A C 1
ATOM 3197 O O . SER A 1 400 ? -39.068 33.235 -7.791 1.00 45.47 400 SER A O 1
ATOM 3199 N N . THR A 1 401 ? -40.601 31.589 -7.828 1.00 57.19 401 THR A N 1
ATOM 3200 C CA . THR A 1 401 ? -41.586 32.269 -6.987 1.00 57.19 401 THR A CA 1
ATOM 3201 C C . THR A 1 401 ? -40.951 32.632 -5.638 1.00 57.19 401 THR A C 1
ATOM 3203 O O . THR A 1 401 ? -40.227 31.798 -5.078 1.00 57.19 401 THR A O 1
ATOM 3206 N N . PRO A 1 402 ? -41.177 33.857 -5.128 1.00 64.31 402 PRO A N 1
ATOM 3207 C CA . PRO A 1 402 ? -40.607 34.296 -3.860 1.00 64.31 402 PRO A CA 1
ATOM 3208 C C . PRO A 1 402 ? -41.098 33.394 -2.726 1.00 64.31 402 PRO A C 1
ATOM 3210 O O . PRO A 1 402 ? -42.290 33.098 -2.634 1.00 64.31 402 PRO A O 1
ATOM 3213 N N . LEU A 1 403 ? -40.166 32.934 -1.889 1.00 72.31 403 LEU A N 1
ATOM 3214 C CA . LEU A 1 403 ? -40.452 32.081 -0.736 1.00 72.31 403 LEU A CA 1
ATOM 3215 C C . LEU A 1 403 ? -41.440 32.777 0.219 1.00 72.31 403 LEU A C 1
ATOM 3217 O O . LEU A 1 403 ? -41.184 33.896 0.667 1.00 72.31 403 LEU A O 1
ATOM 3221 N N . THR A 1 404 ? -42.566 32.138 0.540 1.00 78.81 404 THR A N 1
ATOM 3222 C CA . THR A 1 404 ? -43.573 32.718 1.446 1.00 78.81 404 THR A CA 1
ATOM 3223 C C . THR A 1 404 ? -43.298 32.383 2.913 1.00 78.81 404 THR A C 1
ATOM 3225 O O . THR A 1 404 ? -42.699 31.362 3.250 1.00 78.81 404 THR A O 1
ATOM 3228 N N . ALA A 1 405 ? -43.772 33.250 3.815 1.00 80.94 405 ALA A N 1
ATOM 3229 C CA . ALA A 1 405 ? -43.639 33.097 5.268 1.00 80.94 405 ALA A CA 1
ATOM 3230 C C . ALA A 1 405 ? -44.164 31.744 5.784 1.00 80.94 405 ALA A C 1
ATOM 3232 O O . ALA A 1 405 ? -43.552 31.110 6.646 1.00 80.94 405 ALA A O 1
ATOM 3233 N N . THR A 1 406 ? -45.269 31.270 5.206 1.00 80.44 406 THR A N 1
ATOM 3234 C CA . THR A 1 406 ? -45.886 29.983 5.539 1.00 80.44 406 THR A CA 1
ATOM 3235 C C . THR A 1 406 ? -45.015 28.801 5.121 1.00 80.44 406 THR A C 1
ATOM 3237 O O . THR A 1 406 ? -44.850 27.876 5.908 1.00 80.44 406 THR A O 1
ATOM 3240 N N . GLN A 1 407 ? -44.369 28.856 3.951 1.00 83.00 407 GLN A N 1
ATOM 3241 C CA . GLN A 1 407 ? -43.451 27.806 3.489 1.00 83.00 407 GLN A CA 1
ATOM 3242 C C . GLN A 1 407 ? -42.243 27.646 4.418 1.00 83.00 407 GLN A C 1
ATOM 3244 O O . GLN A 1 407 ? -41.855 26.523 4.730 1.00 83.00 407 GLN A O 1
ATOM 3249 N N . VAL A 1 408 ? -41.681 28.758 4.903 1.00 83.50 408 VAL A N 1
ATOM 3250 C CA . VAL A 1 408 ? -40.568 28.740 5.868 1.00 83.50 408 VAL A CA 1
ATOM 3251 C C . VAL A 1 408 ? -40.988 28.060 7.170 1.00 83.50 408 VAL A C 1
ATOM 3253 O O . VAL A 1 408 ? -40.265 27.201 7.677 1.00 83.50 408 VAL A O 1
ATOM 3256 N N . ARG A 1 409 ? -42.172 28.407 7.687 1.00 85.31 409 ARG A N 1
ATOM 3257 C CA . ARG A 1 409 ? -42.701 27.831 8.925 1.00 85.31 409 ARG A CA 1
ATOM 3258 C C . ARG A 1 409 ? -42.974 26.335 8.785 1.00 85.31 409 ARG A C 1
ATOM 3260 O O . ARG A 1 409 ? -42.492 25.562 9.606 1.00 85.31 409 ARG A O 1
ATOM 3267 N N . THR A 1 410 ? -43.682 25.927 7.733 1.00 85.25 410 THR A N 1
ATOM 3268 C CA . THR A 1 410 ? -44.013 24.516 7.499 1.00 85.25 410 THR A CA 1
ATOM 3269 C C . THR A 1 410 ? -42.754 23.678 7.301 1.00 85.25 410 THR A C 1
ATOM 3271 O O . THR A 1 410 ? -42.628 22.624 7.912 1.00 85.25 410 THR A O 1
ATOM 3274 N N . ALA A 1 411 ? -41.777 24.151 6.521 1.00 84.38 411 ALA A N 1
ATOM 3275 C CA . ALA A 1 411 ? -40.533 23.413 6.317 1.00 84.38 411 ALA A CA 1
ATOM 3276 C C . ALA A 1 411 ? -39.701 23.295 7.606 1.00 84.38 411 ALA A C 1
ATOM 3278 O O . ALA A 1 411 ? -39.082 22.259 7.850 1.00 84.38 411 ALA A O 1
ATOM 3279 N N . ARG A 1 412 ? -39.716 24.326 8.466 1.00 90.56 412 ARG A N 1
ATOM 3280 C CA . ARG A 1 412 ? -39.078 24.264 9.788 1.00 90.56 412 ARG A CA 1
ATOM 3281 C C . ARG A 1 412 ? -39.761 23.229 10.687 1.00 90.56 412 ARG A C 1
ATOM 3283 O O . ARG A 1 412 ? -39.072 22.445 11.335 1.00 90.56 412 ARG A O 1
ATOM 3290 N N . GLU A 1 413 ?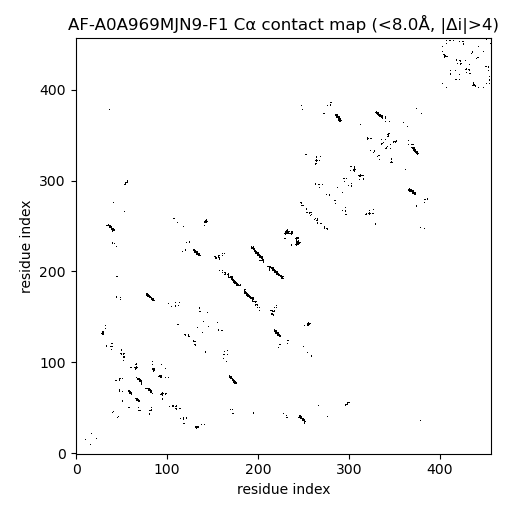 -41.092 23.231 10.722 1.00 86.31 413 GLU A N 1
ATOM 3291 C CA . GLU A 1 413 ? -41.892 22.303 11.530 1.00 86.31 413 GLU A CA 1
ATOM 3292 C C . GLU A 1 413 ? -41.733 20.849 11.055 1.00 86.31 413 GLU A C 1
ATOM 3294 O O . GLU A 1 413 ? -41.547 19.966 11.888 1.00 86.31 413 GLU A O 1
ATOM 3299 N N . VAL A 1 414 ? -41.674 20.598 9.740 1.00 86.56 414 VAL A N 1
ATOM 3300 C CA . VAL A 1 414 ? -41.393 19.262 9.169 1.00 86.56 414 VAL A CA 1
ATOM 3301 C C . VAL A 1 414 ? -40.020 18.735 9.592 1.00 86.56 414 VAL A C 1
ATOM 3303 O O . VAL A 1 414 ? -39.864 17.541 9.834 1.00 86.56 414 VAL A O 1
ATOM 3306 N N . LYS A 1 415 ? -39.022 19.614 9.725 1.00 81.69 415 LYS A N 1
ATOM 3307 C CA . LYS A 1 415 ? -37.690 19.242 10.223 1.00 81.69 415 LYS A CA 1
ATOM 3308 C C . LYS A 1 415 ? -37.609 19.126 11.752 1.00 81.69 415 LYS A C 1
ATOM 3310 O O . LYS A 1 415 ? -36.542 18.811 12.272 1.00 81.69 415 LYS A O 1
ATOM 3315 N N . GLY A 1 416 ? -38.707 19.378 12.470 1.00 79.94 416 GLY A N 1
ATOM 3316 C CA . GLY A 1 416 ? -38.763 19.314 13.931 1.00 79.94 416 GLY A CA 1
ATOM 3317 C C . GLY A 1 416 ? -37.977 20.423 14.635 1.00 79.94 416 GLY A C 1
ATOM 3318 O O . GLY A 1 416 ? -37.672 20.293 15.816 1.00 79.94 416 GLY A O 1
ATOM 3319 N N . TRP A 1 417 ? -37.627 21.504 13.930 1.00 87.31 417 TRP A N 1
ATOM 3320 C CA . TRP A 1 417 ? -36.782 22.566 14.478 1.00 87.31 417 TRP A CA 1
ATOM 3321 C C . TRP A 1 417 ? -37.597 23.653 15.175 1.00 87.31 417 TRP A C 1
ATOM 3323 O O . TRP A 1 417 ? -38.639 24.095 14.679 1.00 87.31 417 TRP A O 1
ATOM 3333 N N . ASN A 1 418 ? -37.082 24.187 16.280 1.00 87.00 418 ASN A N 1
ATOM 3334 C CA . ASN A 1 418 ? -37.619 25.415 16.871 1.00 87.00 418 ASN A CA 1
ATOM 3335 C C . ASN A 1 418 ? -37.046 26.675 16.180 1.00 87.00 418 ASN A C 1
ATOM 3337 O O . ASN A 1 418 ? -36.056 26.635 15.447 1.00 87.00 418 ASN A O 1
ATOM 3341 N N . GLN A 1 419 ? -37.680 27.837 16.386 1.00 85.88 419 GLN A N 1
ATOM 3342 C CA . GLN A 1 419 ? -37.258 29.094 15.740 1.00 85.88 419 GLN A CA 1
ATOM 3343 C C . GLN A 1 419 ? -35.816 29.502 16.095 1.00 85.88 419 GLN A C 1
ATOM 3345 O O . GLN A 1 419 ? -35.160 30.185 15.308 1.00 85.88 419 GLN A O 1
ATOM 3350 N N . ARG A 1 420 ? -35.312 29.098 17.269 1.00 83.88 420 ARG A N 1
ATOM 3351 C CA . ARG A 1 420 ? -33.957 29.418 17.738 1.00 83.88 420 ARG A CA 1
ATOM 3352 C C . ARG A 1 420 ? -32.903 28.561 17.037 1.00 83.88 420 ARG A C 1
ATOM 3354 O O . ARG A 1 420 ? -31.858 29.083 16.665 1.00 83.88 420 ARG A O 1
ATOM 3361 N N . GLU A 1 421 ? -33.195 27.290 16.791 1.00 79.38 421 GLU A N 1
ATOM 3362 C CA . GLU A 1 421 ? -32.340 26.378 16.023 1.00 79.38 421 GLU A CA 1
ATOM 3363 C C . GLU A 1 421 ? -32.180 26.839 14.578 1.00 79.38 421 GLU A C 1
ATOM 3365 O O . GLU A 1 421 ? -31.054 26.955 14.092 1.00 79.38 421 GLU A O 1
ATOM 3370 N N . LEU A 1 422 ? -33.283 27.212 13.918 1.00 86.81 422 LEU A N 1
ATOM 3371 C CA . LEU A 1 422 ? -33.220 27.771 12.567 1.00 86.81 422 LEU A CA 1
ATOM 3372 C C . LEU A 1 422 ? -32.422 29.086 12.541 1.00 86.81 422 LEU A C 1
ATOM 3374 O O . LEU A 1 422 ? -31.625 29.316 11.633 1.00 86.81 422 LEU A O 1
ATOM 3378 N N . ALA A 1 423 ? -32.591 29.938 13.554 1.00 85.75 423 ALA A N 1
ATOM 3379 C CA . ALA A 1 423 ? -31.855 31.194 13.668 1.00 85.75 423 ALA A CA 1
ATOM 3380 C C . ALA A 1 423 ? -30.340 30.975 13.821 1.00 85.75 423 ALA A C 1
ATOM 3382 O O . ALA A 1 423 ? -29.556 31.608 13.109 1.00 85.75 423 ALA A O 1
ATOM 3383 N N . ASN A 1 424 ? -29.935 30.027 14.672 1.00 80.19 424 ASN A N 1
ATOM 3384 C CA . ASN A 1 424 ? -28.535 29.647 14.861 1.00 80.19 424 ASN A CA 1
ATOM 3385 C C . ASN A 1 424 ? -27.916 29.117 13.560 1.00 80.19 424 ASN A C 1
ATOM 3387 O O . ASN A 1 424 ? -26.819 29.527 13.188 1.00 80.19 424 ASN A O 1
ATOM 3391 N N . LEU A 1 425 ? -28.643 28.270 12.826 1.00 80.25 425 LEU A N 1
ATOM 3392 C CA . LEU A 1 425 ? -28.168 27.662 11.579 1.00 80.25 425 LEU A CA 1
ATOM 3393 C C . LEU A 1 425 ? -28.008 28.692 10.445 1.00 80.25 425 LEU A C 1
ATOM 3395 O O . LEU A 1 425 ? -27.121 28.578 9.600 1.00 80.25 425 LEU A O 1
ATOM 3399 N N . LEU A 1 426 ? -28.836 29.741 10.448 1.00 82.88 426 LEU A N 1
ATOM 3400 C CA . LEU A 1 426 ? -28.767 30.850 9.491 1.00 82.88 426 LEU A CA 1
ATOM 3401 C C . LEU A 1 426 ? -27.774 31.957 9.901 1.00 82.88 426 LEU A C 1
ATOM 3403 O O . LEU A 1 426 ? -27.417 32.798 9.060 1.00 82.88 426 LEU A O 1
ATOM 3407 N N . GLY A 1 427 ? -27.332 31.958 11.164 1.00 79.31 427 GLY A N 1
ATOM 3408 C CA . GLY A 1 427 ? -26.516 33.012 11.768 1.00 79.31 427 GLY A CA 1
ATOM 3409 C C . GLY A 1 427 ? -27.280 34.329 11.943 1.00 79.31 427 GLY A C 1
ATOM 3410 O O . GLY A 1 427 ? -26.733 35.396 11.670 1.00 79.31 427 GLY A O 1
ATOM 3411 N N . VAL A 1 428 ? -28.562 34.262 12.318 1.00 87.00 428 VAL A N 1
ATOM 3412 C CA . VAL A 1 428 ? -29.443 35.428 12.523 1.00 87.00 428 VAL A CA 1
ATOM 3413 C C . VAL A 1 428 ? -30.124 35.379 13.892 1.00 87.00 428 VAL A C 1
ATOM 3415 O O . VAL A 1 428 ? -30.062 34.373 14.589 1.00 87.00 428 VAL A O 1
ATOM 3418 N N . SER A 1 429 ? -30.792 36.462 14.304 1.00 86.12 429 SER A N 1
ATOM 3419 C CA . SER A 1 429 ? -31.527 36.475 15.574 1.00 86.12 429 SER A CA 1
ATOM 3420 C C . SER A 1 429 ? -32.842 35.691 15.484 1.00 86.12 429 SER A C 1
ATOM 3422 O O . SER A 1 429 ? -33.540 35.734 14.470 1.00 86.12 429 SER A O 1
ATOM 3424 N N . GLN A 1 430 ? -33.236 35.028 16.576 1.00 87.75 430 GLN A N 1
ATOM 3425 C CA . GLN A 1 430 ? -34.533 34.338 16.679 1.00 87.75 430 GLN A CA 1
ATOM 3426 C C . GLN A 1 430 ? -35.705 35.280 16.361 1.00 87.75 430 GLN A C 1
ATOM 3428 O O . GLN A 1 430 ? -36.647 34.903 15.664 1.00 87.75 430 GLN A O 1
ATOM 3433 N N . LYS A 1 431 ? -35.623 36.538 16.820 1.00 87.19 431 LYS A N 1
ATOM 3434 C CA . LYS A 1 431 ? -36.627 37.571 16.536 1.00 87.19 431 LYS A CA 1
ATOM 3435 C C . LYS A 1 431 ? -36.799 37.785 15.028 1.00 87.19 431 LYS A C 1
ATOM 3437 O O . LYS A 1 431 ? -37.924 37.954 14.572 1.00 87.19 431 LYS A O 1
ATOM 3442 N N . LEU A 1 432 ? -35.712 37.734 14.249 1.00 84.19 432 LEU A N 1
ATOM 3443 C CA . LEU A 1 432 ? -35.768 37.874 12.793 1.00 84.19 432 LEU A CA 1
ATOM 3444 C C . LEU A 1 432 ? -36.514 36.711 12.130 1.00 84.19 432 LEU A C 1
ATOM 3446 O O . LEU A 1 432 ? -37.358 36.957 11.275 1.00 84.19 432 LEU A O 1
ATOM 3450 N N . VAL A 1 433 ? -36.252 35.472 12.552 1.00 84.75 433 VAL A N 1
ATOM 3451 C CA . VAL A 1 433 ? -36.965 34.280 12.054 1.00 84.75 433 VAL A CA 1
ATOM 3452 C C . VAL A 1 433 ? -38.458 34.365 12.379 1.00 84.75 433 VAL A C 1
ATOM 3454 O O . VAL A 1 433 ? -39.297 34.151 11.511 1.00 84.75 433 VAL A O 1
ATOM 3457 N N . SER A 1 434 ? -38.792 34.785 13.599 1.00 87.88 434 SER A N 1
ATOM 3458 C CA . SER A 1 434 ? -40.178 34.962 14.040 1.00 87.88 434 SER A CA 1
ATOM 3459 C C . SER A 1 434 ? -40.941 36.040 13.250 1.00 87.88 434 SER A C 1
ATOM 3461 O O . SER A 1 434 ? -42.124 35.864 12.967 1.00 87.88 434 SER A O 1
ATOM 3463 N N . MET A 1 435 ? -40.283 37.144 12.874 1.00 82.31 435 MET A N 1
ATOM 3464 C CA . MET A 1 435 ? -40.876 38.195 12.027 1.00 82.31 435 MET A CA 1
ATOM 3465 C C . MET A 1 435 ? -41.055 37.736 10.570 1.00 82.31 435 MET A C 1
ATOM 3467 O O . MET A 1 435 ? -42.018 38.127 9.916 1.00 82.31 435 MET A O 1
ATOM 3471 N N . ILE A 1 436 ? -40.157 36.882 10.064 1.00 86.25 436 ILE A N 1
ATOM 3472 C CA . ILE A 1 436 ? -40.263 36.298 8.716 1.00 86.25 436 ILE A CA 1
ATOM 3473 C C . ILE A 1 436 ? -41.431 35.314 8.638 1.00 86.25 436 ILE A C 1
ATOM 3475 O O . ILE A 1 436 ? -42.223 35.398 7.709 1.00 86.25 436 ILE A O 1
ATOM 3479 N N . GLU A 1 437 ? -41.584 34.424 9.623 1.00 86.25 437 GLU A N 1
ATOM 3480 C CA . GLU A 1 437 ? -42.690 33.449 9.666 1.00 86.25 437 GLU A CA 1
ATOM 3481 C C . GLU A 1 437 ? -44.068 34.101 9.832 1.00 86.25 437 GLU A C 1
ATOM 3483 O O . GLU A 1 437 ? -45.078 33.515 9.445 1.00 86.25 437 GLU A O 1
ATOM 3488 N N . ARG A 1 438 ? -44.113 35.322 10.376 1.00 82.06 438 ARG A N 1
ATOM 3489 C CA . ARG A 1 438 ? -45.327 36.142 10.481 1.00 82.06 438 ARG A CA 1
ATOM 3490 C C . ARG A 1 438 ? -45.597 37.013 9.253 1.00 82.06 438 ARG A C 1
ATOM 3492 O O . ARG A 1 438 ? -46.646 37.639 9.181 1.00 82.06 438 ARG A O 1
ATOM 3499 N N . GLY A 1 439 ? -44.671 37.066 8.295 1.00 77.94 439 GLY A N 1
ATOM 3500 C CA . GLY A 1 439 ? -44.788 37.914 7.105 1.00 77.94 439 GLY A CA 1
ATOM 3501 C C . GLY A 1 439 ? -44.559 39.408 7.362 1.00 77.94 439 GLY A C 1
ATOM 3502 O O . GLY A 1 439 ? -44.707 40.208 6.445 1.00 77.94 439 GLY A O 1
ATOM 3503 N N . GLU A 1 440 ? -44.148 39.793 8.573 1.00 76.81 440 GLU A N 1
ATOM 3504 C CA . GLU A 1 440 ? -43.876 41.187 8.957 1.00 76.81 440 GLU A CA 1
ATOM 3505 C C . GLU A 1 440 ? -42.584 41.725 8.323 1.00 76.81 440 GLU A C 1
ATOM 3507 O O . GLU A 1 440 ? -42.369 42.935 8.246 1.00 76.81 440 GLU A O 1
ATOM 3512 N N . ARG A 1 441 ? -41.695 40.833 7.864 1.00 76.62 441 ARG A N 1
ATOM 3513 C CA . ARG A 1 441 ? -40.433 41.207 7.225 1.00 76.62 441 ARG A CA 1
ATOM 3514 C C . ARG A 1 441 ? -40.215 40.457 5.921 1.00 76.62 441 ARG A C 1
ATOM 3516 O O . ARG A 1 441 ? -40.268 39.231 5.878 1.00 76.62 441 ARG A O 1
ATOM 3523 N N . THR A 1 442 ? -39.900 41.210 4.871 1.00 74.31 442 THR A N 1
ATOM 3524 C CA . THR A 1 442 ? -39.606 40.664 3.546 1.00 74.31 442 THR A CA 1
ATOM 3525 C C . THR A 1 442 ? -38.289 39.889 3.549 1.00 74.31 442 THR A C 1
ATOM 3527 O O . THR A 1 442 ? -37.280 40.304 4.133 1.00 74.31 442 THR A O 1
ATOM 3530 N N . ILE A 1 443 ? -38.299 38.723 2.903 1.00 79.06 443 ILE A N 1
ATOM 3531 C CA . ILE A 1 443 ? -37.127 37.855 2.813 1.00 79.06 443 ILE A CA 1
ATOM 3532 C C . ILE A 1 443 ? -36.167 38.462 1.790 1.00 79.06 443 ILE A C 1
ATOM 3534 O O . ILE A 1 443 ? -36.475 38.570 0.607 1.00 79.06 443 ILE A O 1
ATOM 3538 N N . THR A 1 444 ? -34.987 38.881 2.245 1.00 78.31 444 THR A N 1
ATOM 3539 C CA . THR A 1 444 ? -33.950 39.371 1.326 1.00 78.31 444 THR A CA 1
ATOM 3540 C C . THR A 1 444 ? -33.405 38.218 0.472 1.00 78.31 444 THR A C 1
ATOM 3542 O O . THR A 1 444 ? -33.263 37.112 0.993 1.00 78.31 444 THR A O 1
ATOM 3545 N N . PRO A 1 445 ? -32.991 38.439 -0.790 1.00 75.06 445 PRO A N 1
ATOM 3546 C CA . PRO A 1 445 ? -32.517 37.359 -1.673 1.00 75.06 445 PRO A CA 1
ATOM 3547 C C . PRO A 1 445 ? -31.339 36.544 -1.102 1.00 75.06 445 PRO A C 1
ATOM 3549 O O . PRO A 1 445 ? -31.232 35.328 -1.279 1.00 75.06 445 PRO A O 1
ATOM 3552 N N . LYS A 1 446 ? -30.453 37.206 -0.345 1.00 75.06 446 LYS A N 1
ATOM 3553 C CA . LYS A 1 446 ? -29.327 36.564 0.357 1.00 75.06 446 LYS A CA 1
ATOM 3554 C C . LYS A 1 446 ? -29.780 35.695 1.536 1.00 75.06 446 LYS A C 1
ATOM 3556 O O . LYS A 1 446 ? -29.097 34.738 1.890 1.00 75.06 446 LYS A O 1
ATOM 3561 N N . LEU A 1 447 ? -30.904 36.033 2.164 1.00 80.44 447 LEU A N 1
ATOM 3562 C CA . LEU A 1 447 ? -31.495 35.234 3.233 1.00 80.44 447 LEU A CA 1
ATOM 3563 C C . LEU A 1 447 ? -32.379 34.119 2.670 1.00 80.44 447 LEU A C 1
ATOM 3565 O O . LEU A 1 447 ? -32.361 33.022 3.212 1.00 80.44 447 LEU A O 1
ATOM 3569 N N . GLU A 1 448 ? -33.071 34.357 1.556 1.00 80.94 448 GLU A N 1
ATOM 3570 C CA . GLU A 1 448 ? -33.874 33.348 0.861 1.00 80.94 448 GLU A CA 1
ATOM 3571 C C . GLU A 1 448 ? -33.007 32.171 0.410 1.00 80.94 448 GLU A C 1
ATOM 3573 O O . GLU A 1 448 ? -33.327 31.020 0.682 1.00 80.94 448 GLU A O 1
ATOM 3578 N N . THR A 1 449 ? -31.850 32.452 -0.191 1.00 79.75 449 THR A N 1
ATOM 3579 C CA . THR A 1 449 ? -30.882 31.415 -0.584 1.00 79.75 449 THR A CA 1
ATOM 3580 C C . THR A 1 449 ? -30.376 30.598 0.606 1.00 79.75 449 THR A C 1
ATOM 3582 O O . THR A 1 449 ? -30.232 29.379 0.502 1.00 79.75 449 THR A O 1
ATOM 3585 N N . LYS A 1 450 ? -30.148 31.236 1.761 1.00 82.81 450 LYS A N 1
ATOM 3586 C CA . LYS A 1 450 ? -29.788 30.532 3.000 1.00 82.81 450 LYS A CA 1
ATOM 3587 C C . LYS A 1 450 ? -30.945 29.697 3.553 1.00 82.81 450 LYS A C 1
ATOM 3589 O O . LYS A 1 450 ? -30.707 28.569 3.970 1.00 82.81 450 LYS A O 1
ATOM 3594 N N . LEU A 1 451 ? -32.170 30.223 3.532 1.00 82.31 451 LEU A N 1
ATOM 3595 C CA . LEU A 1 451 ? -33.380 29.532 3.987 1.00 82.31 451 LEU A CA 1
ATOM 3596 C C . LEU A 1 451 ? -33.667 28.298 3.137 1.00 82.31 451 LEU A C 1
ATOM 3598 O O . LEU A 1 451 ? -33.818 27.218 3.689 1.00 82.31 451 LEU A O 1
ATOM 3602 N N . ARG A 1 452 ? -33.635 28.432 1.810 1.00 82.88 452 ARG A N 1
ATOM 3603 C CA . ARG A 1 452 ? -33.778 27.321 0.859 1.00 82.88 452 ARG A CA 1
ATOM 3604 C C . ARG A 1 452 ? -32.730 26.234 1.077 1.00 82.88 452 ARG A C 1
ATOM 3606 O O . ARG A 1 452 ? -33.051 25.054 1.123 1.00 82.88 452 ARG A O 1
ATOM 3613 N N . LYS A 1 453 ? -31.475 26.627 1.319 1.00 81.62 453 LYS A N 1
ATOM 3614 C CA . LYS A 1 453 ? -30.389 25.683 1.626 1.00 81.62 453 LYS A CA 1
ATOM 3615 C C . LYS A 1 453 ? -30.567 24.983 2.980 1.00 81.62 453 LYS A C 1
ATOM 3617 O O . LYS A 1 453 ? -30.266 23.800 3.079 1.00 81.62 453 LYS A O 1
ATOM 3622 N N . ALA A 1 454 ? -31.010 25.701 4.012 1.00 79.12 454 ALA A N 1
ATOM 3623 C CA . ALA A 1 454 ? -31.205 25.156 5.357 1.00 79.12 454 ALA A CA 1
ATOM 3624 C C . ALA A 1 454 ? -32.436 24.238 5.439 1.00 79.12 454 ALA A C 1
ATOM 3626 O O . ALA A 1 454 ? -32.392 23.166 6.043 1.00 79.12 454 ALA A O 1
ATOM 3627 N N . LEU A 1 455 ? -33.534 24.656 4.814 1.00 79.12 455 LEU A N 1
ATOM 3628 C CA . LEU A 1 455 ? -34.829 23.982 4.860 1.00 79.12 455 LEU A CA 1
ATOM 3629 C C . LEU A 1 455 ? -35.025 22.977 3.717 1.00 79.12 455 LEU A C 1
ATOM 3631 O O . LEU A 1 455 ? -35.969 22.203 3.782 1.00 79.12 455 LEU A O 1
ATOM 3635 N N . GLU A 1 456 ? -34.103 22.931 2.748 1.00 74.56 456 GLU A N 1
ATOM 3636 C CA . GLU A 1 456 ? -34.136 22.051 1.565 1.00 74.56 456 GLU A CA 1
ATOM 3637 C C . GLU A 1 456 ? -35.376 22.266 0.675 1.00 74.56 456 GLU A C 1
ATOM 3639 O O . GLU A 1 456 ? -35.992 21.308 0.213 1.00 74.56 456 GLU A O 1
ATOM 3644 N N . ILE A 1 457 ? -35.724 23.538 0.424 1.00 64.50 457 ILE A N 1
ATOM 3645 C CA . ILE A 1 457 ? -36.902 23.983 -0.358 1.00 64.50 457 ILE A CA 1
ATOM 3646 C C . ILE A 1 457 ? -36.564 24.924 -1.514 1.00 64.50 457 ILE A C 1
ATOM 3648 O O . ILE A 1 457 ? -35.507 25.591 -1.474 1.00 64.50 457 ILE A O 1
#

pLDDT: mean 84.86, std 14.36, range [26.73, 98.0]

Foldseek 3Di:
DVVVPDPPVPDDPVRVCVVVPVCPVPDDDADDADDLKFKFFQDPQLLQVLLCQQAVQQWDQDPVQATWRKDADPVDRQWIKIKFFADPDPPHTDGRVVRSVLSVLLHNLLSLVSRVLRRVQLVCLVVVHQKGKHKQLSVCVLLQVVPVPVDDPQRSQVSVLSNLVRLLRMKMWTWDWDDDDPVPDTDIDIDIKRQKHKDKDFDDDQDPVVRDCSGGPIIMIMIGGMPVCCAACNPVCVVVVNHDPGIAMDSSVLSSDDCVQLVLLSQLSSVLRSQLRVLLLPPQSQKDQLLVSCVSRPHPVLLVCLVVDLVSVVVVLVSVQVSVVVQVVVQKDKDWDCVLCNQCSHRPGPDDDDPVCPVDRSNVSSRRTMMGIGHHPPRVVVSVVVSPDPPPPVPPCPPDDFDALCNLVVLCVVVVHDLCRLCVQLVHDSVVNVCSNVVVDGQDPVNSVSSCVVSVD

Solvent-accessible surface area (backbone atoms only — not comparable to full-atom values): 25455 Å² total; per-residue (Å²): 117,75,72,83,72,53,68,68,90,76,52,52,72,69,53,50,41,63,72,64,66,63,70,75,70,70,81,74,81,56,64,78,82,82,54,66,66,38,51,25,60,51,45,70,63,61,50,47,59,38,47,53,34,61,37,68,78,59,49,42,69,49,99,83,45,28,26,35,33,73,43,65,39,92,91,42,73,75,26,33,34,37,37,36,37,44,45,95,52,93,92,36,66,26,39,33,72,61,27,50,55,57,49,63,74,36,27,55,64,42,30,47,52,49,54,50,52,35,26,49,49,42,54,28,50,77,70,73,40,75,60,52,30,42,48,34,74,61,48,36,53,56,47,36,47,70,77,45,78,93,51,55,74,30,56,50,35,46,50,51,48,50,36,49,54,54,51,31,32,29,30,35,34,42,34,43,66,50,83,75,66,63,78,97,43,65,53,71,48,75,48,77,43,42,58,28,48,56,48,74,52,70,39,54,63,66,37,86,87,76,75,37,56,81,55,22,78,44,30,39,40,38,40,27,68,21,74,63,40,57,43,31,58,25,62,67,31,35,80,71,73,68,19,68,46,42,58,35,61,41,60,42,70,60,39,38,53,54,60,89,84,39,42,63,30,41,42,48,52,52,50,50,44,55,44,48,53,78,27,57,85,45,96,58,49,43,59,42,43,46,36,65,51,44,68,70,46,53,50,64,71,58,54,54,43,24,73,76,35,72,67,44,25,49,53,53,48,51,48,51,33,50,24,52,52,51,42,44,74,65,54,24,49,74,47,69,35,67,87,53,36,37,68,49,76,42,68,94,46,82,50,76,78,60,81,80,59,70,84,52,58,70,55,64,50,49,34,69,10,39,37,33,58,40,68,36,83,65,49,59,60,58,52,48,67,67,55,47,69,77,74,74,65,74,70,72,85,69,83,72,76,80,86,48,30,63,58,56,45,52,41,35,54,76,70,71,48,53,61,56,57,54,12,61,77,72,74,52,56,42,69,57,46,56,34,29,49,68,59,79,40,85,78,47,74,78,52,44,57,51,47,27,66,74,56,73,99

Nearest PDB structures (foldseek):
  4ia8-assembly1_B  TM=9.220E-01  e=1.494E-02  Enterobacter sp. RFL1396
  4yba-assembly1_A  TM=9.295E-01  e=2.377E-02  Klebsiella pneumoniae
  6jq1-assembly1_A  TM=9.376E-01  e=5.431E-02  Deinococcus geothermalis DSM 11300
  2ox6-assembly2_C  TM=8.679E-01  e=7.404E-02  Shewanella oneidensis MR-1
  8a0x-assembly1_B  TM=7.189E-01  e=4.898E-02  Vibrio cholerae

Mean predicted aligned error: 13.11 Å

Sequence (457 aa):
ELITMMELDKLSLVTLENLLESTSKSVPITEETLKEITGLPTPVPLRASVESHYRMDKWKKDANNFGVFESISKTNPKNRVEVYIGGEKDGDILAWEAALQVIDLMGIDAAKLQLVFASYAFNSSIRNQPRFSLKGTELIKQIGWDKKHRLTASEKLAKIASIAFHLGRMLMECTWVEGKPKGNKVDVSVSISPLWVIEVDARGQKNIFTEKVDAPEEVYINVSAGPWAEKWLNRMGMKAGMALHQFGWLATELLKIDPYHDELALKLAIHLTMASRIKMQDKNQYEHKVGSLLEAVELEARIDAARQEKREAYNLKQRWDSALTLLMSMNWRVIFDDTTYPEWLRPNSKAKKPSDSRKEKIIDRLWKAKITIMPPDPIPTLLTRKAEPSKLKSAKCTKSTPLTATQVRTAREVKGWNQRELANLLGVSQKLVSMIERGERTITPKLETKLRKALEI

Radius of gyration: 28.39 Å; Cα contacts (8 Å, |Δi|>4): 689; chains: 1; bounding box: 72×74×82 Å